Protein AF-A0A8X6I4Y1-F1 (afdb_monomer)

Structure (mmCIF, N/CA/C/O backbone):
data_AF-A0A8X6I4Y1-F1
#
_entry.id   AF-A0A8X6I4Y1-F1
#
loop_
_atom_site.group_PDB
_atom_site.id
_atom_site.type_symbol
_atom_site.label_atom_id
_atom_site.label_alt_id
_atom_site.label_comp_id
_atom_site.label_asym_id
_atom_site.label_entity_id
_atom_site.label_seq_id
_atom_site.pdbx_PDB_ins_code
_atom_site.Cartn_x
_atom_site.Cartn_y
_atom_site.Cartn_z
_atom_site.occupancy
_atom_site.B_iso_or_equiv
_atom_site.auth_seq_id
_atom_site.auth_comp_id
_atom_site.auth_asym_id
_atom_site.auth_atom_id
_atom_site.pdbx_PDB_model_num
ATOM 1 N N . MET A 1 1 ? -8.465 2.155 3.580 1.00 29.25 1 MET A N 1
ATOM 2 C CA . MET A 1 1 ? -9.019 3.519 3.600 1.00 29.25 1 MET A CA 1
ATOM 3 C C . MET A 1 1 ? -10.512 3.392 3.309 1.00 29.25 1 MET A C 1
ATOM 5 O O . MET A 1 1 ? -10.844 3.031 2.188 1.00 29.25 1 MET A O 1
ATOM 9 N N . SER A 1 2 ? -11.409 3.540 4.289 1.00 30.92 2 SER A N 1
ATOM 10 C CA . SER A 1 2 ? -12.847 3.672 3.994 1.00 30.92 2 SER A CA 1
ATOM 11 C C . SER A 1 2 ? -13.115 5.117 3.561 1.00 30.92 2 SER A C 1
ATOM 13 O O . SER A 1 2 ? -12.450 6.029 4.033 1.00 30.92 2 SER A O 1
ATOM 15 N N . VAL A 1 3 ? -13.998 5.351 2.593 1.00 37.31 3 VAL A N 1
ATOM 16 C CA . VAL A 1 3 ? -14.295 6.695 2.066 1.00 37.31 3 VAL A CA 1
ATOM 17 C C . VAL A 1 3 ? -15.797 6.904 2.187 1.00 37.31 3 VAL A C 1
ATOM 19 O O . VAL A 1 3 ? -16.565 6.050 1.748 1.00 37.31 3 VAL A O 1
ATOM 22 N N . SER A 1 4 ? -16.231 8.014 2.787 1.00 40.06 4 SER A N 1
ATOM 23 C CA . SER A 1 4 ? -17.644 8.397 2.833 1.00 40.06 4 SER A CA 1
ATOM 24 C C . SER A 1 4 ? -17.880 9.647 1.988 1.00 40.06 4 SER A C 1
ATOM 26 O O . SER A 1 4 ? -17.130 10.618 2.054 1.00 40.06 4 SER A O 1
ATOM 28 N N . ALA A 1 5 ? -18.924 9.612 1.161 1.00 40.72 5 ALA A N 1
ATOM 29 C CA . ALA A 1 5 ? -19.386 10.757 0.388 1.00 40.72 5 ALA A CA 1
ATOM 30 C C . ALA A 1 5 ? -20.641 11.331 1.058 1.00 40.72 5 ALA A C 1
ATOM 32 O O . ALA A 1 5 ? -21.585 10.589 1.326 1.00 40.72 5 ALA A O 1
ATOM 33 N N . SER A 1 6 ? -20.674 12.638 1.321 1.00 39.91 6 SER A N 1
ATOM 34 C CA . SER A 1 6 ? -21.877 13.326 1.798 1.00 39.91 6 SER A CA 1
ATOM 35 C C . SER A 1 6 ? -22.545 14.075 0.639 1.00 39.91 6 SER A C 1
ATOM 37 O O . SER A 1 6 ? -21.940 14.921 -0.016 1.00 39.91 6 SER A O 1
ATOM 39 N N . GLN A 1 7 ? -23.808 13.750 0.351 1.00 45.81 7 GLN A N 1
ATOM 40 C CA . GLN A 1 7 ? -24.657 14.489 -0.591 1.00 45.81 7 GLN A CA 1
ATOM 41 C C . GLN A 1 7 ? -25.809 15.169 0.162 1.00 45.81 7 GLN A C 1
ATOM 43 O O . GLN A 1 7 ? -26.220 14.718 1.230 1.00 45.81 7 GLN A O 1
ATOM 48 N N . LYS A 1 8 ? -26.359 16.257 -0.402 1.00 40.53 8 LYS A N 1
ATOM 49 C CA . LYS A 1 8 ? -27.538 16.965 0.145 1.00 40.53 8 LYS A CA 1
ATOM 50 C C . LYS A 1 8 ? -28.807 16.096 0.194 1.00 40.53 8 LYS A C 1
ATOM 52 O O . LYS A 1 8 ? -29.727 16.428 0.935 1.00 40.53 8 LYS A O 1
ATOM 57 N N . HIS A 1 9 ? -28.848 14.994 -0.555 1.00 49.31 9 HIS A N 1
ATOM 58 C CA . HIS A 1 9 ? -29.866 13.956 -0.426 1.00 49.31 9 HIS A CA 1
ATOM 59 C C . HIS A 1 9 ? -29.316 12.813 0.434 1.00 49.31 9 HIS A C 1
ATOM 61 O O . HIS A 1 9 ? -28.224 12.310 0.170 1.00 49.31 9 HIS A O 1
ATOM 67 N N . LYS A 1 10 ? -30.058 12.437 1.484 1.00 48.94 10 LYS A N 1
ATOM 68 C CA . LYS A 1 10 ? -29.724 11.312 2.366 1.00 48.94 10 LYS A CA 1
ATOM 69 C C . LYS A 1 10 ? -29.793 10.006 1.576 1.00 48.94 10 LYS A C 1
ATOM 71 O O . LYS A 1 10 ? -30.858 9.412 1.447 1.00 48.94 10 LYS A O 1
ATOM 76 N N . ASN A 1 11 ? -28.656 9.575 1.050 1.00 56.38 11 ASN A N 1
ATOM 77 C CA . ASN A 1 11 ? -28.462 8.176 0.715 1.00 56.38 11 ASN A CA 1
ATOM 78 C C . ASN A 1 11 ? -28.097 7.463 2.012 1.00 56.38 11 ASN A C 1
ATOM 80 O O . ASN A 1 11 ? -26.994 7.640 2.530 1.00 56.38 11 ASN A O 1
ATOM 84 N N . ASP A 1 12 ? -29.030 6.684 2.547 1.00 70.94 12 ASP A N 1
ATOM 85 C CA . ASP A 1 12 ? -28.776 5.887 3.737 1.00 70.94 12 ASP A CA 1
ATOM 86 C C . ASP A 1 12 ? -28.007 4.623 3.307 1.00 70.94 12 ASP A C 1
ATOM 88 O O . ASP A 1 12 ? -28.537 3.724 2.644 1.00 70.94 12 ASP A O 1
ATOM 92 N N . ILE A 1 13 ? -26.712 4.588 3.623 1.00 77.31 13 ILE A N 1
ATOM 93 C CA . ILE A 1 13 ? -25.842 3.430 3.395 1.00 77.31 13 ILE A CA 1
ATOM 94 C C . ILE A 1 13 ? -25.905 2.536 4.632 1.00 77.31 13 ILE A C 1
ATOM 96 O O . ILE A 1 13 ? -25.641 2.989 5.746 1.00 77.31 13 ILE A O 1
ATOM 100 N N . ILE A 1 14 ? -26.205 1.254 4.428 1.00 85.81 14 ILE A N 1
ATOM 101 C CA . ILE A 1 14 ? -26.054 0.228 5.458 1.00 85.81 14 ILE A CA 1
ATOM 102 C C . ILE A 1 14 ? -24.596 -0.224 5.465 1.00 85.81 14 ILE A C 1
ATOM 104 O O . ILE A 1 14 ? -24.045 -0.669 4.450 1.00 85.81 14 ILE A O 1
ATOM 108 N N . LEU A 1 15 ? -23.976 -0.106 6.633 1.00 88.44 15 LEU A N 1
ATOM 109 C CA . LEU A 1 15 ? -22.628 -0.589 6.883 1.00 88.44 15 LEU A CA 1
ATOM 110 C C . LEU A 1 15 ? -22.664 -2.028 7.399 1.00 88.44 15 LEU A C 1
ATOM 112 O O . LEU A 1 15 ? -23.587 -2.415 8.111 1.00 88.44 15 LEU A O 1
ATOM 116 N N . SER A 1 16 ? -21.621 -2.788 7.072 1.00 92.12 16 SER A N 1
ATOM 117 C CA . SER A 1 16 ? -21.442 -4.173 7.506 1.00 92.12 16 SER A CA 1
ATOM 118 C C . SER A 1 16 ? -21.266 -4.265 9.022 1.00 92.12 16 SER A C 1
ATOM 120 O O . SER A 1 16 ? -20.151 -4.136 9.527 1.00 92.12 16 SER A O 1
ATOM 122 N N . THR A 1 17 ? -22.345 -4.507 9.759 1.00 93.31 17 THR A N 1
ATOM 123 C CA . THR A 1 17 ? -22.288 -4.778 11.200 1.00 93.31 17 THR A CA 1
ATOM 124 C C . THR A 1 17 ? -22.554 -6.248 11.506 1.00 93.31 17 THR A C 1
ATOM 126 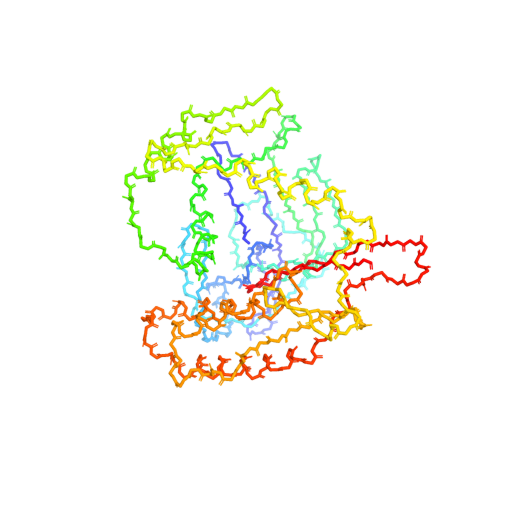O O . THR A 1 17 ? -23.333 -6.915 10.823 1.00 93.31 17 THR A O 1
ATOM 129 N N . CYS A 1 18 ? -21.908 -6.767 12.549 1.00 92.50 18 CYS A N 1
ATOM 130 C CA . CYS A 1 18 ? -22.188 -8.091 13.102 1.00 92.50 18 CYS A CA 1
ATOM 131 C C . CYS A 1 18 ? -22.116 -8.078 14.631 1.00 92.50 18 CYS A C 1
ATOM 133 O O . CYS A 1 18 ? -21.623 -7.127 15.245 1.00 92.50 18 CYS A O 1
ATOM 135 N N . ILE A 1 19 ? -22.634 -9.142 15.244 1.00 92.31 19 ILE A N 1
ATOM 136 C CA . ILE A 1 19 ? -22.488 -9.387 16.676 1.00 92.31 19 ILE A CA 1
ATOM 137 C C . ILE A 1 19 ? -21.378 -10.412 16.868 1.00 92.31 19 ILE A C 1
ATOM 139 O O . ILE A 1 19 ? -21.467 -11.533 16.371 1.00 92.31 19 ILE A O 1
ATOM 143 N N . ILE A 1 20 ? -20.349 -10.030 17.615 1.00 92.19 20 ILE A N 1
ATOM 144 C CA . ILE A 1 20 ? -19.296 -10.944 18.062 1.00 92.19 20 ILE A CA 1
ATOM 145 C C . ILE A 1 20 ? -19.395 -11.137 19.567 1.00 92.19 20 ILE A C 1
ATOM 147 O O . ILE A 1 20 ? -19.963 -10.313 20.273 1.00 92.19 20 ILE A O 1
ATOM 151 N N . TYR A 1 21 ? -18.791 -12.202 20.070 1.00 91.81 21 TYR A N 1
ATOM 152 C CA . TYR A 1 21 ? -18.658 -12.449 21.496 1.00 91.81 21 TYR A CA 1
ATOM 153 C C . TYR A 1 21 ? -17.203 -12.339 21.909 1.00 91.81 21 TYR A C 1
ATOM 155 O O . TYR A 1 21 ? -16.346 -13.021 21.341 1.00 91.81 21 TYR A O 1
ATOM 163 N N . VAL A 1 22 ? -16.952 -11.516 22.922 1.00 91.38 22 VAL A N 1
ATOM 164 C CA . VAL A 1 22 ? -15.632 -11.321 23.522 1.00 91.38 22 VAL A CA 1
ATOM 165 C C . VAL A 1 22 ? -15.653 -11.853 24.944 1.00 91.38 22 VAL A C 1
ATOM 167 O O . VAL A 1 22 ? -16.592 -11.602 25.695 1.00 91.38 22 VAL A O 1
ATOM 170 N N . GLU A 1 23 ? -14.623 -12.606 25.300 1.00 89.81 23 GLU A N 1
ATOM 171 C CA . GLU A 1 23 ? -14.448 -13.135 26.649 1.00 89.81 23 GLU A CA 1
ATOM 172 C C . GLU A 1 23 ? -13.957 -12.030 27.598 1.00 89.81 23 GLU A C 1
ATOM 174 O O . GLU A 1 23 ? -12.967 -11.353 27.305 1.00 89.81 23 GLU A O 1
ATOM 179 N N . ASN A 1 24 ? -14.662 -11.812 28.712 1.00 88.56 24 ASN A N 1
ATOM 180 C CA . ASN A 1 24 ? -14.241 -10.888 29.767 1.00 88.56 24 ASN A CA 1
ATOM 181 C C . ASN A 1 24 ? -13.125 -11.509 30.636 1.00 88.56 24 ASN A C 1
ATOM 183 O O . ASN A 1 24 ? -12.760 -12.672 30.469 1.00 88.56 24 ASN A O 1
ATOM 187 N N . SER A 1 25 ? -12.565 -10.761 31.592 1.00 86.81 25 SER A N 1
ATOM 188 C CA . SER A 1 25 ? -11.489 -11.290 32.458 1.00 86.81 25 SER A CA 1
ATOM 189 C C . SER A 1 25 ? -11.892 -12.435 33.393 1.00 86.81 25 SER A C 1
ATOM 191 O O . SER A 1 25 ? -11.013 -13.036 34.010 1.00 86.81 25 SER A O 1
ATOM 193 N N . VAL A 1 26 ? -13.185 -12.745 33.493 1.00 87.50 26 VAL A N 1
ATOM 194 C CA . VAL A 1 26 ? -13.735 -13.835 34.312 1.00 87.50 26 VAL A CA 1
ATOM 195 C C . VAL A 1 26 ? -14.127 -15.047 33.444 1.00 87.50 26 VAL A C 1
ATOM 197 O O . VAL A 1 26 ? -14.546 -16.072 33.971 1.00 87.50 26 VAL A O 1
ATOM 200 N N . GLY A 1 27 ? -13.943 -14.975 32.120 1.00 85.06 27 GLY A N 1
ATOM 201 C CA . GLY A 1 27 ? -14.233 -16.069 31.188 1.00 85.06 27 GLY A CA 1
ATOM 202 C C . GLY A 1 27 ? -15.638 -16.043 30.574 1.00 85.06 27 GLY A C 1
ATOM 203 O O . GLY A 1 27 ? -16.017 -16.956 29.839 1.00 85.06 27 GLY A O 1
ATOM 204 N N . GLU A 1 28 ? -16.442 -15.014 30.851 1.00 89.12 28 GLU A N 1
ATOM 205 C CA . GLU A 1 28 ? -17.800 -14.906 30.314 1.00 89.12 28 GLU A CA 1
ATOM 206 C C . GLU A 1 28 ? -17.794 -14.272 28.922 1.00 89.12 28 GLU A C 1
ATOM 208 O O . GLU A 1 28 ? -17.127 -13.266 28.671 1.00 89.12 28 GLU A O 1
ATOM 213 N N . LYS A 1 29 ? -18.590 -14.835 28.010 1.00 89.38 29 LYS A N 1
ATOM 214 C CA . LYS A 1 29 ? -18.730 -14.341 26.638 1.00 89.38 29 LYS A CA 1
ATOM 215 C C . LYS A 1 29 ? -19.786 -13.244 26.564 1.00 89.38 29 LYS A C 1
ATOM 217 O O . LYS A 1 29 ? -20.979 -13.518 26.673 1.00 89.38 29 LYS A O 1
ATOM 222 N N . VAL A 1 30 ? -19.348 -12.022 26.297 1.00 90.38 30 VAL A N 1
ATOM 223 C CA . VAL A 1 30 ? -20.207 -10.839 26.198 1.00 90.38 30 VAL A CA 1
ATOM 224 C C . VAL A 1 30 ? -20.426 -10.469 24.727 1.00 90.38 30 VAL A C 1
ATOM 226 O O . VAL A 1 30 ? -19.441 -10.359 23.990 1.00 90.38 30 VAL A O 1
ATOM 229 N N . PRO A 1 31 ? -21.679 -10.273 24.273 1.00 91.44 31 PRO A N 1
ATOM 230 C CA . PRO A 1 31 ? -21.960 -9.851 22.907 1.00 91.44 31 PRO A CA 1
ATOM 231 C C . PRO A 1 31 ? -21.601 -8.374 22.705 1.00 91.44 31 PRO A C 1
ATOM 233 O O . PRO A 1 31 ? -22.000 -7.523 23.496 1.00 91.44 31 PRO A O 1
ATOM 236 N N . LEU A 1 32 ? -20.895 -8.075 21.620 1.00 91.81 32 LEU A N 1
ATOM 237 C CA . LEU A 1 32 ? -20.529 -6.732 21.187 1.00 91.81 32 LEU A CA 1
ATOM 238 C C . LEU A 1 32 ? -21.005 -6.501 19.759 1.00 91.81 32 LEU A C 1
ATOM 240 O O . LEU A 1 32 ? -20.854 -7.375 18.899 1.00 91.81 32 LEU A O 1
ATOM 244 N N . ARG A 1 33 ? -21.515 -5.300 19.489 1.00 92.25 33 ARG A N 1
ATOM 245 C CA . ARG A 1 33 ? -21.855 -4.886 18.130 1.00 92.25 33 ARG A CA 1
ATOM 246 C C . ARG A 1 33 ? -20.634 -4.277 17.469 1.00 92.25 33 ARG A C 1
ATOM 248 O O . ARG A 1 33 ? -20.106 -3.268 17.941 1.00 92.25 33 ARG A O 1
ATOM 255 N N . VAL A 1 34 ? -20.200 -4.864 16.362 1.00 93.25 34 VAL A N 1
ATOM 256 C CA . VAL A 1 34 ? -18.973 -4.448 15.684 1.00 93.25 34 VAL A CA 1
ATOM 257 C C . VAL A 1 34 ? -19.218 -4.037 14.250 1.00 93.25 34 VAL A C 1
ATOM 259 O O . VAL A 1 34 ? -20.100 -4.565 13.574 1.00 93.25 34 VAL A O 1
ATOM 262 N N . LEU A 1 35 ? -18.424 -3.070 13.803 1.00 93.81 35 LEU A N 1
ATOM 263 C CA . LEU A 1 35 ? -18.353 -2.657 12.412 1.00 93.81 35 LEU A CA 1
ATOM 264 C C . LEU A 1 35 ? -17.225 -3.436 11.734 1.00 93.81 35 LEU A C 1
ATOM 266 O O . LEU A 1 35 ? -16.075 -3.349 12.159 1.00 93.81 35 LEU A O 1
ATOM 270 N N . ALA A 1 36 ? -17.556 -4.182 10.687 1.00 92.44 36 ALA A N 1
ATOM 271 C CA . ALA A 1 36 ? -16.603 -4.930 9.884 1.00 92.44 36 ALA A CA 1
ATOM 272 C C . ALA A 1 36 ? -16.124 -4.040 8.724 1.00 92.44 36 ALA A C 1
ATOM 274 O O . ALA A 1 36 ? -16.862 -3.824 7.761 1.00 92.44 36 ALA A O 1
ATOM 275 N N . ASP A 1 37 ? -14.916 -3.477 8.842 1.00 87.88 37 ASP A N 1
ATOM 276 C CA . ASP A 1 37 ? -14.414 -2.436 7.940 1.00 87.88 37 ASP A CA 1
ATOM 277 C C . ASP A 1 37 ? -13.175 -2.895 7.157 1.00 87.88 37 ASP A C 1
ATOM 279 O O . ASP A 1 37 ? -12.039 -2.838 7.635 1.00 87.88 37 ASP A O 1
ATOM 283 N N . SER A 1 38 ? -13.386 -3.253 5.888 1.00 85.06 38 SER A N 1
ATOM 284 C CA . SER A 1 38 ? -12.311 -3.585 4.943 1.00 85.06 38 SER A CA 1
ATOM 285 C C . SER A 1 38 ? -11.375 -2.406 4.641 1.00 85.06 38 SER A C 1
ATOM 287 O O . SER A 1 38 ? -10.331 -2.571 4.015 1.00 85.06 38 SER A O 1
ATOM 289 N N . GLY A 1 39 ? -11.756 -1.189 5.032 1.00 79.50 39 GLY A N 1
ATOM 290 C CA . GLY A 1 39 ? -10.981 0.029 4.873 1.00 79.50 39 GLY A CA 1
ATOM 291 C C . GLY A 1 39 ? -10.069 0.351 6.059 1.00 79.50 39 GLY A C 1
ATOM 292 O O . GLY A 1 39 ? -9.278 1.291 5.953 1.00 79.50 39 GLY A O 1
ATOM 293 N N . SER A 1 40 ? -10.126 -0.387 7.161 1.00 80.94 40 SER A N 1
ATOM 294 C CA . SER A 1 40 ? -9.348 -0.074 8.362 1.00 80.94 40 SER A CA 1
ATOM 295 C C . SER A 1 40 ? -8.086 -0.929 8.478 1.00 80.94 40 SER A C 1
ATOM 297 O O . SER A 1 40 ? -8.127 -2.140 8.291 1.00 80.94 40 SER A O 1
ATOM 299 N N . GLN A 1 41 ? -6.950 -0.303 8.808 1.00 80.25 41 GLN A N 1
ATOM 300 C CA . GLN A 1 41 ? -5.666 -1.000 9.003 1.00 80.25 41 GLN A CA 1
ATOM 301 C C . GLN A 1 41 ? -5.517 -1.635 10.390 1.00 80.25 41 GLN A C 1
ATOM 303 O O . GLN A 1 41 ? -4.672 -2.503 10.576 1.00 80.25 41 GLN A O 1
ATOM 308 N N . VAL A 1 42 ? -6.294 -1.176 11.372 1.00 84.94 42 VAL A N 1
ATOM 309 C CA . VAL A 1 42 ? -6.199 -1.629 12.763 1.00 84.94 42 VAL A CA 1
ATOM 310 C C . VAL A 1 42 ? -7.585 -1.869 13.342 1.00 84.94 42 VAL A C 1
ATOM 312 O O . VAL A 1 42 ? -8.509 -1.094 13.096 1.00 84.94 42 VAL A O 1
ATOM 315 N N . SER A 1 43 ? -7.727 -2.946 14.111 1.00 90.62 43 SER A N 1
ATOM 316 C CA . SER A 1 43 ? -8.935 -3.202 14.891 1.00 90.62 43 SER A CA 1
ATOM 317 C C . SER A 1 43 ? -8.939 -2.324 16.137 1.00 90.62 43 SER A C 1
ATOM 319 O O . SER A 1 43 ? -7.920 -2.188 16.820 1.00 90.62 43 SER A O 1
ATOM 321 N N . LEU A 1 44 ? -10.087 -1.731 16.451 1.00 90.62 44 LEU A N 1
ATOM 322 C CA . LEU A 1 44 ? -10.234 -0.795 17.564 1.00 90.62 44 LEU A CA 1
ATOM 323 C C . LEU A 1 44 ? -11.366 -1.235 18.480 1.00 90.62 44 LEU A C 1
ATOM 325 O O . LEU A 1 44 ? -12.424 -1.634 18.017 1.00 90.62 44 LEU A O 1
ATOM 329 N N . LEU A 1 45 ? -11.167 -1.100 19.787 1.00 90.81 45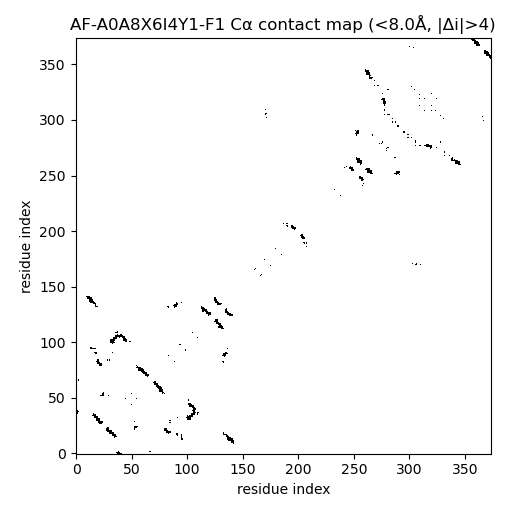 LEU A N 1
ATOM 330 C CA . LEU A 1 45 ? -12.205 -1.303 20.796 1.00 90.81 45 LEU A CA 1
ATOM 331 C C . LEU A 1 45 ? -12.402 0.007 21.557 1.00 90.81 45 LEU A C 1
ATOM 333 O O . LEU A 1 45 ? -11.422 0.659 21.930 1.00 90.81 45 LEU A O 1
ATOM 337 N N . ARG A 1 46 ? -13.652 0.393 21.826 1.00 88.56 46 ARG A N 1
ATOM 338 C CA . ARG A 1 46 ? -13.926 1.541 22.700 1.00 88.56 46 ARG A CA 1
ATOM 339 C C . ARG A 1 46 ? -13.298 1.325 24.076 1.00 88.56 46 ARG A C 1
ATOM 341 O O . ARG A 1 46 ? -13.428 0.250 24.659 1.00 88.56 46 ARG A O 1
ATOM 348 N N . SER A 1 47 ? -12.686 2.373 24.641 1.00 86.06 47 SER A N 1
ATOM 349 C CA . SER A 1 47 ? -12.101 2.276 25.989 1.00 86.06 47 SER A CA 1
ATOM 350 C C . SER A 1 47 ? -13.147 1.869 27.023 1.00 86.06 47 SER A C 1
ATOM 352 O O . SER A 1 47 ? -12.876 0.976 27.815 1.00 86.06 47 SER A O 1
ATOM 354 N N . SER A 1 48 ? -14.351 2.450 26.962 1.00 85.12 48 SER A N 1
ATOM 355 C CA . SER A 1 48 ? -15.461 2.108 27.859 1.00 85.12 48 SER A CA 1
ATOM 356 C C . SER A 1 48 ? -15.839 0.629 27.788 1.00 85.12 48 SER A C 1
ATOM 358 O O . SER A 1 48 ? -16.138 0.030 28.812 1.00 85.12 48 SER A O 1
ATOM 360 N N . THR A 1 49 ? -15.787 0.027 26.597 1.00 89.00 49 THR A N 1
ATOM 361 C CA . THR A 1 49 ? -16.064 -1.401 26.408 1.00 89.00 49 THR A CA 1
ATOM 362 C C . THR A 1 49 ? -14.926 -2.255 26.964 1.00 89.00 49 THR A C 1
ATOM 364 O O . THR A 1 49 ? -15.183 -3.251 27.629 1.00 89.00 49 THR A O 1
ATOM 367 N N . ALA A 1 50 ? -13.667 -1.850 26.771 1.00 87.88 50 ALA A N 1
ATOM 368 C CA . ALA A 1 50 ? -12.521 -2.532 27.378 1.00 87.88 50 ALA A CA 1
ATOM 369 C C . ALA A 1 50 ? -12.571 -2.503 28.918 1.00 87.88 50 ALA A C 1
ATOM 371 O O . ALA A 1 50 ? -12.229 -3.496 29.558 1.00 87.88 50 ALA A O 1
ATOM 372 N N . ASP A 1 51 ? -12.998 -1.373 29.493 1.00 87.44 51 ASP A N 1
ATOM 373 C CA . ASP A 1 51 ? -13.200 -1.198 30.935 1.00 87.44 51 ASP A CA 1
ATOM 374 C C . ASP A 1 51 ? -14.378 -2.042 31.441 1.00 87.44 51 ASP A C 1
ATOM 376 O O . ASP A 1 51 ? -14.240 -2.749 32.435 1.00 87.44 51 ASP A O 1
ATOM 380 N N . PHE A 1 52 ? -15.502 -2.045 30.719 1.00 89.00 52 PHE A N 1
ATOM 381 C CA . PHE A 1 52 ? -16.675 -2.866 31.033 1.00 89.00 52 PHE A CA 1
ATOM 382 C C . PHE A 1 52 ? -16.367 -4.371 31.028 1.00 89.00 52 PHE A C 1
ATOM 384 O O . PHE A 1 52 ? -16.789 -5.095 31.924 1.00 89.00 52 PHE A O 1
ATOM 391 N N . LEU A 1 53 ? -15.581 -4.839 30.056 1.00 88.94 53 LEU A N 1
ATOM 392 C CA . LEU A 1 53 ? -15.120 -6.230 29.974 1.00 88.94 53 LEU A CA 1
ATOM 393 C C . LEU A 1 53 ? -13.974 -6.545 30.951 1.00 88.94 53 LEU A C 1
ATOM 395 O O . LEU A 1 53 ? -13.507 -7.685 31.010 1.00 88.94 53 LEU A O 1
ATOM 399 N N . ASN A 1 54 ? -13.494 -5.536 31.685 1.00 89.44 54 ASN A N 1
ATOM 400 C CA . ASN A 1 54 ? -12.370 -5.623 32.607 1.00 89.44 54 ASN A CA 1
ATOM 401 C C . ASN A 1 54 ? -11.140 -6.303 31.967 1.00 89.44 54 ASN A C 1
ATOM 403 O O . ASN A 1 54 ? -10.513 -7.184 32.558 1.00 89.44 54 ASN A O 1
ATOM 407 N N . LEU A 1 55 ? -10.824 -5.935 30.718 1.00 88.50 55 LEU A N 1
ATOM 408 C CA . LEU A 1 55 ? -9.723 -6.523 29.954 1.00 88.50 55 LEU A CA 1
ATOM 409 C C . LEU A 1 55 ? -8.375 -5.939 30.377 1.00 88.50 55 LEU A C 1
ATOM 411 O O . LEU A 1 55 ? -8.222 -4.734 30.589 1.00 88.50 55 LEU A O 1
ATOM 415 N N . ARG A 1 56 ? -7.343 -6.787 30.401 1.00 88.38 56 ARG A N 1
ATOM 416 C CA . ARG A 1 56 ? -5.977 -6.340 30.686 1.00 88.38 56 ARG A CA 1
ATOM 417 C C . ARG A 1 56 ? -5.458 -5.437 29.563 1.00 88.38 56 ARG A C 1
ATOM 419 O O . ARG A 1 56 ? -5.198 -5.891 28.449 1.00 88.38 56 ARG A O 1
ATOM 426 N N . LYS A 1 57 ? -5.222 -4.169 29.897 1.00 90.38 57 LYS A N 1
ATOM 427 C CA . LYS A 1 57 ? -4.601 -3.172 29.016 1.00 90.38 57 LYS A CA 1
ATOM 428 C C . LYS A 1 57 ? -3.075 -3.268 29.097 1.00 90.38 57 LYS A C 1
ATOM 430 O O . LYS A 1 57 ? -2.490 -3.223 30.177 1.00 90.38 57 LYS A O 1
ATOM 435 N N . LEU A 1 58 ? -2.419 -3.395 27.950 1.00 88.81 58 LEU A N 1
ATOM 436 C CA . LEU A 1 58 ? -0.966 -3.336 27.802 1.00 88.81 58 LEU A CA 1
ATOM 437 C C . LEU A 1 58 ? -0.580 -1.976 27.228 1.00 88.81 58 LEU A C 1
ATOM 439 O O . LEU A 1 58 ? -1.218 -1.501 26.291 1.00 88.81 58 LEU A O 1
ATOM 443 N N . LYS A 1 59 ? 0.479 -1.356 27.751 1.00 90.06 59 LYS A N 1
ATOM 444 C CA . LYS A 1 59 ? 0.952 -0.063 27.243 1.00 90.06 59 LYS A CA 1
ATOM 445 C C . LYS A 1 59 ? 1.391 -0.191 25.780 1.00 90.06 59 LYS A C 1
ATOM 447 O O . LYS A 1 59 ? 2.057 -1.154 25.400 1.00 90.06 59 LYS A O 1
ATOM 452 N N . THR A 1 60 ? 1.020 0.788 24.968 1.00 87.00 60 THR A N 1
ATOM 453 C CA . THR A 1 60 ? 1.487 0.938 23.587 1.00 87.00 60 THR A CA 1
ATOM 454 C C . THR A 1 60 ? 1.579 2.423 23.252 1.00 87.00 60 THR A C 1
ATOM 456 O O . THR A 1 60 ? 1.069 3.247 24.009 1.00 87.00 60 THR A O 1
ATOM 459 N N . ASP A 1 61 ? 2.265 2.751 22.166 1.00 84.38 61 ASP A N 1
ATOM 460 C CA . ASP A 1 61 ? 2.341 4.105 21.633 1.00 84.38 61 ASP A CA 1
ATOM 461 C C . ASP A 1 61 ? 2.138 4.004 20.122 1.00 84.38 61 ASP A C 1
ATOM 463 O O . ASP A 1 61 ? 3.057 3.679 19.371 1.00 84.38 61 ASP A O 1
ATOM 467 N N . MET A 1 62 ? 0.878 4.117 19.708 1.00 81.31 62 MET A N 1
ATOM 468 C CA . MET A 1 62 ? 0.448 3.973 18.320 1.00 81.31 62 MET A CA 1
ATOM 469 C C . MET A 1 62 ? -0.385 5.192 17.949 1.00 81.31 62 MET A C 1
ATOM 471 O O . MET A 1 62 ? -1.313 5.538 18.670 1.00 81.31 62 MET A O 1
ATOM 475 N N . SER A 1 63 ? -0.087 5.832 16.823 1.00 79.19 63 SER A N 1
ATOM 476 C CA . SER A 1 63 ? -0.926 6.901 16.277 1.00 79.19 63 SER A CA 1
ATOM 477 C C . SER A 1 63 ? -1.851 6.323 15.214 1.00 79.19 63 SER A C 1
ATOM 479 O O . SER A 1 63 ? -1.394 5.593 14.334 1.00 79.19 63 SER A O 1
ATOM 481 N N . VAL A 1 64 ? -3.143 6.629 15.307 1.00 79.75 64 VAL A N 1
ATOM 482 C CA . VAL A 1 64 ? -4.147 6.260 14.307 1.00 79.75 64 VAL A CA 1
ATOM 483 C C . VAL A 1 64 ? -4.711 7.527 13.690 1.00 79.75 64 VAL A C 1
ATOM 485 O O . VAL A 1 64 ? -5.190 8.414 14.399 1.00 79.75 64 VAL A O 1
ATOM 488 N N . SER A 1 65 ? -4.654 7.595 12.365 1.00 75.94 65 SER A N 1
ATOM 489 C CA . SER A 1 65 ? -5.200 8.682 11.566 1.00 75.94 65 SER A CA 1
ATOM 490 C C . SER A 1 65 ? -6.604 8.332 11.068 1.00 75.94 65 SER A C 1
ATOM 492 O O . SER A 1 65 ? -6.837 7.286 10.462 1.00 75.94 65 SER A O 1
ATOM 494 N N . GLY A 1 66 ? -7.561 9.212 11.347 1.00 63.94 66 GLY A N 1
ATOM 495 C CA . GLY A 1 66 ? -8.923 9.152 10.836 1.00 63.94 66 GLY A CA 1
ATOM 496 C C . GLY A 1 66 ? -9.093 9.958 9.548 1.00 63.94 66 GLY A C 1
ATOM 497 O O . GLY A 1 66 ? -8.288 10.828 9.203 1.00 63.94 66 GLY A O 1
ATOM 498 N N . LEU A 1 67 ? -10.199 9.704 8.848 1.00 57.22 67 LEU A N 1
ATOM 499 C CA . LEU A 1 67 ? -10.621 10.522 7.710 1.00 57.22 67 LEU A CA 1
ATOM 500 C C . LEU A 1 67 ? -10.827 11.976 8.165 1.00 57.22 67 LEU A C 1
ATOM 502 O O . LEU A 1 67 ? -11.446 12.228 9.198 1.00 57.22 67 LEU A O 1
ATOM 506 N N . GLY A 1 68 ? -10.275 12.928 7.407 1.00 51.22 68 GLY A N 1
ATOM 507 C CA . GLY A 1 68 ? -10.258 14.352 7.769 1.00 51.22 68 GLY A CA 1
ATOM 508 C C . GLY A 1 68 ? -8.986 14.822 8.489 1.00 51.22 68 GLY A C 1
ATOM 509 O O . GLY A 1 68 ? -8.975 15.927 9.021 1.00 51.22 68 GLY A O 1
ATOM 510 N N . GLY A 1 69 ? -7.925 14.004 8.523 1.00 53.44 69 GLY A N 1
ATOM 511 C CA . GLY A 1 69 ? -6.613 14.393 9.064 1.00 53.44 69 GLY A CA 1
ATOM 512 C C . GLY A 1 69 ? -6.536 14.412 10.594 1.00 53.44 69 GLY A C 1
ATOM 513 O O . GLY A 1 69 ? -5.571 14.920 11.162 1.00 53.44 69 GLY A O 1
ATOM 514 N N . SER A 1 70 ? -7.546 13.865 11.274 1.00 62.12 70 SER A N 1
ATOM 515 C CA . SER A 1 70 ? -7.542 13.733 12.731 1.00 62.12 70 SER A CA 1
ATOM 516 C C . SER A 1 70 ? -6.585 12.618 13.153 1.00 62.12 70 SER A C 1
ATOM 518 O O . SER A 1 70 ? -6.688 11.498 12.668 1.00 62.12 70 SER A O 1
ATOM 520 N N . ASN A 1 71 ? -5.655 12.912 14.062 1.00 72.44 71 ASN A N 1
ATOM 521 C CA . ASN A 1 71 ? -4.739 11.919 14.627 1.00 72.44 71 ASN A CA 1
ATOM 522 C C . ASN A 1 71 ? -5.087 11.655 16.090 1.00 72.44 71 ASN A C 1
ATOM 524 O O . ASN A 1 71 ? -5.261 12.589 16.875 1.00 72.44 71 ASN A O 1
ATOM 528 N N . VAL A 1 72 ? -5.154 10.378 16.461 1.00 78.56 72 VAL A N 1
ATOM 529 C CA . VAL A 1 72 ? -5.420 9.927 17.827 1.00 78.56 72 VAL A CA 1
ATOM 530 C C . VAL A 1 72 ? -4.301 8.999 18.280 1.00 78.56 72 VAL A C 1
ATOM 532 O O . VAL A 1 72 ? -4.050 7.962 17.672 1.00 78.56 72 VAL A O 1
ATOM 535 N N . ASN A 1 73 ? -3.663 9.345 19.397 1.00 81.62 73 ASN A N 1
ATOM 536 C CA . ASN A 1 73 ? -2.639 8.503 20.009 1.00 81.62 73 ASN A CA 1
ATOM 537 C C . ASN A 1 73 ? -3.285 7.454 20.924 1.00 81.62 73 ASN A C 1
ATOM 539 O O . ASN A 1 73 ? -3.854 7.772 21.972 1.00 81.62 73 ASN A O 1
ATOM 543 N N . ILE A 1 74 ? -3.152 6.191 20.544 1.00 85.19 74 ILE A N 1
ATOM 544 C CA . ILE A 1 74 ? -3.557 5.014 21.302 1.00 85.19 74 ILE A CA 1
ATOM 545 C C . ILE A 1 74 ? -2.452 4.653 22.294 1.00 85.19 74 ILE A C 1
ATOM 547 O O . ILE A 1 74 ? -1.341 4.281 21.921 1.00 85.19 74 ILE A O 1
ATOM 551 N N . LYS A 1 75 ? -2.789 4.728 23.586 1.00 87.12 75 LYS A N 1
ATOM 552 C CA . LYS A 1 75 ? -1.863 4.463 24.704 1.00 87.12 75 LYS A CA 1
ATOM 553 C C . LYS A 1 75 ? -1.950 3.042 25.262 1.00 87.12 75 LYS A C 1
ATOM 555 O O . LYS A 1 75 ? -1.181 2.656 26.147 1.00 87.12 75 LYS A O 1
ATOM 560 N N . SER A 1 76 ? -2.935 2.264 24.823 1.00 88.81 76 SER A N 1
ATOM 561 C CA . SER A 1 76 ? -3.186 0.920 25.340 1.00 88.81 76 SER A CA 1
ATOM 562 C C . SER A 1 76 ? -3.661 -0.022 24.244 1.00 88.81 76 SER A C 1
ATOM 564 O O . SER A 1 76 ? -4.508 0.344 23.439 1.00 88.81 76 SER A O 1
ATOM 566 N N . LYS A 1 77 ? -3.136 -1.245 24.253 1.00 90.56 77 LYS A N 1
ATOM 567 C CA . LYS A 1 77 ? -3.602 -2.368 23.440 1.00 90.56 77 LYS A CA 1
ATOM 568 C C . LYS A 1 77 ? -4.157 -3.461 24.342 1.00 90.56 77 LYS A C 1
ATOM 570 O O . LYS A 1 77 ? -3.732 -3.598 25.489 1.00 90.56 77 LYS A O 1
ATOM 575 N N . ILE A 1 78 ? -5.069 -4.257 23.813 1.00 89.31 78 ILE A N 1
ATOM 576 C CA . ILE A 1 78 ? -5.628 -5.424 24.495 1.00 89.31 78 ILE A CA 1
ATOM 577 C C . ILE A 1 78 ? -5.319 -6.683 23.692 1.00 89.31 78 ILE A C 1
ATOM 579 O O . ILE A 1 78 ? -5.070 -6.618 22.490 1.00 89.31 78 ILE A O 1
ATOM 583 N N . LYS A 1 79 ? -5.341 -7.831 24.366 1.00 85.50 79 LYS A N 1
ATOM 584 C CA . LYS A 1 79 ? -5.403 -9.139 23.717 1.00 85.50 79 LYS A CA 1
ATOM 585 C C . LYS A 1 79 ? -6.753 -9.742 24.080 1.00 85.50 79 LYS A C 1
ATOM 587 O O . LYS A 1 79 ? -7.050 -9.862 25.263 1.00 85.50 79 LYS A O 1
ATOM 592 N N . GLY A 1 80 ? -7.551 -10.077 23.077 1.00 80.19 80 GLY A N 1
ATOM 593 C CA . GLY A 1 80 ? -8.867 -10.680 23.254 1.00 80.19 80 GLY A CA 1
ATOM 594 C C . GLY A 1 80 ? -9.097 -11.759 22.207 1.00 80.19 80 GLY A C 1
ATOM 595 O O . GLY A 1 80 ? -8.468 -11.740 21.150 1.00 80.19 80 GLY A O 1
ATOM 596 N N . VAL A 1 81 ? -9.977 -12.701 22.527 1.00 84.06 81 VAL A N 1
ATOM 597 C CA . VAL A 1 81 ? -10.462 -13.715 21.590 1.00 84.06 81 VAL A CA 1
ATOM 598 C C . VAL A 1 81 ? -11.892 -13.342 21.221 1.00 84.06 81 VAL A C 1
ATOM 600 O O . VAL A 1 81 ? -12.711 -13.081 22.104 1.00 84.06 81 VAL A O 1
ATOM 603 N N . ILE A 1 82 ? -12.173 -13.291 19.921 1.00 89.81 82 ILE A N 1
ATOM 604 C CA . ILE A 1 82 ? -13.516 -13.065 19.385 1.00 89.81 82 ILE A CA 1
ATOM 605 C C . ILE A 1 82 ? -14.110 -14.403 18.943 1.00 89.81 82 ILE A C 1
ATOM 607 O O . ILE A 1 82 ? -13.392 -15.293 18.491 1.00 89.81 82 ILE A O 1
ATOM 611 N N . SER A 1 83 ? -15.419 -14.578 19.096 1.00 88.88 83 SER A N 1
ATOM 612 C CA . SER A 1 83 ? -16.113 -15.805 18.694 1.00 88.88 83 SER A CA 1
ATOM 613 C C . SER A 1 83 ? -17.561 -15.527 18.295 1.00 88.88 83 SER A C 1
ATOM 615 O O . SER A 1 83 ? -18.110 -14.477 18.612 1.00 88.88 83 SER A O 1
ATOM 617 N N . ASN A 1 84 ? -18.222 -16.490 17.652 1.00 83.38 84 ASN A N 1
ATOM 618 C CA . ASN A 1 84 ? -19.657 -16.421 17.343 1.00 83.38 84 ASN A CA 1
ATOM 619 C C . ASN A 1 84 ? -20.550 -16.818 18.546 1.00 83.38 84 ASN A C 1
ATOM 621 O O . ASN A 1 84 ? -21.740 -17.053 18.379 1.00 83.38 84 ASN A O 1
ATOM 625 N N . GLY A 1 85 ? -19.997 -16.940 19.764 1.00 72.62 85 GLY A N 1
ATOM 626 C CA . GLY A 1 85 ? -20.722 -17.231 21.016 1.00 72.62 85 GLY A CA 1
ATOM 627 C C . GLY A 1 85 ? -21.705 -18.409 20.962 1.00 72.62 85 GLY A C 1
ATOM 628 O O . GLY A 1 85 ? -21.358 -19.512 21.370 1.00 72.62 85 GLY A O 1
ATOM 629 N N . SER A 1 86 ? -22.921 -18.132 20.476 1.00 62.53 86 SER A N 1
ATOM 630 C CA . SER A 1 86 ? -24.075 -19.022 20.274 1.00 62.53 86 SER A CA 1
ATOM 631 C C . SER A 1 86 ? -23.967 -20.043 19.129 1.00 62.53 86 SER A C 1
ATOM 633 O O . SER A 1 86 ? -24.767 -20.973 19.090 1.00 62.53 86 SER A O 1
ATOM 635 N N . GLY A 1 87 ? -23.069 -19.843 18.154 1.00 66.44 87 GLY A N 1
ATOM 636 C CA . GLY A 1 87 ? -23.015 -20.672 16.936 1.00 66.44 87 GLY A CA 1
ATOM 637 C C . GLY A 1 87 ? -24.267 -20.570 16.049 1.00 66.44 87 GLY A C 1
ATOM 638 O O . GLY A 1 87 ? -24.468 -21.397 15.166 1.00 66.44 87 GLY A O 1
ATOM 639 N N . SER A 1 88 ? -25.128 -19.573 16.283 1.00 62.94 88 SER A N 1
ATOM 640 C CA . SER A 1 88 ? -26.413 -19.422 15.587 1.00 62.94 88 SER A CA 1
ATOM 641 C C . SER A 1 88 ? -26.312 -18.729 14.221 1.00 62.94 88 SER A C 1
ATOM 643 O O . SER A 1 88 ? -27.305 -18.696 13.498 1.00 62.94 88 SER A O 1
ATOM 645 N N . TYR A 1 89 ? -25.132 -18.190 13.869 1.00 71.75 89 TYR A N 1
ATOM 646 C CA . TYR A 1 89 ? -24.832 -17.499 12.598 1.00 71.75 89 TYR A CA 1
ATOM 647 C C . TYR A 1 89 ? -25.883 -16.444 12.198 1.00 71.75 89 TYR A C 1
ATOM 649 O O . TYR A 1 89 ? -26.149 -16.227 11.013 1.00 71.75 89 TYR A O 1
ATOM 657 N N . LYS A 1 90 ? -26.504 -15.789 13.187 1.00 74.69 90 LYS A N 1
ATOM 658 C CA . LYS A 1 90 ? -27.545 -14.786 12.951 1.00 74.69 90 LYS A CA 1
ATOM 659 C C . LYS A 1 90 ? -26.932 -13.425 12.595 1.00 74.69 90 LYS A C 1
ATOM 661 O O . LYS A 1 90 ? -25.933 -13.046 13.199 1.00 74.69 90 LYS A O 1
ATOM 666 N N . PRO A 1 91 ? -27.541 -12.681 11.657 1.00 81.81 91 PRO A N 1
ATOM 667 C CA . PRO A 1 91 ? -27.142 -11.306 11.368 1.00 81.81 91 PRO A CA 1
ATOM 668 C C . PRO A 1 91 ? -27.388 -10.388 12.575 1.00 81.81 91 PRO A C 1
ATOM 670 O O . PRO A 1 91 ? -28.200 -10.708 13.448 1.00 81.81 91 PRO A O 1
ATOM 673 N N . ASP A 1 92 ? -26.728 -9.224 12.597 1.00 87.62 92 ASP A N 1
ATOM 674 C CA . ASP A 1 92 ? -27.027 -8.153 13.557 1.00 87.62 92 ASP A CA 1
ATOM 675 C C . ASP A 1 92 ? -28.522 -7.789 13.467 1.00 87.62 92 ASP A C 1
ATOM 677 O O . ASP A 1 92 ? -28.949 -7.280 12.433 1.00 87.62 92 ASP A O 1
ATOM 681 N N . PRO A 1 93 ? -29.340 -8.010 14.515 1.00 86.62 93 PRO A N 1
ATOM 682 C CA . PRO A 1 93 ? -30.781 -7.749 14.466 1.00 86.62 93 PRO A CA 1
ATOM 683 C C . PRO A 1 93 ? -31.116 -6.256 14.364 1.00 86.62 93 PRO A C 1
ATOM 685 O O . PRO A 1 93 ? -32.253 -5.896 14.072 1.00 86.62 93 PRO A O 1
ATOM 688 N N . THR A 1 94 ? -30.132 -5.393 14.613 1.00 87.44 94 THR A N 1
ATOM 689 C CA . THR A 1 94 ? -30.245 -3.934 14.617 1.00 87.44 94 THR A CA 1
ATOM 690 C C . THR A 1 94 ? -29.484 -3.283 13.459 1.00 87.44 94 THR A C 1
ATOM 692 O O . THR A 1 94 ? -29.255 -2.073 13.482 1.00 87.44 94 THR A O 1
ATOM 695 N N . PHE A 1 95 ? -29.099 -4.055 12.432 1.00 86.00 95 PHE A N 1
ATOM 696 C CA . PHE A 1 95 ? -28.296 -3.590 11.288 1.00 86.00 95 PHE A CA 1
ATOM 697 C C . PHE A 1 95 ? -28.886 -2.361 10.574 1.00 86.00 95 PHE A C 1
ATOM 699 O O . PHE A 1 95 ? -28.155 -1.526 10.050 1.00 86.00 95 PHE A O 1
ATOM 706 N N . ASN A 1 96 ? -30.215 -2.234 10.566 1.00 81.31 96 ASN A N 1
ATOM 707 C CA . ASN A 1 96 ? -30.958 -1.151 9.924 1.00 81.31 96 ASN A CA 1
ATOM 708 C C . ASN A 1 96 ? -31.241 0.043 10.852 1.00 81.31 96 ASN A C 1
ATOM 710 O O . ASN A 1 96 ? -31.919 0.986 10.448 1.00 81.31 96 ASN A O 1
ATOM 714 N N . THR A 1 97 ? -30.758 0.011 12.095 1.00 81.75 97 THR A N 1
ATOM 715 C CA . THR A 1 97 ? -30.931 1.095 13.068 1.00 81.75 97 THR A CA 1
ATOM 716 C C . THR A 1 97 ? -29.587 1.711 13.437 1.00 81.75 97 THR A C 1
ATOM 718 O O . THR A 1 97 ? -28.590 1.015 13.656 1.00 81.75 97 THR A O 1
ATOM 721 N N . SER A 1 98 ? -29.556 3.043 13.514 1.00 78.94 98 SER A N 1
ATOM 722 C CA . SER A 1 98 ? -28.388 3.757 14.022 1.00 78.94 98 SER A CA 1
ATOM 723 C C . SER A 1 98 ? -28.240 3.464 15.509 1.00 78.94 98 SER A C 1
ATOM 725 O O . SER A 1 98 ? -29.133 3.756 16.303 1.00 78.94 98 SER A O 1
ATOM 727 N N . ASN A 1 99 ? -27.122 2.853 15.875 1.00 77.81 99 ASN A N 1
ATOM 728 C CA . ASN A 1 99 ? -26.808 2.480 17.245 1.00 77.81 99 ASN A CA 1
ATOM 729 C C . ASN A 1 99 ? -25.284 2.511 17.431 1.00 77.81 99 ASN A C 1
ATOM 731 O O . ASN A 1 99 ? -24.535 2.533 16.447 1.00 77.81 99 ASN A O 1
ATOM 735 N N . SER A 1 100 ? -24.806 2.538 18.674 1.00 85.62 100 SER A N 1
ATOM 736 C CA . SER A 1 100 ? -23.373 2.544 18.951 1.00 85.62 100 SER A CA 1
ATOM 737 C C . SER A 1 100 ? -22.691 1.271 18.451 1.00 85.62 100 SER A C 1
ATOM 739 O O . SER A 1 100 ? -23.283 0.194 18.422 1.00 85.62 100 SER A O 1
ATOM 741 N N . ILE A 1 101 ? -21.429 1.426 18.060 1.00 90.19 101 ILE A N 1
ATOM 742 C CA . ILE A 1 101 ? -20.522 0.337 17.709 1.00 90.19 101 ILE A CA 1
ATOM 743 C C . ILE A 1 101 ? -19.482 0.224 18.816 1.00 90.19 101 ILE A C 1
ATOM 745 O O . ILE A 1 101 ? -18.835 1.220 19.148 1.00 90.19 101 ILE A O 1
ATOM 749 N N . ASP A 1 102 ? -19.321 -0.969 19.369 1.00 92.00 102 ASP A N 1
ATOM 750 C CA . ASP A 1 102 ? -18.399 -1.261 20.464 1.00 92.00 102 ASP A CA 1
ATOM 751 C C . ASP A 1 102 ? -16.961 -1.425 19.976 1.00 92.00 102 ASP A C 1
ATOM 753 O O . ASP A 1 102 ? -16.018 -0.972 20.635 1.00 92.00 102 ASP A O 1
ATOM 757 N N . ALA A 1 103 ? -16.799 -2.044 18.805 1.00 91.88 103 ALA A N 1
ATOM 758 C CA . ALA A 1 103 ? -15.503 -2.295 18.194 1.00 91.88 103 ALA A CA 1
ATOM 759 C C . ALA A 1 103 ? -15.544 -2.178 16.665 1.00 91.88 103 ALA A C 1
ATOM 761 O O . ALA A 1 103 ? -16.577 -2.367 16.026 1.00 91.88 103 ALA A O 1
ATOM 762 N N . LEU A 1 104 ? -14.389 -1.902 16.082 1.00 92.31 104 LEU A N 1
ATOM 763 C CA . LEU A 1 104 ? -14.133 -1.933 14.653 1.00 92.31 104 LEU A CA 1
ATOM 764 C C . LEU A 1 104 ? -13.203 -3.113 14.357 1.00 92.31 104 LEU A C 1
ATOM 766 O O . LEU A 1 104 ? -12.170 -3.249 15.016 1.00 92.31 104 LEU A O 1
ATOM 770 N N . LEU A 1 105 ? -13.559 -3.934 13.368 1.00 92.19 105 LEU A N 1
ATOM 771 C CA . LEU A 1 105 ? -12.704 -4.990 12.827 1.00 92.19 105 LEU A CA 1
ATOM 772 C C . LEU A 1 105 ? -11.991 -4.476 11.576 1.00 92.19 105 LEU A C 1
ATOM 774 O O . LEU A 1 105 ? -12.633 -3.923 10.682 1.00 92.19 105 LEU A O 1
ATOM 778 N N . SER A 1 106 ? -10.673 -4.651 11.539 1.00 90.19 106 SER A N 1
ATOM 779 C CA . SER A 1 106 ? -9.810 -4.250 10.425 1.00 90.19 106 SER A CA 1
ATOM 780 C C . SER A 1 106 ? -9.908 -5.181 9.222 1.00 90.19 106 SER A C 1
ATOM 782 O O . SER A 1 106 ? -10.536 -6.236 9.279 1.00 90.19 106 SER A O 1
ATOM 784 N N . ALA A 1 107 ? -9.272 -4.770 8.125 1.00 86.94 107 ALA A N 1
ATOM 785 C CA . ALA A 1 107 ? -9.282 -5.467 6.848 1.00 86.94 107 ALA A CA 1
ATOM 786 C C . ALA A 1 107 ? -8.749 -6.905 6.925 1.00 86.94 107 ALA A C 1
ATOM 788 O O . ALA A 1 107 ? -9.332 -7.788 6.309 1.00 86.94 107 ALA A O 1
ATOM 789 N N . ASP A 1 108 ? -7.688 -7.142 7.696 1.00 85.56 108 ASP A N 1
ATOM 790 C CA . ASP A 1 108 ? -7.133 -8.478 7.949 1.00 85.56 108 ASP A CA 1
ATOM 791 C C . ASP A 1 108 ? -8.202 -9.433 8.501 1.00 85.56 108 ASP A C 1
ATOM 793 O O . ASP A 1 108 ? -8.503 -10.449 7.883 1.00 85.56 108 ASP A O 1
ATOM 797 N N . ILE A 1 109 ? -8.881 -9.045 9.583 1.00 90.44 109 ILE A N 1
ATOM 798 C CA . ILE A 1 109 ? -9.963 -9.845 10.166 1.00 90.44 109 ILE A CA 1
ATOM 799 C C . ILE A 1 109 ? -11.165 -9.901 9.221 1.00 90.44 109 ILE A C 1
ATOM 801 O O . ILE A 1 109 ? -11.779 -10.953 9.077 1.00 90.44 109 ILE A O 1
ATOM 805 N N . PHE A 1 110 ? -11.522 -8.782 8.582 1.00 92.69 110 PHE A N 1
ATOM 806 C CA . PHE A 1 110 ? -12.671 -8.697 7.682 1.00 92.69 110 PHE A CA 1
ATOM 807 C C . PHE A 1 110 ? -12.592 -9.732 6.561 1.00 92.69 110 PHE A C 1
ATOM 809 O O . PHE A 1 110 ? -13.591 -10.394 6.299 1.00 92.69 110 PHE A O 1
ATOM 816 N N . PHE A 1 111 ? -11.437 -9.856 5.899 1.00 89.12 111 PHE A N 1
ATOM 817 C CA . PHE A 1 111 ? -11.268 -10.793 4.791 1.00 89.12 111 PHE A CA 1
ATOM 818 C C . PHE A 1 111 ? -11.147 -12.242 5.270 1.00 89.12 111 PHE A C 1
ATOM 820 O O . PHE A 1 111 ? -11.701 -13.121 4.612 1.00 89.12 111 PHE A O 1
ATOM 827 N N . ASP A 1 112 ? -10.529 -12.482 6.431 1.00 91.25 112 ASP A N 1
ATOM 828 C CA . ASP A 1 112 ? -10.395 -13.825 7.013 1.00 91.25 112 ASP A CA 1
ATOM 829 C C . ASP A 1 112 ? -11.745 -14.443 7.412 1.00 91.25 112 ASP A C 1
ATOM 831 O O . ASP A 1 112 ? -11.938 -15.652 7.301 1.00 91.25 112 ASP A O 1
ATOM 835 N N . ILE A 1 113 ? -12.709 -13.629 7.859 1.00 92.06 113 ILE A N 1
ATOM 836 C CA . ILE A 1 113 ? -14.003 -14.137 8.346 1.00 92.06 113 ILE A CA 1
ATOM 837 C C . ILE A 1 113 ? -15.008 -14.408 7.224 1.00 92.06 113 ILE A C 1
ATOM 839 O O . ILE A 1 113 ? -16.095 -14.923 7.507 1.00 92.06 113 ILE A O 1
ATOM 843 N N . LEU A 1 114 ? -14.718 -14.015 5.979 1.00 93.44 114 LEU A N 1
ATOM 844 C CA . LEU A 1 114 ? -15.641 -14.199 4.859 1.00 93.44 114 LEU A CA 1
ATOM 845 C C . LEU A 1 114 ? -15.812 -15.684 4.542 1.00 93.44 114 LEU A C 1
ATOM 847 O O . LEU A 1 114 ? -14.859 -16.455 4.502 1.00 93.44 114 LEU A O 1
ATOM 851 N N . LYS A 1 115 ? -17.054 -16.079 4.269 1.00 92.38 115 LYS A N 1
ATOM 852 C CA . LYS A 1 115 ? -17.402 -17.434 3.840 1.00 92.38 115 LYS A CA 1
ATOM 853 C C . LYS A 1 115 ? -18.084 -17.428 2.487 1.00 92.38 115 LYS A C 1
ATOM 855 O O . LYS A 1 115 ? -18.642 -16.418 2.055 1.00 92.38 115 LYS A O 1
ATOM 860 N N . ASP A 1 116 ? -18.122 -18.603 1.870 1.00 91.25 116 ASP A N 1
ATOM 861 C CA . ASP A 1 116 ? -18.967 -18.846 0.710 1.00 91.25 116 ASP A CA 1
ATOM 862 C C . ASP A 1 116 ? -20.434 -18.538 1.038 1.00 91.25 116 ASP A C 1
ATOM 864 O O . ASP A 1 116 ? -20.953 -18.876 2.108 1.00 91.25 116 ASP A O 1
ATOM 868 N N . GLY A 1 117 ? -21.107 -17.881 0.096 1.00 90.12 117 GLY A N 1
ATOM 869 C CA . GLY A 1 117 ? -22.489 -17.435 0.242 1.00 90.12 117 GLY A CA 1
ATOM 870 C C . GLY A 1 117 ? -22.609 -15.921 0.141 1.00 90.12 117 GLY A C 1
ATOM 871 O O . GLY A 1 117 ? -22.315 -15.182 1.079 1.00 90.12 117 GLY A O 1
ATOM 872 N N . LYS A 1 118 ? -23.094 -15.462 -1.012 1.00 93.25 118 LYS A N 1
ATOM 873 C CA . LYS A 1 118 ? -23.364 -14.055 -1.287 1.00 93.25 118 LYS A CA 1
ATOM 874 C C . LYS A 1 118 ? -24.713 -13.925 -1.972 1.00 93.25 118 LYS A C 1
ATOM 876 O O . LYS A 1 118 ? -24.916 -14.498 -3.040 1.00 93.25 118 LYS A O 1
ATOM 881 N N . TYR A 1 119 ? -25.603 -13.130 -1.393 1.00 91.69 119 TYR A N 1
ATOM 882 C CA . TYR A 1 119 ? -26.927 -12.870 -1.951 1.00 91.69 119 TYR A CA 1
ATOM 883 C C . TYR A 1 119 ? -27.083 -11.388 -2.240 1.00 91.69 119 TYR A C 1
ATOM 885 O O . TYR A 1 119 ? -26.731 -10.533 -1.430 1.00 91.69 119 TYR A O 1
ATOM 893 N N . LYS A 1 120 ? -27.617 -11.086 -3.418 1.00 88.88 120 LYS A N 1
ATOM 894 C CA . LYS A 1 120 ? -27.981 -9.731 -3.816 1.00 88.88 120 LYS A CA 1
ATOM 895 C C . LYS A 1 120 ? -29.459 -9.528 -3.507 1.00 88.88 120 LYS A C 1
ATOM 897 O O . LYS A 1 120 ? -30.290 -10.278 -4.010 1.00 88.88 120 LYS A O 1
ATOM 902 N N . LEU A 1 121 ? -29.771 -8.533 -2.689 1.00 83.75 121 LEU A N 1
ATOM 903 C CA . LEU A 1 121 ? -31.131 -8.091 -2.393 1.00 83.75 121 LEU A CA 1
ATOM 904 C C . LEU A 1 121 ? -31.385 -6.729 -3.042 1.00 83.75 121 LEU A C 1
ATOM 906 O O . LEU A 1 121 ? -30.447 -6.045 -3.454 1.00 83.75 121 LEU A O 1
ATOM 910 N N . ASP A 1 122 ? -32.661 -6.355 -3.140 1.00 77.81 122 ASP A N 1
ATOM 911 C CA . ASP A 1 122 ? -33.105 -5.067 -3.689 1.00 77.81 122 ASP A CA 1
ATOM 912 C C . ASP A 1 122 ? -32.441 -4.739 -5.041 1.00 77.81 122 ASP A C 1
ATOM 914 O O . ASP A 1 122 ? -31.694 -3.776 -5.183 1.00 77.81 122 ASP A O 1
ATOM 918 N N . ASN A 1 123 ? -32.627 -5.624 -6.029 1.00 73.31 123 ASN A N 1
ATOM 919 C CA . ASN A 1 123 ? -32.041 -5.509 -7.374 1.00 73.31 123 ASN A CA 1
ATOM 920 C C . ASN A 1 123 ? -30.504 -5.359 -7.409 1.00 73.31 123 ASN A C 1
ATOM 922 O O . ASN A 1 123 ? -29.944 -4.908 -8.405 1.00 73.31 123 ASN A O 1
ATOM 926 N N . GLY A 1 124 ? -29.808 -5.778 -6.346 1.00 74.31 124 GLY A N 1
ATOM 927 C CA . GLY A 1 124 ? -28.351 -5.701 -6.233 1.00 74.31 124 GLY A CA 1
ATOM 928 C C . GLY A 1 124 ? -27.825 -4.517 -5.430 1.00 74.31 124 GLY A C 1
ATOM 929 O O . GLY A 1 124 ? -26.607 -4.413 -5.289 1.00 74.31 124 GLY A O 1
ATOM 930 N N . ASN A 1 125 ? -28.701 -3.674 -4.880 1.00 79.81 125 ASN A N 1
ATOM 931 C CA . ASN A 1 125 ? -28.310 -2.534 -4.050 1.00 79.81 125 ASN A CA 1
ATOM 932 C C . ASN A 1 125 ? -27.795 -2.949 -2.671 1.00 79.81 125 ASN A C 1
ATOM 934 O O . ASN A 1 125 ? -26.948 -2.262 -2.100 1.00 79.81 125 ASN A O 1
ATOM 938 N N . LEU A 1 126 ? -28.298 -4.069 -2.150 1.00 86.44 126 LEU A N 1
ATOM 939 C CA . LEU A 1 126 ? -27.897 -4.639 -0.872 1.00 86.44 126 LEU A CA 1
ATOM 940 C C . LEU A 1 126 ? -27.235 -5.995 -1.094 1.00 86.44 126 LEU A C 1
ATOM 942 O O . LEU A 1 126 ? -27.691 -6.821 -1.887 1.00 86.44 126 LEU A O 1
ATOM 946 N N . ILE A 1 127 ? -26.156 -6.236 -0.364 1.00 90.75 127 ILE A N 1
ATOM 947 C CA . ILE A 1 127 ? -25.404 -7.482 -0.391 1.00 90.75 127 ILE A CA 1
ATOM 948 C C . ILE A 1 127 ? -25.485 -8.108 0.994 1.00 90.75 127 ILE A C 1
ATOM 950 O O . ILE A 1 127 ? -25.104 -7.488 1.985 1.00 90.75 127 ILE A O 1
ATOM 954 N N . LEU A 1 128 ? -25.949 -9.353 1.036 1.00 92.12 128 LEU A N 1
ATOM 955 C CA . LEU A 1 128 ? -25.749 -10.256 2.160 1.00 92.12 128 LEU A CA 1
ATOM 956 C C . LEU A 1 128 ? -24.497 -11.067 1.885 1.00 92.12 128 LEU A C 1
ATOM 958 O O . LEU A 1 128 ? -24.442 -11.801 0.898 1.00 92.12 128 LEU A O 1
ATOM 962 N N . GLN A 1 129 ? -23.519 -10.947 2.767 1.00 94.31 129 GLN A N 1
ATOM 963 C CA . GLN A 1 129 ? -22.276 -11.697 2.698 1.00 94.31 129 GLN A CA 1
ATOM 964 C C . GLN A 1 129 ? -22.193 -12.624 3.907 1.00 94.31 129 GLN A C 1
ATOM 966 O O . GLN A 1 129 ? -22.316 -12.174 5.046 1.00 94.31 129 GLN A O 1
ATOM 971 N N . ASN A 1 130 ? -22.020 -13.921 3.659 1.00 93.62 130 ASN A N 1
ATOM 972 C CA . ASN A 1 130 ? -21.836 -14.909 4.712 1.00 93.62 130 ASN A CA 1
ATOM 973 C C . ASN A 1 130 ? -20.464 -14.725 5.376 1.00 93.62 130 ASN A C 1
ATOM 975 O O . ASN A 1 130 ? -19.473 -14.466 4.685 1.00 93.62 130 ASN A O 1
ATOM 979 N N . THR A 1 131 ? -20.409 -14.876 6.700 1.00 93.50 131 THR A N 1
ATOM 980 C CA . THR A 1 131 ? -19.174 -14.780 7.492 1.00 93.50 131 THR A CA 1
ATOM 981 C C . THR A 1 131 ? -19.156 -15.799 8.634 1.00 93.50 131 THR A C 1
ATOM 983 O O . THR A 1 131 ? -20.166 -16.437 8.945 1.00 93.50 131 THR A O 1
ATOM 986 N N . GLU A 1 132 ? -18.023 -15.939 9.322 1.00 91.12 132 GLU A N 1
ATOM 987 C CA . GLU A 1 132 ? -17.908 -16.716 10.564 1.00 91.12 132 GLU A CA 1
ATOM 988 C C . GLU A 1 132 ? -18.886 -16.296 11.670 1.00 91.12 132 GLU A C 1
ATOM 990 O O . GLU A 1 132 ? -19.268 -17.137 12.491 1.00 91.12 132 GLU A O 1
ATOM 995 N N . PHE A 1 133 ? -19.341 -15.042 11.657 1.00 91.06 133 PHE A N 1
ATOM 996 C CA . PHE A 1 133 ? -20.246 -14.467 12.656 1.00 91.06 133 PHE A CA 1
ATOM 997 C C . PHE A 1 133 ? -21.695 -14.339 12.164 1.00 91.06 133 PHE A C 1
ATOM 999 O O . PHE A 1 133 ? -22.510 -13.692 12.811 1.00 91.06 133 PHE A O 1
ATOM 1006 N N . GLY A 1 134 ? -22.037 -14.973 11.037 1.00 90.50 134 GLY A N 1
ATOM 1007 C CA . GLY A 1 134 ? -23.343 -14.841 10.389 1.00 90.50 134 GLY A CA 1
ATOM 1008 C C . GLY A 1 134 ? -23.326 -13.872 9.211 1.00 90.50 134 GLY A C 1
ATOM 1009 O O . GLY A 1 134 ? -22.273 -13.403 8.783 1.00 90.50 134 GLY A O 1
ATOM 1010 N N . TYR A 1 135 ? -24.495 -13.596 8.638 1.00 91.62 135 TYR A N 1
ATOM 1011 C CA . TYR A 1 135 ? -24.578 -12.699 7.485 1.00 91.62 135 TYR A CA 1
ATOM 1012 C C . TYR A 1 135 ? -24.363 -11.241 7.896 1.00 91.62 135 TYR A C 1
ATOM 1014 O O . TYR A 1 135 ? -25.072 -10.727 8.759 1.00 91.62 135 TYR A O 1
ATOM 1022 N N . ILE A 1 136 ? -23.430 -10.565 7.229 1.00 93.06 136 ILE A N 1
ATOM 1023 C CA . ILE A 1 136 ? -23.330 -9.103 7.248 1.00 93.06 136 ILE A CA 1
ATOM 1024 C C . ILE A 1 136 ? -24.107 -8.531 6.065 1.00 93.06 136 ILE A C 1
ATOM 1026 O O . ILE A 1 136 ? -24.152 -9.130 4.986 1.00 93.06 136 ILE A O 1
ATOM 1030 N N . ILE A 1 137 ? -24.728 -7.374 6.276 1.00 91.44 137 ILE A N 1
ATOM 1031 C CA . ILE A 1 137 ? -25.517 -6.673 5.264 1.00 91.44 137 ILE A CA 1
ATOM 1032 C C . ILE A 1 137 ? -24.814 -5.359 4.965 1.00 91.44 137 ILE A C 1
ATOM 1034 O O . ILE A 1 137 ? -24.494 -4.611 5.883 1.00 91.44 137 ILE A O 1
ATOM 1038 N N . SER A 1 138 ? -24.591 -5.062 3.689 1.00 89.94 138 SER A N 1
ATOM 1039 C CA . SER A 1 138 ? -24.077 -3.759 3.281 1.00 89.94 138 SER A CA 1
ATOM 1040 C C . SER A 1 138 ? -24.626 -3.337 1.935 1.00 89.94 138 SER A C 1
ATOM 1042 O O . SER A 1 138 ? -24.901 -4.171 1.072 1.00 89.94 138 SER A O 1
ATOM 1044 N N . GLY A 1 139 ? -24.783 -2.032 1.757 1.00 85.69 139 GLY A N 1
ATOM 1045 C CA . GLY A 1 139 ? -25.181 -1.455 0.488 1.00 85.69 139 GLY A CA 1
ATOM 1046 C C . GLY A 1 139 ? -26.032 -0.210 0.655 1.00 85.69 139 GLY A C 1
ATOM 1047 O O . GLY A 1 139 ? -26.191 0.323 1.753 1.00 85.69 139 GLY A O 1
ATOM 1048 N N . ASN A 1 140 ? -26.562 0.273 -0.458 1.00 80.75 140 ASN A N 1
ATOM 1049 C CA . ASN A 1 140 ? -27.341 1.500 -0.487 1.00 80.75 140 ASN A CA 1
ATOM 1050 C C . ASN A 1 140 ? -28.838 1.179 -0.368 1.00 80.75 140 ASN A C 1
ATOM 1052 O O . ASN A 1 140 ? -29.326 0.289 -1.054 1.00 80.75 140 ASN A O 1
ATOM 1056 N N . THR A 1 141 ? -29.567 1.892 0.491 1.00 73.12 141 THR A N 1
ATOM 1057 C CA . THR A 1 141 ? -31.024 1.709 0.658 1.00 73.12 141 THR A CA 1
ATOM 1058 C C . THR A 1 141 ? -31.864 2.688 -0.162 1.00 73.12 141 THR A C 1
ATOM 1060 O O . THR A 1 141 ? -33.075 2.515 -0.297 1.00 73.12 141 THR A O 1
ATOM 1063 N N . SER A 1 142 ? -31.242 3.726 -0.723 1.00 66.00 142 SER A N 1
ATOM 1064 C CA . SER A 1 142 ? -31.929 4.714 -1.552 1.00 66.00 142 SER A CA 1
ATOM 1065 C C . SER A 1 142 ? -32.147 4.179 -2.971 1.00 66.00 142 SER A C 1
ATOM 1067 O O . SER A 1 142 ? -31.214 3.771 -3.665 1.00 66.00 142 SER A O 1
ATOM 1069 N N . ARG A 1 143 ? -33.414 4.172 -3.408 1.00 54.44 143 ARG A N 1
ATOM 1070 C CA . ARG A 1 143 ? -33.813 3.796 -4.769 1.00 54.44 143 ARG A CA 1
ATOM 1071 C C . ARG A 1 143 ? -33.214 4.776 -5.775 1.00 54.44 143 ARG A C 1
ATOM 1073 O O . ARG A 1 143 ? -33.761 5.859 -5.974 1.00 54.44 143 ARG A O 1
ATOM 1080 N N . PHE A 1 144 ? -32.169 4.373 -6.487 1.00 53.44 144 PHE A N 1
ATOM 1081 C CA . PHE A 1 144 ? -31.865 5.008 -7.763 1.00 53.44 144 PHE A CA 1
ATOM 1082 C C . PHE A 1 144 ? -32.885 4.527 -8.796 1.00 53.44 144 PHE A C 1
ATOM 1084 O O . PHE A 1 144 ? -32.806 3.416 -9.320 1.00 53.44 144 PHE A O 1
ATOM 1091 N N . SER A 1 145 ? -33.880 5.366 -9.078 1.00 46.91 145 SER A N 1
ATOM 1092 C CA . SER A 1 145 ? -34.623 5.282 -10.330 1.00 46.91 145 SER A CA 1
ATOM 1093 C C . SER A 1 145 ? -33.621 5.413 -11.481 1.00 46.91 145 SER A C 1
ATOM 1095 O O . SER A 1 145 ? -32.987 6.456 -11.620 1.00 46.91 145 SER A O 1
ATOM 1097 N N . SER A 1 146 ? -33.502 4.349 -12.279 1.00 46.84 146 SER A N 1
ATOM 1098 C CA . SER A 1 146 ? -32.700 4.241 -13.506 1.00 46.84 146 SER A CA 1
ATOM 1099 C C . SER A 1 146 ? -31.177 4.203 -13.330 1.00 46.84 146 SER A C 1
ATOM 1101 O O . SER A 1 146 ? -30.538 5.241 -13.356 1.00 46.84 146 SER A O 1
ATOM 1103 N N . GLY A 1 147 ? -30.606 2.991 -13.256 1.00 46.84 147 GLY A N 1
ATOM 1104 C CA . GLY A 1 147 ? -29.423 2.507 -14.005 1.00 46.84 147 GLY A CA 1
ATOM 1105 C C . GLY A 1 147 ? -28.108 3.306 -14.084 1.00 46.84 147 GLY A C 1
ATOM 1106 O O . GLY A 1 147 ? -27.163 2.803 -14.688 1.00 46.84 147 GLY A O 1
ATOM 1107 N N . SER A 1 148 ? -27.993 4.507 -13.526 1.00 47.56 148 SER A N 1
ATOM 1108 C CA . SER A 1 148 ? -26.790 5.327 -13.604 1.00 47.56 148 SER A CA 1
ATOM 1109 C C . SER A 1 148 ? -25.927 5.094 -12.368 1.00 47.56 148 SER A C 1
ATOM 1111 O O . SER A 1 148 ? -26.216 5.544 -11.256 1.00 47.56 148 SER A O 1
ATOM 1113 N N . LEU A 1 149 ? -24.828 4.364 -12.564 1.00 49.12 149 LEU A N 1
ATOM 1114 C CA . LEU A 1 149 ? -23.733 4.343 -11.602 1.00 49.12 149 LEU A CA 1
ATOM 1115 C C . LEU A 1 149 ? -23.195 5.773 -11.487 1.00 49.12 149 LEU A C 1
ATOM 1117 O O . LEU A 1 149 ? -22.640 6.317 -12.441 1.00 49.12 149 LEU A O 1
ATOM 1121 N N . HIS A 1 150 ? -23.375 6.395 -10.328 1.00 47.78 150 HIS A N 1
ATOM 1122 C CA . HIS A 1 150 ? -22.788 7.699 -10.058 1.00 47.78 150 HIS A CA 1
ATOM 1123 C C . HIS A 1 150 ? -21.355 7.480 -9.572 1.00 47.78 150 HIS A C 1
ATOM 1125 O O . HIS A 1 150 ? -21.133 7.047 -8.444 1.00 47.78 150 HIS A O 1
ATOM 1131 N N . CYS A 1 151 ? -20.377 7.769 -10.427 1.00 41.66 151 CYS A N 1
ATOM 1132 C CA . CYS A 1 151 ? -18.990 7.920 -10.005 1.00 41.66 151 CYS A CA 1
ATOM 1133 C C . CYS A 1 151 ? -18.783 9.381 -9.590 1.00 41.66 151 CYS A C 1
ATOM 1135 O O . CYS A 1 151 ? -19.004 10.292 -10.389 1.00 41.66 151 CYS A O 1
ATOM 1137 N N . GLY A 1 152 ? -18.403 9.616 -8.333 1.00 46.12 152 GLY A N 1
ATOM 1138 C CA . GLY A 1 152 ? -18.006 10.947 -7.888 1.00 46.12 152 GLY A CA 1
ATOM 1139 C C . GLY A 1 152 ? -16.713 11.348 -8.589 1.00 46.12 152 GLY A C 1
ATOM 1140 O O . GLY A 1 152 ? -15.661 10.783 -8.307 1.00 46.12 152 GLY A O 1
ATOM 1141 N N . LEU A 1 153 ? -16.787 12.314 -9.504 1.00 42.59 153 LEU A N 1
ATOM 1142 C CA . LEU A 1 153 ? -15.598 12.915 -10.093 1.00 42.59 153 LEU A CA 1
ATOM 1143 C C . LEU A 1 153 ? -15.010 13.893 -9.067 1.00 42.59 153 LEU A C 1
ATOM 1145 O O . LEU A 1 153 ? -15.672 14.855 -8.674 1.00 42.59 153 LEU A O 1
ATOM 1149 N N . ILE A 1 154 ? -13.783 13.645 -8.612 1.00 47.28 154 ILE A N 1
ATOM 1150 C CA . ILE A 1 154 ? -13.048 14.575 -7.748 1.00 47.28 154 ILE A CA 1
ATOM 1151 C C . ILE A 1 154 ? -12.655 15.774 -8.617 1.00 47.28 154 ILE A C 1
ATOM 1153 O O . ILE A 1 154 ? -11.686 15.717 -9.367 1.00 47.28 154 ILE A O 1
ATOM 1157 N N . THR A 1 155 ? -13.457 16.839 -8.576 1.00 45.91 155 THR A N 1
ATOM 1158 C CA . THR A 1 155 ? -13.245 18.063 -9.373 1.00 45.91 155 THR A CA 1
ATOM 1159 C C . THR A 1 155 ? -12.662 19.220 -8.569 1.00 45.91 155 THR A C 1
ATOM 1161 O O . THR A 1 155 ? -12.347 20.256 -9.149 1.00 45.91 155 THR A O 1
ATOM 1164 N N . LYS A 1 156 ? -12.490 19.049 -7.252 1.00 36.22 156 LYS A N 1
ATOM 1165 C CA . LYS A 1 156 ? -11.742 19.975 -6.403 1.00 36.22 156 LYS A CA 1
ATOM 1166 C C . LYS A 1 156 ? -10.594 19.265 -5.704 1.00 36.22 156 LYS A C 1
ATOM 1168 O O . LYS A 1 156 ? -10.791 18.298 -4.974 1.00 36.22 156 LYS A O 1
ATOM 1173 N N . ASP A 1 157 ? -9.429 19.808 -6.017 1.00 46.62 157 ASP A N 1
ATOM 1174 C CA . ASP A 1 157 ? -8.111 19.636 -5.439 1.00 46.62 157 ASP A CA 1
ATOM 1175 C C . ASP A 1 157 ? -7.575 18.207 -5.489 1.00 46.62 157 ASP A C 1
ATOM 1177 O O . ASP A 1 157 ? -7.245 17.569 -4.488 1.00 46.62 157 ASP A O 1
ATOM 1181 N N . PHE A 1 158 ? -7.340 17.804 -6.746 1.00 43.50 158 PHE A N 1
ATOM 1182 C CA . PHE A 1 158 ? -6.233 16.931 -7.149 1.00 43.50 158 PHE A CA 1
ATOM 1183 C C . PHE A 1 158 ? -4.941 17.262 -6.381 1.00 43.50 158 PHE A C 1
ATOM 1185 O O . PHE A 1 158 ? -4.128 16.371 -6.210 1.00 43.50 158 PHE A O 1
ATOM 1192 N N . GLU A 1 159 ? -4.783 18.490 -5.863 1.00 49.66 159 GLU A N 1
ATOM 1193 C CA . GLU A 1 159 ? -3.728 18.910 -4.940 1.00 49.66 159 GLU A CA 1
ATOM 1194 C C . GLU A 1 159 ? -3.635 18.106 -3.642 1.00 49.66 159 GLU A C 1
ATOM 1196 O O . GLU A 1 159 ? -2.523 17.927 -3.221 1.00 49.66 159 GLU A O 1
ATOM 1201 N N . THR A 1 160 ? -4.670 17.544 -3.005 1.00 46.78 160 THR A N 1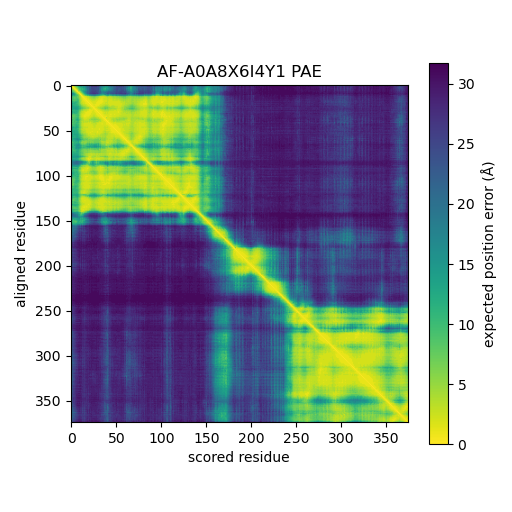
ATOM 1202 C CA . THR A 1 160 ? -4.445 16.819 -1.716 1.00 46.78 160 THR A CA 1
ATOM 1203 C C . THR A 1 160 ? -4.003 15.361 -1.892 1.00 46.78 160 THR A C 1
ATOM 1205 O O . THR A 1 160 ? -3.166 14.850 -1.137 1.00 46.78 160 THR A O 1
ATOM 1208 N N . LEU A 1 161 ? -4.527 14.682 -2.921 1.00 47.28 161 LEU A N 1
ATOM 1209 C CA . LEU A 1 161 ? -4.039 13.362 -3.326 1.00 47.28 161 LEU A CA 1
ATOM 1210 C C . LEU A 1 161 ? -2.698 13.483 -4.057 1.00 47.28 161 LEU A C 1
ATOM 1212 O O . LEU A 1 161 ? -1.823 12.660 -3.790 1.00 47.28 161 LEU A O 1
ATOM 1216 N N . ASN A 1 162 ? -2.504 14.522 -4.892 1.00 50.22 162 ASN A N 1
ATOM 1217 C CA . ASN A 1 162 ? -1.166 14.893 -5.341 1.00 50.22 162 ASN A CA 1
ATOM 1218 C C . ASN A 1 162 ? -0.324 15.200 -4.123 1.00 50.22 162 ASN A C 1
ATOM 1220 O O . ASN A 1 162 ? 0.589 14.464 -3.928 1.00 50.22 162 ASN A O 1
ATOM 1224 N N . ASP A 1 163 ? -0.593 16.129 -3.228 1.00 51.66 163 ASP A N 1
ATOM 1225 C CA . ASP A 1 163 ? 0.294 16.447 -2.100 1.00 51.66 163 ASP A CA 1
ATOM 1226 C C . ASP A 1 163 ? 0.705 15.224 -1.284 1.00 51.66 163 ASP A C 1
ATOM 1228 O O . ASP A 1 163 ? 1.829 15.186 -0.814 1.00 51.66 163 ASP A O 1
ATOM 1232 N N . THR A 1 164 ? -0.119 14.180 -1.174 1.00 47.41 164 THR A N 1
ATOM 1233 C CA . THR A 1 164 ? 0.307 12.904 -0.575 1.00 47.41 164 THR A CA 1
ATOM 1234 C C . THR A 1 164 ? 1.177 12.061 -1.526 1.00 47.41 164 THR A C 1
ATOM 1236 O O . THR A 1 164 ? 2.220 11.559 -1.113 1.00 47.41 164 THR A O 1
ATOM 1239 N N . LEU A 1 165 ? 0.794 11.925 -2.802 1.00 45.66 165 LEU A N 1
ATOM 1240 C CA . LEU A 1 165 ? 1.585 11.273 -3.858 1.00 45.66 165 LEU A CA 1
ATOM 1241 C C . LEU A 1 165 ? 2.843 12.074 -4.212 1.00 45.66 165 LEU A C 1
ATOM 1243 O O . LEU A 1 165 ? 3.931 11.557 -4.131 1.00 45.66 165 LEU A O 1
ATOM 1247 N N . LYS A 1 166 ? 2.723 13.330 -4.595 1.00 43.62 166 LYS A N 1
ATOM 1248 C CA . LYS A 1 166 ? 3.706 14.406 -4.615 1.00 43.62 166 LYS A CA 1
ATOM 1249 C C . LYS A 1 166 ? 4.550 14.467 -3.345 1.00 43.62 166 LYS A C 1
ATOM 1251 O O . LYS A 1 166 ? 5.732 14.560 -3.525 1.00 43.62 166 LYS A O 1
ATOM 1256 N N . SER A 1 167 ? 4.081 14.287 -2.107 1.00 47.69 167 SER A N 1
ATOM 1257 C CA . SER A 1 167 ? 5.014 14.119 -0.962 1.00 47.69 167 SER A CA 1
ATOM 1258 C C . SER A 1 167 ? 5.814 12.821 -1.079 1.00 47.69 167 SER A C 1
ATOM 1260 O O . SER A 1 167 ? 6.986 12.777 -0.731 1.00 47.69 167 SER A O 1
ATOM 1262 N N . PHE A 1 168 ? 5.199 11.754 -1.585 1.00 43.56 168 PHE A N 1
ATOM 1263 C CA . PHE A 1 168 ? 5.853 10.473 -1.857 1.00 43.56 168 PHE A CA 1
ATOM 1264 C C . PHE A 1 168 ? 6.849 10.548 -3.043 1.00 43.56 168 PHE A C 1
ATOM 1266 O O . PHE A 1 168 ? 7.868 9.865 -3.008 1.00 43.56 168 PHE A O 1
ATOM 1273 N N . TRP A 1 169 ? 6.604 11.416 -4.037 1.00 43.75 169 TRP A N 1
ATOM 1274 C CA . TRP A 1 169 ? 7.406 11.658 -5.249 1.00 43.75 169 TRP A CA 1
ATOM 1275 C C . TRP A 1 169 ? 8.421 12.815 -5.087 1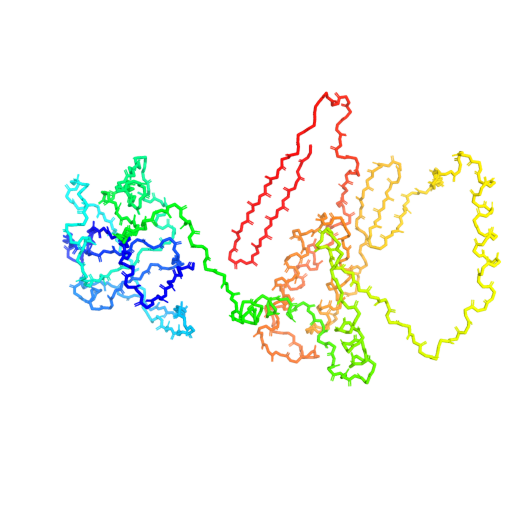.00 43.75 169 TRP A C 1
ATOM 1277 O O . TRP A 1 169 ? 9.517 12.737 -5.620 1.00 43.75 169 TRP A O 1
ATOM 1287 N N . GLU A 1 170 ? 8.130 13.848 -4.294 1.00 44.22 170 GLU A N 1
ATOM 1288 C CA . GLU A 1 170 ? 9.015 14.968 -3.900 1.00 44.22 170 GLU A CA 1
ATOM 1289 C C . GLU A 1 170 ? 10.105 14.496 -2.934 1.00 44.22 170 GLU A C 1
ATOM 1291 O O . GLU A 1 170 ? 11.144 15.134 -2.807 1.00 44.22 170 GLU A O 1
ATOM 1296 N N . ILE A 1 171 ? 9.910 13.345 -2.285 1.00 43.66 171 ILE A N 1
ATOM 1297 C CA . ILE A 1 171 ? 10.988 12.613 -1.608 1.00 43.66 171 ILE A CA 1
ATOM 1298 C C . ILE A 1 171 ? 12.047 12.122 -2.620 1.00 43.66 171 ILE A C 1
ATOM 1300 O O . ILE A 1 171 ? 13.207 11.926 -2.242 1.00 43.66 171 ILE A O 1
ATOM 1304 N N . GLU A 1 172 ? 11.672 11.946 -3.894 1.00 40.91 172 GLU A N 1
ATOM 1305 C CA . GLU A 1 172 ? 12.558 11.554 -4.998 1.00 40.91 172 GLU A CA 1
ATOM 1306 C C . GLU A 1 172 ? 12.999 12.731 -5.887 1.00 40.91 172 GLU A C 1
ATOM 1308 O O . GLU A 1 172 ? 14.042 12.634 -6.539 1.00 40.91 172 GLU A O 1
ATOM 1313 N N . GLU A 1 173 ? 12.271 13.852 -5.908 1.00 38.31 173 GLU A N 1
ATOM 1314 C CA . GLU A 1 173 ? 12.707 15.053 -6.625 1.00 38.31 173 GLU A CA 1
ATOM 1315 C C . GLU A 1 173 ? 13.766 15.822 -5.824 1.00 38.31 173 GLU A C 1
ATOM 1317 O O . GLU A 1 173 ? 13.542 16.318 -4.718 1.00 38.31 173 GLU A O 1
ATOM 1322 N N . ILE A 1 174 ? 14.946 16.001 -6.424 1.00 41.44 174 ILE A N 1
ATOM 1323 C CA . ILE A 1 174 ? 15.854 17.080 -6.033 1.00 41.44 174 ILE A CA 1
ATOM 1324 C C . ILE A 1 174 ? 15.080 18.364 -6.301 1.00 41.44 174 ILE A C 1
ATOM 1326 O O . ILE A 1 174 ? 14.988 18.754 -7.460 1.00 41.44 174 ILE A O 1
ATOM 1330 N N . VAL A 1 175 ? 14.509 18.989 -5.265 1.00 39.19 175 VAL A N 1
ATOM 1331 C CA . VAL A 1 175 ? 13.829 20.285 -5.382 1.00 39.19 175 VAL A CA 1
ATOM 1332 C C . VAL A 1 175 ? 14.763 21.221 -6.154 1.00 39.19 175 VAL A C 1
ATOM 1334 O O . VAL A 1 175 ? 15.782 21.641 -5.591 1.00 39.19 175 VAL A O 1
ATOM 1337 N N . PRO A 1 176 ? 14.478 21.558 -7.427 1.00 40.56 176 PRO A N 1
ATOM 1338 C CA . PRO A 1 176 ? 15.188 22.640 -8.065 1.00 40.56 176 PRO A CA 1
ATOM 1339 C C . PRO A 1 176 ? 14.773 23.858 -7.255 1.00 40.56 176 PRO A C 1
ATOM 1341 O O . PRO A 1 176 ? 13.580 24.094 -7.040 1.00 40.56 176 PRO A O 1
ATOM 1344 N N . THR A 1 177 ? 15.741 24.602 -6.731 1.00 39.12 177 THR A N 1
ATOM 1345 C CA . THR A 1 177 ? 15.476 25.921 -6.162 1.00 39.12 177 THR A CA 1
ATOM 1346 C C . THR A 1 177 ? 14.536 26.649 -7.117 1.00 39.12 177 THR A C 1
ATOM 1348 O O . THR A 1 177 ? 14.870 26.808 -8.289 1.00 39.12 177 THR A O 1
ATOM 1351 N N . LYS A 1 178 ? 13.330 27.002 -6.642 1.00 44.97 178 LYS A N 1
ATOM 1352 C CA . LYS A 1 178 ? 12.291 27.701 -7.411 1.00 44.97 178 LYS A CA 1
ATOM 1353 C C . LYS A 1 178 ? 12.823 29.060 -7.879 1.00 44.97 178 LYS A C 1
ATOM 1355 O O . LYS A 1 178 ? 12.505 30.095 -7.305 1.00 44.97 178 LYS A O 1
ATOM 1360 N N . PHE A 1 179 ? 13.633 29.064 -8.926 1.00 46.72 179 PHE A N 1
ATOM 1361 C CA . PHE A 1 179 ? 13.864 30.218 -9.768 1.00 46.72 179 PHE A CA 1
ATOM 1362 C C . PHE A 1 179 ? 12.744 30.204 -10.797 1.00 46.72 179 PHE A C 1
ATOM 1364 O O . PHE A 1 179 ? 12.822 29.522 -11.814 1.00 46.72 179 PHE A O 1
ATOM 1371 N N . VAL A 1 180 ? 11.666 30.930 -10.506 1.00 48.53 180 VAL A N 1
ATOM 1372 C CA . VAL A 1 180 ? 10.681 31.279 -11.531 1.00 48.53 180 VAL A CA 1
ATOM 1373 C C . VAL A 1 180 ? 11.371 32.284 -12.448 1.00 48.53 180 VAL A C 1
ATOM 1375 O O . VAL A 1 180 ? 11.363 33.483 -12.179 1.00 48.53 180 VAL A O 1
ATOM 1378 N N . SER A 1 181 ? 12.061 31.789 -13.474 1.00 60.84 181 SER A N 1
ATOM 1379 C CA . SER A 1 181 ? 12.618 32.638 -14.521 1.00 60.84 181 SER A CA 1
ATOM 1380 C C . SER A 1 181 ? 11.482 33.189 -15.386 1.00 60.84 181 SER A C 1
ATOM 1382 O O . SER A 1 181 ? 10.435 32.556 -15.541 1.00 60.84 181 SER A O 1
ATOM 1384 N N . ASP A 1 182 ? 11.679 34.361 -15.988 1.00 70.12 182 ASP A N 1
ATOM 1385 C CA . ASP A 1 182 ? 10.705 34.930 -16.930 1.00 70.12 182 ASP A CA 1
ATOM 1386 C C . ASP A 1 182 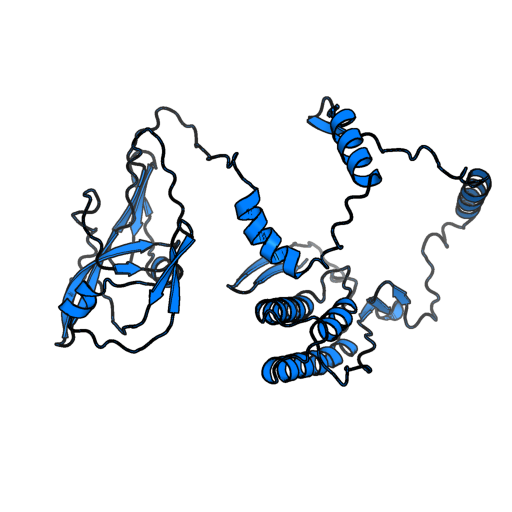? 10.468 34.018 -18.150 1.00 70.12 182 ASP A C 1
ATOM 1388 O O . ASP A 1 182 ? 9.428 34.101 -18.799 1.00 70.12 182 ASP A O 1
ATOM 1392 N N . GLU A 1 183 ? 11.396 33.098 -18.438 1.00 66.19 183 GLU A N 1
ATOM 1393 C CA . GLU A 1 183 ? 11.231 32.063 -19.461 1.00 66.19 183 GLU A CA 1
ATOM 1394 C C . GLU A 1 183 ? 10.129 31.053 -19.100 1.00 66.19 183 GLU A C 1
ATOM 1396 O O . GLU A 1 183 ? 9.349 30.685 -19.974 1.00 66.19 183 GLU A O 1
ATOM 1401 N N . LEU A 1 184 ? 10.013 30.644 -17.829 1.00 67.25 184 LEU A N 1
ATOM 1402 C CA . LEU A 1 184 ? 8.967 29.711 -17.385 1.00 67.25 184 LEU A CA 1
ATOM 1403 C C . LEU A 1 184 ? 7.570 30.319 -17.534 1.00 67.25 184 LEU A C 1
ATOM 1405 O O . LEU A 1 184 ? 6.670 29.663 -18.048 1.00 67.25 184 LEU A O 1
ATOM 1409 N N . LYS A 1 185 ? 7.413 31.603 -17.185 1.00 77.88 185 LYS A N 1
ATOM 1410 C CA . LYS A 1 185 ? 6.144 32.324 -17.383 1.00 77.88 185 LYS A CA 1
ATOM 1411 C C . LYS A 1 185 ? 5.750 32.389 -18.858 1.00 77.88 185 LYS A C 1
ATOM 1413 O O . LYS A 1 185 ? 4.600 32.134 -19.194 1.00 77.88 185 LYS A O 1
ATOM 1418 N N . LYS A 1 186 ? 6.712 32.666 -19.747 1.00 77.75 186 LYS A N 1
ATOM 1419 C CA . LYS A 1 186 ? 6.476 32.669 -21.200 1.00 77.75 186 LYS A CA 1
ATOM 1420 C C . LYS A 1 186 ? 6.070 31.289 -21.726 1.00 77.75 186 LYS A C 1
ATOM 1422 O O . LYS A 1 186 ? 5.227 31.218 -22.616 1.00 77.75 186 LYS A O 1
ATOM 1427 N N . CYS A 1 187 ? 6.640 30.207 -21.191 1.00 72.50 187 CYS A N 1
ATOM 1428 C CA . CYS A 1 187 ? 6.247 28.841 -21.547 1.00 72.50 187 CYS A CA 1
ATOM 1429 C C . CYS A 1 187 ? 4.804 28.529 -21.126 1.00 72.50 187 CYS A C 1
ATOM 1431 O O . CYS A 1 187 ? 4.052 27.996 -21.942 1.00 72.50 187 CYS A O 1
ATOM 1433 N N . ASP A 1 188 ? 4.406 28.899 -19.906 1.00 79.06 188 ASP A N 1
ATOM 1434 C CA . ASP A 1 188 ? 3.037 28.694 -19.412 1.00 79.06 188 ASP A CA 1
ATOM 1435 C C . ASP A 1 188 ? 2.015 29.499 -20.231 1.00 79.06 188 ASP A C 1
ATOM 1437 O O . ASP A 1 188 ? 0.991 28.968 -20.666 1.00 79.06 188 ASP A O 1
ATOM 1441 N N . GLU A 1 189 ? 2.314 30.769 -20.513 1.00 84.94 189 GLU A N 1
ATOM 1442 C CA .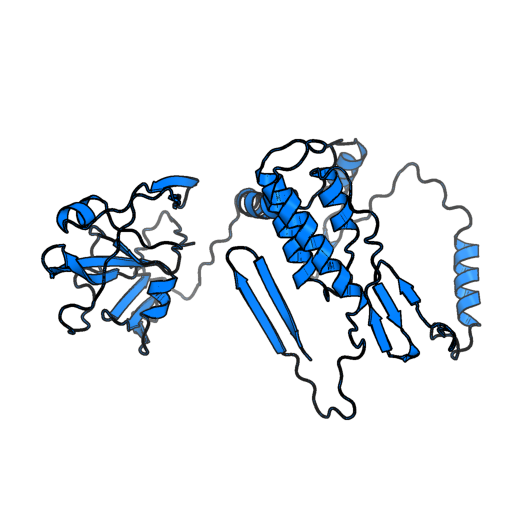 GLU A 1 189 ? 1.477 31.626 -21.359 1.00 84.94 189 GLU A CA 1
ATOM 1443 C C . GLU A 1 189 ? 1.365 31.089 -22.795 1.00 84.94 189 GLU A C 1
ATOM 1445 O O . GLU A 1 189 ? 0.274 31.080 -23.370 1.00 84.94 189 GLU A O 1
ATOM 1450 N N . HIS A 1 190 ? 2.471 30.605 -23.375 1.00 84.44 190 HIS A N 1
ATOM 1451 C CA . HIS A 1 190 ? 2.474 29.994 -24.704 1.00 84.44 190 HIS A CA 1
ATOM 1452 C C . HIS A 1 190 ? 1.627 28.719 -24.734 1.00 84.44 190 HIS A C 1
ATOM 1454 O O . HIS A 1 190 ? 0.780 28.582 -25.612 1.00 84.44 190 HIS A O 1
ATOM 1460 N N . PHE A 1 191 ? 1.801 27.826 -23.755 1.00 83.38 191 PHE A N 1
ATOM 1461 C CA . PHE A 1 191 ? 1.018 26.597 -23.633 1.00 83.38 191 PHE A CA 1
ATOM 1462 C C . PHE A 1 191 ? -0.482 26.896 -23.572 1.00 83.38 191 PHE A C 1
ATOM 1464 O O . PHE A 1 191 ? -1.250 26.342 -24.352 1.00 83.38 191 PHE A O 1
ATOM 1471 N N . LEU A 1 192 ? -0.908 27.814 -22.699 1.00 85.94 192 LEU A N 1
ATOM 1472 C CA . LEU A 1 192 ? -2.323 28.177 -22.566 1.00 85.94 192 LEU A CA 1
ATOM 1473 C C . LEU A 1 192 ? -2.898 28.788 -23.849 1.00 85.94 192 LEU A C 1
ATOM 1475 O O . LEU A 1 192 ? -4.075 28.596 -24.147 1.00 85.94 192 LEU A O 1
ATOM 1479 N N . LYS A 1 193 ? -2.077 29.517 -24.609 1.00 87.25 193 LYS A N 1
ATOM 1480 C CA . LYS A 1 193 ? -2.488 30.153 -25.862 1.00 87.25 193 LYS A CA 1
ATOM 1481 C C . LYS A 1 193 ? -2.603 29.166 -27.024 1.00 87.25 193 LYS A C 1
ATOM 1483 O O . LYS A 1 193 ? -3.473 29.349 -27.873 1.00 87.25 193 LYS A O 1
ATOM 1488 N N . THR A 1 194 ? -1.713 28.179 -27.106 1.00 88.06 194 THR A N 1
ATOM 1489 C CA . THR A 1 194 ? -1.592 27.297 -28.280 1.00 88.06 194 THR A CA 1
ATOM 1490 C C . THR A 1 194 ? -2.167 25.904 -28.061 1.00 88.06 194 THR A C 1
ATOM 1492 O O . THR A 1 194 ? -2.304 25.140 -29.017 1.00 88.06 194 THR A O 1
ATOM 1495 N N . MET A 1 195 ? -2.550 25.571 -26.826 1.00 88.12 195 MET A N 1
ATOM 1496 C CA . MET A 1 195 ? -3.258 24.337 -26.531 1.00 88.12 195 MET A CA 1
ATOM 1497 C C . MET A 1 195 ? -4.644 24.355 -27.180 1.00 88.12 195 MET A C 1
ATOM 1499 O O . MET A 1 195 ? -5.501 25.183 -26.875 1.00 88.12 195 MET A O 1
ATOM 1503 N N . ALA A 1 196 ? -4.880 23.385 -28.054 1.00 89.25 196 ALA A N 1
ATOM 1504 C CA . ALA A 1 196 ? -6.160 23.116 -28.690 1.00 89.25 196 ALA A CA 1
ATOM 1505 C C . ALA A 1 196 ? -6.452 21.611 -28.663 1.00 89.25 196 ALA A C 1
ATOM 1507 O O . ALA A 1 196 ? -5.608 20.798 -28.280 1.00 89.25 196 ALA A O 1
ATOM 1508 N N . ARG A 1 197 ? -7.667 21.224 -29.055 1.00 83.69 197 ARG A N 1
ATOM 1509 C CA . ARG A 1 197 ? -8.007 19.823 -29.311 1.00 83.69 197 ARG A CA 1
ATOM 1510 C C . ARG A 1 197 ? -8.294 19.615 -30.786 1.00 83.69 197 ARG A C 1
ATOM 1512 O O . ARG A 1 197 ? -8.995 20.426 -31.387 1.00 83.69 197 ARG A O 1
ATOM 1519 N N . ASP A 1 198 ? -7.769 18.534 -31.349 1.00 84.69 198 ASP A N 1
ATOM 1520 C CA . ASP A 1 198 ? -8.108 18.129 -32.711 1.00 84.69 198 ASP A CA 1
ATOM 1521 C C . ASP A 1 198 ? -9.522 17.522 -32.791 1.00 84.69 198 ASP A C 1
ATOM 1523 O O . ASP A 1 198 ? -10.210 17.315 -31.785 1.00 84.69 198 ASP A O 1
ATOM 1527 N N . THR A 1 199 ? -9.963 17.213 -34.011 1.00 86.12 199 THR A N 1
ATOM 1528 C CA . THR A 1 199 ? -11.272 16.597 -34.283 1.00 86.12 199 THR A CA 1
ATOM 1529 C C . THR A 1 199 ? -11.435 15.199 -33.678 1.00 86.12 199 THR A C 1
ATOM 1531 O O . THR A 1 199 ? -12.561 14.724 -33.554 1.00 86.12 199 THR A O 1
ATOM 1534 N N . ASN A 1 200 ? -10.341 14.557 -33.258 1.00 80.50 200 ASN A N 1
ATOM 1535 C CA . ASN A 1 200 ? -10.326 13.263 -32.576 1.00 80.50 200 ASN A CA 1
ATOM 1536 C C . ASN A 1 200 ? -10.191 13.407 -31.046 1.00 80.50 200 ASN A C 1
ATOM 1538 O O . ASN A 1 200 ? -10.045 12.407 -30.342 1.00 80.50 200 ASN A O 1
ATOM 1542 N N . GLY A 1 201 ? -10.227 14.636 -30.518 1.00 73.88 201 GLY A N 1
ATOM 1543 C CA . GLY A 1 201 ? -10.155 14.934 -29.090 1.00 73.88 201 GLY A CA 1
ATOM 1544 C C . GLY A 1 201 ? -8.750 14.891 -28.481 1.00 73.88 201 GLY A C 1
ATOM 1545 O O . GLY A 1 201 ? -8.636 14.959 -27.255 1.00 73.88 201 GLY A O 1
ATOM 1546 N N . ARG A 1 202 ? -7.686 14.794 -29.289 1.00 67.19 202 ARG A N 1
ATOM 1547 C CA . ARG A 1 202 ? -6.294 14.821 -28.813 1.00 67.19 202 ARG A CA 1
ATOM 1548 C C . ARG A 1 202 ? -5.857 16.250 -28.542 1.00 67.19 202 ARG A C 1
ATOM 1550 O O . ARG A 1 202 ? -6.201 17.155 -29.293 1.00 67.19 202 ARG A O 1
ATOM 1557 N N . PHE A 1 203 ? -5.069 16.445 -27.490 1.00 74.19 203 PHE A N 1
ATOM 1558 C CA . PHE A 1 203 ? -4.441 17.734 -27.230 1.00 74.19 203 PHE A CA 1
ATOM 1559 C C . PHE A 1 203 ? -3.327 17.996 -28.246 1.00 74.19 203 PHE A C 1
ATOM 1561 O O . PHE A 1 203 ? -2.420 17.181 -28.410 1.00 74.19 203 PHE A O 1
ATOM 1568 N N . CYS A 1 204 ? -3.400 19.147 -28.898 1.00 80.88 204 CYS A N 1
ATOM 1569 C CA . CYS A 1 204 ? -2.368 19.687 -29.767 1.00 80.88 204 CYS A CA 1
ATOM 1570 C C . CYS A 1 204 ? -1.832 20.952 -29.108 1.00 80.88 204 CYS A C 1
ATOM 1572 O O . CYS A 1 204 ? -2.611 21.812 -28.709 1.00 80.88 204 CYS A O 1
ATOM 1574 N N . VAL A 1 205 ? -0.516 21.048 -28.970 1.00 81.81 205 VAL A N 1
ATOM 1575 C CA . VAL A 1 205 ? 0.163 22.195 -28.366 1.00 81.81 205 VAL A CA 1
ATOM 1576 C C . VAL A 1 205 ? 1.282 22.592 -29.312 1.00 81.81 205 VAL A C 1
ATOM 1578 O O . VAL A 1 205 ? 1.995 21.726 -29.825 1.00 81.81 205 VAL A O 1
ATOM 1581 N N . GLU A 1 206 ? 1.418 23.884 -29.573 1.00 85.12 206 GLU A N 1
ATOM 1582 C CA . GLU A 1 206 ? 2.507 24.402 -30.396 1.00 85.12 206 GLU A CA 1
ATOM 1583 C C . GLU A 1 206 ? 3.802 24.457 -29.574 1.00 85.12 206 GLU A C 1
ATOM 1585 O O . GLU A 1 206 ? 3.775 24.707 -28.368 1.00 85.12 206 GLU A O 1
ATOM 1590 N N . MET A 1 207 ? 4.946 24.179 -30.206 1.00 78.31 207 MET A N 1
ATOM 1591 C CA . MET A 1 207 ? 6.231 24.271 -29.513 1.00 78.31 207 MET A CA 1
ATOM 1592 C C . MET A 1 207 ? 6.669 25.739 -29.396 1.00 78.31 207 MET A C 1
ATOM 1594 O O . MET A 1 207 ? 6.775 26.412 -30.425 1.00 78.31 207 MET A O 1
ATOM 1598 N N . PRO A 1 208 ? 7.009 26.228 -28.187 1.00 76.06 208 PRO A N 1
ATOM 1599 C CA . PRO A 1 208 ? 7.531 27.576 -28.021 1.00 76.06 208 PRO A CA 1
ATOM 1600 C C . PRO A 1 208 ? 8.916 27.688 -28.668 1.00 76.06 208 PRO A C 1
ATOM 1602 O O . PRO A 1 208 ? 9.860 26.993 -28.289 1.00 76.06 208 PRO A O 1
ATOM 1605 N N . MET A 1 209 ? 9.047 28.592 -29.636 1.00 71.19 209 MET A N 1
ATOM 1606 C CA . MET A 1 209 ? 10.335 28.968 -30.221 1.00 71.19 209 MET A CA 1
ATOM 1607 C C . MET A 1 209 ? 10.952 30.108 -29.406 1.00 71.19 209 MET A C 1
ATOM 1609 O O . MET A 1 209 ? 10.260 31.051 -29.029 1.00 71.19 209 MET A O 1
ATOM 1613 N N . LYS A 1 210 ? 12.259 30.044 -29.131 1.00 69.75 210 LYS A N 1
ATOM 1614 C CA . LYS A 1 210 ? 12.976 31.164 -28.503 1.00 69.75 210 LYS A CA 1
ATOM 1615 C C . LYS A 1 210 ? 13.221 32.262 -29.540 1.00 69.75 210 LYS A C 1
ATOM 1617 O O . LYS A 1 210 ? 13.767 31.968 -30.596 1.00 69.75 210 LYS A O 1
ATOM 1622 N N . ASP A 1 211 ? 12.918 33.515 -29.201 1.00 68.38 211 ASP A N 1
ATOM 1623 C CA . ASP A 1 211 ? 13.136 34.673 -30.089 1.00 68.38 211 ASP A CA 1
ATOM 1624 C C . ASP A 1 211 ? 14.622 34.882 -30.446 1.00 68.38 211 ASP A C 1
ATOM 1626 O O . ASP A 1 211 ? 14.954 35.343 -31.534 1.00 68.38 211 ASP A O 1
ATOM 1630 N N . ASN A 1 212 ? 15.524 34.475 -29.545 1.00 68.50 212 ASN A N 1
ATOM 1631 C CA . ASN A 1 212 ? 16.976 34.626 -29.677 1.00 68.50 212 ASN A CA 1
ATOM 1632 C C . ASN A 1 212 ? 17.659 33.284 -29.980 1.00 68.50 212 ASN A C 1
ATOM 1634 O O . ASN A 1 212 ? 18.623 32.907 -29.307 1.00 68.50 212 ASN A O 1
ATOM 1638 N N . TYR A 1 213 ? 17.136 32.506 -30.928 1.00 62.84 213 TYR A N 1
ATOM 1639 C CA . TYR A 1 213 ? 17.844 31.301 -31.343 1.00 62.84 213 TYR A CA 1
ATOM 1640 C C . TYR A 1 213 ? 19.122 31.692 -32.094 1.00 62.84 213 TYR A C 1
ATOM 1642 O O . TYR A 1 213 ? 19.123 32.545 -32.979 1.00 62.84 213 TYR A O 1
ATOM 1650 N N . ILE A 1 214 ? 20.236 31.062 -31.729 1.00 66.62 214 ILE A N 1
ATOM 1651 C CA . ILE A 1 214 ? 21.424 31.064 -32.579 1.00 66.62 214 ILE A CA 1
ATOM 1652 C C . ILE A 1 214 ? 21.013 30.272 -33.819 1.00 66.62 214 ILE A C 1
ATOM 1654 O O . ILE A 1 214 ? 20.575 29.126 -33.674 1.00 66.62 214 ILE A O 1
ATOM 1658 N N . GLU A 1 215 ? 21.098 30.863 -35.016 1.00 61.34 215 GLU A N 1
ATOM 1659 C CA . GLU A 1 215 ? 20.939 30.105 -36.260 1.00 61.34 215 GLU A CA 1
ATOM 1660 C C . GLU A 1 215 ? 21.796 28.841 -36.138 1.00 61.34 215 GLU A C 1
ATOM 1662 O O . GLU A 1 215 ? 23.005 28.931 -35.915 1.00 61.34 215 GLU A O 1
ATOM 1667 N N . LEU A 1 216 ? 21.167 27.662 -36.222 1.00 57.62 216 LEU A N 1
ATOM 1668 C CA . LEU A 1 216 ? 21.809 26.347 -36.089 1.00 57.62 216 LEU A CA 1
ATOM 1669 C C . LEU A 1 216 ? 22.710 26.045 -37.301 1.00 57.62 216 LEU A C 1
ATOM 1671 O O . LEU A 1 216 ? 22.628 24.964 -37.883 1.00 57.62 216 LEU A O 1
ATOM 1675 N N . GLY A 1 217 ? 23.539 27.009 -37.709 1.00 66.81 217 GLY A N 1
ATOM 1676 C CA . GLY A 1 217 ? 24.444 26.987 -38.845 1.00 66.81 217 GLY A CA 1
ATOM 1677 C C . GLY A 1 217 ? 23.890 26.261 -40.072 1.00 66.81 217 GLY A C 1
ATOM 1678 O O . GLY A 1 217 ? 22.691 26.152 -40.317 1.00 66.81 217 GLY A O 1
ATOM 1679 N N . GLN A 1 218 ? 24.799 25.683 -40.848 1.00 65.44 218 GLN A N 1
ATOM 1680 C CA . GLN A 1 218 ? 24.472 24.789 -41.958 1.00 65.44 218 GLN A CA 1
ATOM 1681 C C . GLN A 1 218 ? 24.351 23.337 -41.452 1.00 65.44 218 GLN A C 1
ATOM 1683 O O . GLN A 1 218 ? 25.043 22.433 -41.919 1.00 65.44 218 GLN A O 1
ATOM 1688 N N . SER A 1 219 ? 23.488 23.079 -40.464 1.00 67.56 219 SER A N 1
ATOM 1689 C CA . SER A 1 219 ? 23.266 21.713 -39.951 1.00 67.56 219 SER A CA 1
ATOM 1690 C C . SER A 1 219 ? 22.595 20.795 -40.981 1.00 67.56 219 SER A C 1
ATOM 1692 O O . SER A 1 219 ? 22.815 19.583 -40.960 1.00 67.56 219 SER A O 1
ATOM 1694 N N . LYS A 1 220 ? 21.858 21.365 -41.947 1.00 73.44 220 LYS A N 1
ATOM 1695 C CA . LYS A 1 220 ? 21.196 20.636 -43.040 1.00 73.44 220 LYS A CA 1
ATOM 1696 C C . LYS A 1 220 ? 22.180 19.846 -43.902 1.00 73.44 220 LYS A C 1
ATOM 1698 O O . LYS A 1 220 ? 21.922 18.684 -44.188 1.00 73.44 220 LYS A O 1
ATOM 1703 N N . SER A 1 221 ? 23.315 20.431 -44.287 1.00 73.38 221 SER A N 1
ATOM 1704 C CA . SER A 1 221 ? 24.314 19.731 -45.107 1.00 73.38 221 SER A CA 1
ATOM 1705 C C . SER A 1 221 ? 24.971 18.583 -44.337 1.00 73.38 221 SER A C 1
ATOM 1707 O O . SER A 1 221 ? 25.183 17.511 -44.895 1.00 73.38 221 SER A O 1
ATOM 1709 N N . THR A 1 222 ? 25.207 18.759 -43.034 1.00 68.88 222 THR A N 1
ATOM 1710 C CA . THR A 1 222 ? 25.739 17.704 -42.157 1.00 68.88 222 THR A CA 1
ATOM 1711 C C . THR A 1 222 ? 24.719 16.586 -41.930 1.00 68.88 222 THR A C 1
ATOM 1713 O O . THR A 1 222 ? 25.083 15.414 -41.987 1.00 68.88 222 THR A O 1
ATOM 1716 N N . ALA A 1 223 ? 23.445 16.921 -41.711 1.00 71.06 223 ALA A N 1
ATOM 1717 C CA . ALA A 1 223 ? 22.368 15.948 -41.546 1.00 71.06 223 ALA A CA 1
ATOM 1718 C C . ALA A 1 223 ? 22.104 15.166 -42.840 1.00 71.06 223 ALA A C 1
ATOM 1720 O O . ALA A 1 223 ? 22.019 13.943 -42.797 1.00 71.06 223 ALA A O 1
ATOM 1721 N N . ILE A 1 224 ? 22.061 15.846 -43.993 1.00 77.38 224 ILE A N 1
ATOM 1722 C CA . ILE A 1 224 ? 21.931 15.203 -45.308 1.00 77.38 224 ILE A CA 1
ATOM 1723 C C . ILE A 1 224 ? 23.142 14.320 -45.582 1.00 77.38 224 ILE A C 1
ATOM 1725 O O . ILE A 1 224 ? 22.962 13.172 -45.954 1.00 77.38 224 ILE A O 1
ATOM 1729 N N . ARG A 1 225 ? 24.366 14.795 -45.328 1.00 70.31 225 ARG A N 1
ATOM 1730 C CA . ARG A 1 225 ? 25.574 13.981 -45.500 1.00 70.31 225 ARG A CA 1
ATOM 1731 C C . ARG A 1 225 ? 25.562 12.747 -44.598 1.00 70.31 225 ARG A C 1
ATOM 1733 O O . ARG A 1 225 ? 25.935 11.681 -45.057 1.00 70.31 225 ARG A O 1
ATOM 1740 N N . ARG A 1 226 ? 25.119 12.853 -43.340 1.00 72.31 226 ARG A N 1
ATOM 1741 C CA . ARG A 1 226 ? 24.963 11.692 -42.441 1.00 72.31 226 ARG A CA 1
ATOM 1742 C C . ARG A 1 226 ? 23.875 10.731 -42.923 1.00 72.31 226 ARG A C 1
ATOM 1744 O O . ARG A 1 226 ? 24.069 9.528 -42.838 1.00 72.31 226 ARG A O 1
ATOM 1751 N N . LEU A 1 227 ? 22.767 11.249 -43.449 1.00 73.75 227 LEU A N 1
ATOM 1752 C CA . LEU A 1 227 ? 21.693 10.442 -44.025 1.00 73.75 227 LEU A CA 1
ATOM 1753 C C . LEU A 1 227 ? 22.142 9.726 -45.306 1.00 73.75 227 LEU A C 1
ATOM 1755 O O . LEU A 1 227 ? 21.841 8.554 -45.472 1.00 73.75 227 LEU A O 1
ATOM 1759 N N . GLU A 1 228 ? 22.867 10.409 -46.189 1.00 72.56 228 GLU A N 1
ATOM 1760 C CA . GLU A 1 228 ? 23.474 9.841 -47.400 1.00 72.56 228 GLU A CA 1
ATOM 1761 C C . GLU A 1 228 ? 24.511 8.774 -47.037 1.00 72.56 228 GLU A C 1
ATOM 1763 O O . GLU A 1 228 ? 24.441 7.665 -47.551 1.00 72.56 228 GLU A O 1
ATOM 1768 N N . LEU A 1 229 ? 25.380 9.052 -46.057 1.00 64.56 229 LEU A N 1
ATOM 1769 C CA . LEU A 1 229 ? 26.330 8.068 -45.532 1.00 64.56 229 LEU A CA 1
ATOM 1770 C C . LEU A 1 229 ? 25.633 6.811 -45.002 1.00 64.56 229 LEU A C 1
ATOM 1772 O O . LEU A 1 229 ? 26.207 5.741 -45.119 1.00 64.56 229 LEU A O 1
ATOM 1776 N N . 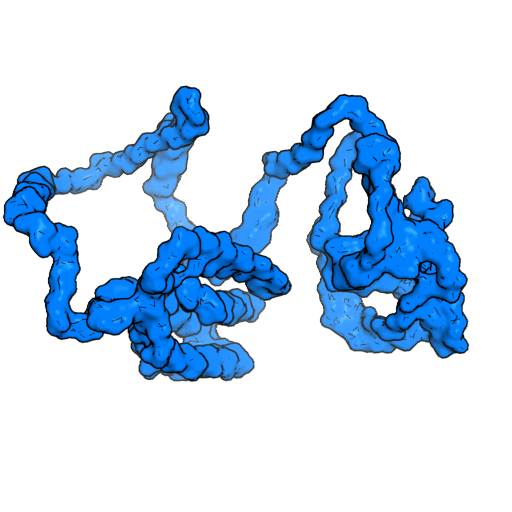LEU A 1 230 ? 24.415 6.921 -44.458 1.00 57.84 230 LEU A N 1
ATOM 1777 C CA . LEU A 1 230 ? 23.603 5.786 -43.997 1.00 57.84 230 LEU A CA 1
ATOM 1778 C C . LEU A 1 230 ? 22.914 5.008 -45.135 1.00 57.84 230 LEU A C 1
ATOM 1780 O O . LEU A 1 230 ? 22.465 3.886 -44.902 1.00 57.84 230 LEU A O 1
ATOM 1784 N N . LYS A 1 231 ? 22.803 5.577 -46.344 1.00 65.62 231 LYS A N 1
ATOM 1785 C CA . LYS A 1 231 ? 22.227 4.893 -47.519 1.00 65.62 231 LYS A CA 1
ATOM 1786 C C . LYS A 1 231 ? 23.221 3.929 -48.164 1.00 65.62 231 LYS A C 1
ATOM 1788 O O . LYS A 1 231 ? 22.796 2.877 -48.629 1.00 65.62 231 LYS A O 1
ATOM 1793 N N . ASP A 1 232 ? 24.506 4.276 -48.127 1.00 58.16 232 ASP A N 1
ATOM 1794 C CA . ASP A 1 232 ? 25.602 3.462 -48.670 1.00 58.16 232 ASP A CA 1
ATOM 1795 C C . ASP A 1 232 ? 26.174 2.466 -47.650 1.00 58.16 232 ASP A C 1
ATOM 1797 O O . ASP A 1 232 ? 27.082 1.702 -47.971 1.00 58.16 232 ASP A O 1
ATOM 1801 N N . VAL A 1 233 ? 25.641 2.440 -46.420 1.00 52.59 233 VAL A N 1
ATOM 1802 C CA . VAL A 1 233 ? 25.908 1.356 -45.469 1.00 52.59 233 VAL A CA 1
ATOM 1803 C C . VAL A 1 233 ? 25.283 0.080 -46.046 1.00 52.59 233 VAL A C 1
ATOM 1805 O O . VAL A 1 233 ? 24.051 0.019 -46.154 1.00 52.59 233 VAL A O 1
ATOM 1808 N N . PRO A 1 234 ? 26.087 -0.941 -46.418 1.00 55.22 234 PRO A N 1
ATOM 1809 C CA . PRO A 1 234 ? 25.564 -2.213 -46.905 1.00 55.22 234 PRO A CA 1
ATOM 1810 C C . PRO A 1 234 ? 24.557 -2.764 -45.899 1.00 55.22 234 PRO A C 1
ATOM 1812 O O . PRO A 1 234 ? 24.725 -2.578 -44.697 1.00 55.22 234 PRO A O 1
ATOM 1815 N N . THR A 1 235 ? 23.507 -3.449 -46.349 1.00 54.44 235 THR A N 1
ATOM 1816 C CA . THR A 1 235 ? 22.468 -4.011 -45.461 1.00 54.44 235 THR A CA 1
ATOM 1817 C C . THR A 1 235 ? 23.048 -4.927 -44.371 1.00 54.44 235 THR A C 1
ATOM 1819 O O . THR A 1 235 ? 22.462 -5.063 -43.306 1.00 54.44 235 THR A O 1
ATOM 1822 N N . GLU A 1 236 ? 24.238 -5.466 -44.626 1.00 50.78 236 GLU A N 1
ATOM 1823 C CA . GLU A 1 236 ? 25.096 -6.263 -43.742 1.00 50.78 236 GLU A CA 1
ATOM 1824 C C . GLU A 1 236 ? 25.633 -5.471 -42.526 1.00 50.78 236 GLU A C 1
ATOM 1826 O O . GLU A 1 236 ? 25.954 -6.056 -41.502 1.00 50.78 236 GLU A O 1
ATOM 1831 N N . ASN A 1 237 ? 25.660 -4.135 -42.604 1.00 45.69 237 ASN A N 1
ATOM 1832 C CA . ASN A 1 237 ? 26.084 -3.192 -41.559 1.00 45.69 237 ASN A CA 1
ATOM 1833 C C . ASN A 1 237 ? 24.901 -2.387 -40.962 1.00 45.69 237 ASN A C 1
ATOM 1835 O O . ASN A 1 237 ? 25.113 -1.375 -40.290 1.00 45.69 237 ASN A O 1
ATOM 1839 N N . LYS A 1 238 ? 23.643 -2.781 -41.232 1.00 47.44 238 LYS A N 1
ATOM 1840 C CA . LYS A 1 238 ? 22.448 -2.208 -40.566 1.00 47.44 238 LYS A CA 1
ATOM 1841 C C . LYS A 1 238 ? 22.149 -2.840 -39.210 1.00 47.44 238 LYS A C 1
ATOM 1843 O O . LYS A 1 238 ? 21.348 -2.299 -38.449 1.00 47.44 238 LYS A O 1
ATOM 1848 N N . GLU A 1 239 ? 22.825 -3.929 -38.884 1.00 43.62 239 GLU A N 1
ATOM 1849 C CA . GLU A 1 239 ? 23.073 -4.285 -37.500 1.00 43.62 239 GLU A CA 1
ATOM 1850 C C . GLU A 1 239 ? 24.298 -3.487 -37.059 1.00 43.62 239 GLU A C 1
ATOM 1852 O O . GLU A 1 239 ? 25.292 -3.410 -37.780 1.00 43.62 239 GLU A O 1
ATOM 1857 N N . PHE A 1 240 ? 24.245 -2.871 -35.881 1.00 42.19 240 PHE A N 1
ATOM 1858 C CA . PHE A 1 240 ? 25.477 -2.598 -35.156 1.00 42.19 240 PHE A CA 1
ATOM 1859 C C . PHE A 1 240 ? 26.178 -3.955 -35.010 1.00 42.19 240 PHE A C 1
ATOM 1861 O O . PHE A 1 240 ? 25.824 -4.728 -34.124 1.00 42.19 240 PHE A O 1
ATOM 1868 N N . LEU A 1 241 ? 27.098 -4.282 -35.921 1.00 40.41 241 LEU A N 1
ATOM 1869 C CA . LEU A 1 241 ? 27.989 -5.420 -35.778 1.00 40.41 241 LEU A CA 1
ATOM 1870 C C . LEU A 1 241 ? 28.867 -5.092 -34.575 1.00 40.41 241 LEU A C 1
ATOM 1872 O O . LEU A 1 241 ? 29.896 -4.426 -34.691 1.00 40.41 241 LEU A O 1
ATOM 1876 N N . PHE A 1 242 ? 28.406 -5.494 -33.393 1.00 44.41 242 PHE A N 1
ATOM 1877 C CA . PHE A 1 242 ? 29.279 -5.674 -32.249 1.00 44.41 242 PHE A CA 1
ATOM 1878 C C . PHE A 1 242 ? 30.392 -6.589 -32.733 1.00 44.41 242 PHE A C 1
ATOM 1880 O O . PHE A 1 242 ? 30.125 -7.636 -33.328 1.00 44.41 242 PHE A O 1
ATOM 1887 N N . ASN A 1 243 ? 31.633 -6.143 -32.583 1.00 43.59 243 ASN A N 1
ATOM 1888 C CA . ASN A 1 243 ? 32.772 -6.906 -33.050 1.00 43.59 243 ASN A CA 1
ATOM 1889 C C . ASN A 1 243 ? 32.696 -8.279 -32.364 1.00 43.59 243 ASN A C 1
ATOM 1891 O O . ASN A 1 243 ? 32.389 -8.344 -31.175 1.00 43.59 243 ASN A O 1
ATOM 1895 N N . GLU A 1 244 ? 32.974 -9.391 -33.047 1.00 46.62 244 GLU A N 1
ATOM 1896 C CA . GLU A 1 244 ? 32.952 -10.714 -32.391 1.00 46.62 244 GLU A CA 1
ATOM 1897 C C . GLU A 1 244 ? 33.939 -10.784 -31.207 1.00 46.62 244 GLU A C 1
ATOM 1899 O O . GLU A 1 244 ? 33.835 -11.655 -30.340 1.00 46.62 244 GLU A O 1
ATOM 1904 N N . ASN A 1 245 ? 34.883 -9.839 -31.152 1.00 47.88 245 ASN A N 1
ATOM 1905 C CA . ASN A 1 245 ? 35.846 -9.615 -30.078 1.00 47.88 245 ASN A CA 1
ATOM 1906 C C . ASN A 1 245 ? 35.347 -8.705 -28.937 1.00 47.88 245 ASN A C 1
ATOM 1908 O O . ASN A 1 245 ? 36.062 -8.551 -27.949 1.00 47.88 245 ASN A O 1
ATOM 1912 N N . ASP A 1 246 ? 34.157 -8.108 -29.037 1.00 54.03 246 ASP A N 1
ATOM 1913 C CA . ASP A 1 246 ? 33.584 -7.278 -27.976 1.00 54.03 246 ASP A CA 1
ATOM 1914 C C . ASP A 1 246 ? 33.102 -8.179 -26.831 1.00 54.03 246 ASP A C 1
ATOM 1916 O O . ASP A 1 246 ? 31.979 -8.685 -26.813 1.00 54.03 246 ASP A O 1
ATOM 1920 N N . GLU A 1 247 ? 33.971 -8.394 -25.842 1.00 65.62 247 GLU A N 1
ATOM 1921 C CA . GLU A 1 247 ? 33.637 -9.168 -24.641 1.00 65.62 247 GLU A CA 1
ATOM 1922 C C . GLU A 1 247 ? 32.560 -8.484 -23.782 1.00 65.62 247 GLU A C 1
ATOM 1924 O O . GLU A 1 247 ? 31.841 -9.155 -23.037 1.00 65.62 247 GLU A O 1
ATOM 1929 N N . LEU A 1 248 ? 32.451 -7.151 -23.858 1.00 70.44 248 LEU A N 1
ATOM 1930 C CA . LEU A 1 248 ? 31.550 -6.357 -23.028 1.00 70.44 248 LEU A CA 1
ATOM 1931 C C . LEU A 1 248 ? 31.186 -5.014 -23.677 1.00 70.44 248 LEU A C 1
ATOM 1933 O O . LEU A 1 248 ? 32.043 -4.157 -23.883 1.00 70.44 248 LEU A O 1
ATOM 1937 N N . VAL A 1 249 ? 29.893 -4.785 -23.880 1.00 78.50 249 VAL A N 1
ATOM 1938 C CA . VAL A 1 249 ? 29.328 -3.521 -24.368 1.00 78.50 249 VAL A CA 1
ATOM 1939 C C . VAL A 1 249 ? 28.669 -2.793 -23.200 1.00 78.50 249 VAL A C 1
ATOM 1941 O O . VAL A 1 249 ? 27.904 -3.400 -22.457 1.00 78.50 249 VAL A O 1
ATOM 1944 N N . LYS A 1 250 ? 28.939 -1.495 -23.015 1.00 72.62 250 LYS A N 1
ATOM 1945 C CA . LYS A 1 250 ? 28.344 -0.688 -21.934 1.00 72.62 250 LYS A CA 1
ATOM 1946 C C . LYS A 1 250 ? 27.442 0.402 -22.482 1.00 72.62 250 LYS A C 1
ATOM 1948 O O . LYS A 1 250 ? 27.825 1.139 -23.386 1.00 72.62 250 LYS A O 1
ATOM 1953 N N . THR A 1 251 ? 26.263 0.563 -21.896 1.00 67.88 251 THR A N 1
ATOM 1954 C CA . THR A 1 251 ? 25.358 1.676 -22.202 1.00 67.88 251 THR A CA 1
ATOM 1955 C C . THR A 1 251 ? 24.557 2.027 -20.957 1.00 67.88 251 THR A C 1
ATOM 1957 O O . THR A 1 251 ? 23.852 1.183 -20.418 1.00 67.88 251 THR A O 1
ATOM 1960 N N . LEU A 1 252 ? 24.686 3.277 -20.494 1.00 64.19 252 LEU A N 1
ATOM 1961 C CA . LEU A 1 252 ? 23.896 3.845 -19.391 1.00 64.19 252 LEU A CA 1
ATOM 1962 C C . LEU A 1 252 ? 23.813 2.923 -18.153 1.00 64.19 252 LEU A C 1
ATOM 1964 O O . LEU A 1 252 ? 22.735 2.605 -17.674 1.00 64.19 252 LEU A O 1
ATOM 1968 N N . GLY A 1 253 ? 24.957 2.448 -17.648 1.00 64.12 253 GLY A N 1
ATOM 1969 C CA . GLY A 1 253 ? 25.023 1.615 -16.434 1.00 64.12 253 GLY A CA 1
ATOM 1970 C C . GLY A 1 253 ? 24.728 0.121 -16.634 1.00 64.12 253 GLY A C 1
ATOM 1971 O O . GLY A 1 253 ? 25.112 -0.686 -15.786 1.00 64.12 253 GLY A O 1
ATOM 1972 N N . LEU A 1 254 ? 24.156 -0.269 -17.775 1.00 75.69 254 LEU A N 1
ATOM 1973 C CA . LEU A 1 254 ? 23.984 -1.661 -18.179 1.00 75.69 254 LEU A CA 1
ATOM 1974 C C . LEU A 1 254 ? 25.209 -2.132 -18.965 1.00 75.69 254 LEU A C 1
ATOM 1976 O O . LEU A 1 254 ? 25.722 -1.418 -19.831 1.00 75.69 254 LEU A O 1
ATOM 1980 N N . SER A 1 255 ? 25.683 -3.339 -18.669 1.00 82.25 255 SER A N 1
ATOM 1981 C CA . SER A 1 255 ? 26.673 -4.021 -19.499 1.00 82.25 255 SER A CA 1
ATOM 1982 C C . SER A 1 255 ? 26.026 -5.226 -20.170 1.00 82.25 255 SER A C 1
ATOM 1984 O O . SER A 1 255 ? 25.271 -5.955 -19.540 1.00 82.25 255 SER A O 1
ATOM 1986 N N . TRP A 1 256 ? 26.319 -5.456 -21.439 1.00 84.88 256 TRP A N 1
ATOM 1987 C CA . TRP A 1 256 ? 25.843 -6.609 -22.190 1.00 84.88 256 TRP A CA 1
ATOM 1988 C C . TRP A 1 256 ? 27.042 -7.390 -22.711 1.00 84.88 256 TRP A C 1
ATOM 1990 O O . TRP A 1 256 ? 28.016 -6.800 -23.181 1.00 84.88 256 TRP A O 1
ATOM 2000 N N . ARG A 1 257 ? 26.985 -8.714 -22.591 1.00 82.69 257 ARG A N 1
ATOM 2001 C CA . ARG A 1 257 ? 27.954 -9.640 -23.171 1.00 82.69 257 ARG A CA 1
ATOM 2002 C C . ARG A 1 257 ? 27.341 -10.277 -24.415 1.00 82.69 257 ARG A C 1
ATOM 2004 O O . ARG A 1 257 ? 26.523 -11.185 -24.253 1.00 82.69 257 ARG A O 1
ATOM 2011 N N . PRO A 1 258 ? 27.744 -9.866 -25.629 1.00 79.88 258 PRO A N 1
ATOM 2012 C CA . PRO A 1 258 ? 27.151 -10.367 -26.867 1.00 79.88 258 PRO A CA 1
ATOM 2013 C C . PRO A 1 258 ? 27.256 -11.888 -27.016 1.00 79.88 258 PRO A C 1
ATOM 2015 O O . PRO A 1 258 ? 26.278 -12.542 -27.359 1.00 79.88 258 PRO A O 1
ATOM 2018 N N . ARG A 1 259 ? 28.417 -12.468 -26.678 1.00 79.56 259 ARG A N 1
ATOM 2019 C CA . ARG A 1 259 ? 28.675 -13.914 -26.825 1.00 79.56 259 ARG A CA 1
ATOM 2020 C C . ARG A 1 259 ? 27.804 -14.794 -25.928 1.00 79.56 259 ARG A C 1
ATOM 2022 O O . ARG A 1 259 ? 27.387 -15.867 -26.342 1.00 79.56 259 ARG A O 1
ATOM 2029 N N . GLU A 1 260 ? 27.573 -14.361 -24.690 1.00 83.75 260 GLU A N 1
ATOM 2030 C CA . GLU A 1 260 ? 26.730 -15.083 -23.723 1.00 83.75 260 GLU A CA 1
ATOM 2031 C C . GLU A 1 260 ? 25.249 -14.683 -23.851 1.00 83.75 260 GLU A C 1
ATOM 2033 O O . GLU A 1 260 ? 24.400 -15.275 -23.197 1.00 83.75 260 GLU A O 1
ATOM 2038 N N . ASP A 1 261 ? 24.953 -13.648 -24.638 1.00 85.06 261 ASP A N 1
ATOM 2039 C CA . ASP A 1 261 ? 23.679 -12.936 -24.692 1.00 85.06 261 ASP A CA 1
ATOM 2040 C C . ASP A 1 261 ? 23.087 -12.584 -23.313 1.00 85.06 261 ASP A C 1
ATOM 2042 O O . ASP A 1 261 ? 21.895 -12.752 -23.041 1.00 85.06 261 ASP A O 1
ATOM 2046 N N . THR A 1 262 ? 23.939 -12.095 -22.410 1.00 87.88 262 THR A N 1
ATOM 2047 C CA . THR A 1 262 ? 23.557 -11.771 -21.029 1.00 87.88 262 THR A CA 1
ATOM 2048 C C . THR A 1 262 ? 23.798 -10.311 -20.691 1.00 87.88 262 THR A C 1
ATOM 2050 O O . THR A 1 262 ? 24.824 -9.718 -21.031 1.00 87.88 262 THR A O 1
ATOM 2053 N N . PHE A 1 263 ? 22.847 -9.728 -19.975 1.00 88.31 263 PHE A N 1
ATOM 2054 C CA . PHE A 1 263 ? 23.023 -8.480 -19.261 1.00 88.31 263 PHE A CA 1
ATOM 2055 C C . PHE A 1 263 ? 23.739 -8.711 -17.932 1.00 88.31 263 PHE A C 1
ATOM 2057 O O . PHE A 1 263 ? 23.514 -9.707 -17.243 1.00 88.31 263 PHE A O 1
ATOM 2064 N N . MET A 1 264 ? 24.586 -7.754 -17.570 1.00 85.12 264 MET A N 1
ATOM 2065 C CA . MET A 1 264 ? 25.315 -7.692 -16.313 1.00 85.12 264 MET A CA 1
ATOM 2066 C C . MET A 1 264 ? 25.365 -6.257 -15.795 1.00 85.12 264 MET A C 1
ATOM 2068 O O . MET A 1 264 ? 25.372 -5.293 -16.567 1.00 85.12 264 MET A O 1
ATOM 2072 N N . TYR A 1 265 ? 25.517 -6.117 -14.482 1.00 78.69 265 TYR A N 1
ATOM 2073 C CA . TYR A 1 265 ? 25.621 -4.819 -13.828 1.00 78.69 265 TYR A CA 1
ATOM 2074 C C . TYR A 1 265 ? 27.014 -4.633 -13.231 1.00 78.69 265 TYR A C 1
ATOM 2076 O O . TYR A 1 265 ? 27.412 -5.295 -12.276 1.00 78.69 265 TYR A O 1
ATOM 2084 N N . GLN A 1 266 ? 27.778 -3.706 -13.809 1.00 69.38 266 GLN A N 1
ATOM 2085 C CA . GLN A 1 266 ? 29.104 -3.341 -13.316 1.00 69.38 266 GLN A CA 1
ATOM 2086 C C . GLN A 1 266 ? 29.054 -1.966 -12.665 1.00 69.38 266 GLN A C 1
ATOM 2088 O O . GLN A 1 266 ? 29.213 -0.940 -13.324 1.00 69.38 266 GLN A O 1
ATOM 2093 N N . MET A 1 267 ? 28.867 -1.951 -11.350 1.00 68.69 267 MET A N 1
ATOM 2094 C CA . MET A 1 267 ? 28.938 -0.726 -10.568 1.00 68.69 267 MET A CA 1
ATOM 2095 C C . MET A 1 267 ? 30.334 -0.516 -9.985 1.00 68.69 267 MET A C 1
ATOM 2097 O O . MET A 1 267 ? 30.935 -1.436 -9.418 1.00 68.69 267 MET A O 1
ATOM 2101 N N . ASN A 1 268 ? 30.826 0.724 -10.054 1.00 65.88 268 ASN A N 1
ATOM 2102 C CA . ASN A 1 268 ? 31.988 1.128 -9.273 1.00 65.88 268 ASN A CA 1
ATOM 2103 C C . ASN A 1 268 ? 31.562 1.398 -7.818 1.00 65.88 268 ASN A C 1
ATOM 2105 O O . ASN A 1 268 ? 31.105 2.487 -7.479 1.00 65.88 268 ASN A O 1
ATOM 2109 N N . LEU A 1 269 ? 31.674 0.362 -6.985 1.00 65.00 269 LEU A N 1
ATOM 2110 C CA . LEU A 1 269 ? 31.289 0.359 -5.568 1.00 65.00 269 LEU A CA 1
ATOM 2111 C C . LEU A 1 269 ? 32.464 0.653 -4.614 1.00 65.00 269 LEU A C 1
ATOM 2113 O O . LEU A 1 269 ? 32.288 0.593 -3.401 1.00 65.00 269 LEU A O 1
ATOM 2117 N N . GLN A 1 270 ? 33.662 0.949 -5.136 1.00 59.56 270 GLN A N 1
ATOM 2118 C CA . GLN A 1 270 ? 34.875 1.100 -4.317 1.00 59.56 270 GLN A CA 1
ATOM 2119 C C . GLN A 1 270 ? 34.915 2.400 -3.495 1.00 59.56 270 GLN A C 1
ATOM 2121 O O . GLN A 1 270 ? 35.679 2.501 -2.540 1.00 59.56 270 GLN A O 1
ATOM 2126 N N . GLU A 1 271 ? 34.068 3.376 -3.815 1.00 62.03 271 GLU A N 1
ATOM 2127 C CA . GLU A 1 271 ? 33.993 4.668 -3.127 1.00 62.03 271 GLU A CA 1
ATOM 2128 C C . GLU A 1 271 ? 32.853 4.685 -2.102 1.00 62.03 271 GLU A C 1
ATOM 2130 O O . GLU A 1 271 ? 31.879 5.428 -2.255 1.00 62.03 271 GLU A O 1
ATOM 2135 N N . VAL A 1 272 ? 32.934 3.858 -1.056 1.00 68.06 272 VAL A N 1
ATOM 2136 C CA . VAL A 1 272 ? 32.037 4.058 0.092 1.00 68.06 272 VAL A CA 1
ATOM 2137 C C . VAL A 1 272 ? 32.478 5.341 0.803 1.00 68.06 272 VAL A C 1
ATOM 2139 O O . VAL A 1 272 ? 33.633 5.425 1.228 1.00 68.06 272 VAL A O 1
ATOM 2142 N N . PRO A 1 273 ? 31.609 6.358 0.932 1.00 70.81 273 PRO A N 1
ATOM 2143 C CA . PRO A 1 273 ? 31.975 7.613 1.576 1.00 70.81 273 PRO A CA 1
ATOM 2144 C C . PRO A 1 273 ? 32.412 7.381 3.026 1.00 70.81 273 PRO A C 1
ATOM 2146 O O . PRO A 1 273 ? 31.718 6.699 3.779 1.00 70.81 273 PRO A O 1
ATOM 2149 N N . VAL A 1 274 ? 33.527 7.994 3.440 1.00 75.94 274 VAL A N 1
ATOM 2150 C CA . VAL A 1 274 ? 33.998 7.957 4.842 1.00 75.94 274 VAL A CA 1
ATOM 2151 C C . VAL A 1 274 ? 32.972 8.608 5.774 1.00 75.94 274 VAL A C 1
ATOM 2153 O O . VAL A 1 274 ? 32.747 8.145 6.890 1.00 75.94 274 VAL A O 1
ATOM 2156 N N . THR A 1 275 ? 32.316 9.667 5.297 1.00 84.94 275 THR A N 1
ATOM 2157 C CA . THR A 1 275 ? 31.210 10.334 5.986 1.00 84.94 275 THR A CA 1
ATOM 2158 C C . THR A 1 275 ? 29.914 10.064 5.235 1.00 84.94 275 THR A C 1
ATOM 2160 O O . THR A 1 275 ? 29.775 10.387 4.052 1.00 84.94 275 THR A O 1
ATOM 2163 N N . ILE A 1 276 ? 28.953 9.467 5.932 1.00 91.81 276 ILE A N 1
ATOM 2164 C CA . ILE A 1 276 ? 27.665 9.093 5.359 1.00 91.81 276 ILE A CA 1
ATOM 2165 C C . ILE A 1 276 ? 26.658 10.170 5.758 1.00 91.81 276 ILE A C 1
ATOM 2167 O O . ILE A 1 276 ? 26.227 10.255 6.906 1.00 91.81 276 ILE A O 1
ATOM 2171 N N . THR A 1 277 ? 26.306 11.011 4.792 1.00 91.75 277 THR A N 1
ATOM 2172 C CA . THR A 1 277 ? 25.333 12.097 4.909 1.00 91.75 277 THR A CA 1
ATOM 2173 C C . THR A 1 277 ? 24.168 11.833 3.963 1.00 91.75 277 THR A C 1
ATOM 2175 O O . THR A 1 277 ? 24.244 10.977 3.075 1.00 91.75 277 THR A O 1
ATOM 2178 N N . LYS A 1 278 ? 23.083 12.600 4.098 1.00 86.50 278 LYS A N 1
ATOM 2179 C CA . LYS A 1 278 ? 21.962 12.541 3.148 1.00 86.50 278 LYS A CA 1
ATOM 2180 C C . LYS A 1 278 ? 22.437 12.751 1.702 1.00 86.50 278 LYS A C 1
ATOM 2182 O O . LYS A 1 278 ? 22.031 12.006 0.811 1.00 86.50 278 LYS A O 1
ATOM 2187 N N . ARG A 1 279 ? 23.342 13.714 1.472 1.00 86.88 279 ARG A N 1
ATOM 2188 C CA . ARG A 1 279 ? 23.918 13.991 0.145 1.00 86.88 279 ARG A CA 1
ATOM 2189 C C . ARG A 1 279 ? 24.697 12.802 -0.408 1.00 86.88 279 ARG A C 1
ATOM 2191 O O . ARG A 1 279 ? 24.547 12.479 -1.586 1.00 86.88 279 ARG A O 1
ATOM 2198 N N . THR A 1 280 ? 25.534 12.164 0.410 1.00 88.69 280 THR A N 1
ATOM 2199 C CA . THR A 1 280 ? 26.382 11.072 -0.081 1.00 88.69 280 THR A CA 1
ATOM 2200 C C . THR A 1 280 ? 25.578 9.807 -0.362 1.00 88.69 280 THR A C 1
ATOM 2202 O O . THR A 1 280 ? 25.832 9.159 -1.376 1.00 88.69 280 THR A O 1
ATOM 2205 N N . VAL A 1 281 ? 24.545 9.511 0.438 1.00 89.00 281 VAL A N 1
ATOM 2206 C CA . VAL A 1 281 ? 23.605 8.411 0.159 1.00 89.00 281 VAL A CA 1
ATOM 2207 C C . VAL A 1 281 ? 22.851 8.638 -1.151 1.00 89.00 281 VAL A C 1
ATOM 2209 O O . VAL A 1 281 ? 22.825 7.743 -1.995 1.00 89.00 281 VAL A O 1
ATOM 2212 N N . LEU A 1 282 ? 22.282 9.831 -1.358 1.00 86.44 282 LEU A N 1
ATOM 2213 C CA . LEU A 1 282 ? 21.552 10.141 -2.590 1.00 86.44 282 LEU A CA 1
ATOM 2214 C C . LEU A 1 282 ? 22.465 10.048 -3.819 1.00 86.44 282 LEU A C 1
ATOM 2216 O O . LEU A 1 282 ? 22.133 9.365 -4.779 1.00 86.44 282 LEU A O 1
ATOM 2220 N N . SER A 1 283 ? 23.643 10.678 -3.759 1.00 84.56 283 SER A N 1
ATOM 2221 C CA . SER A 1 283 ? 24.643 10.629 -4.834 1.00 84.56 283 SER A CA 1
ATOM 2222 C C . SER A 1 283 ? 25.039 9.194 -5.187 1.00 84.56 283 SER A C 1
ATOM 2224 O O . SER A 1 283 ? 25.164 8.848 -6.361 1.00 84.56 283 SER A O 1
ATOM 2226 N N . PHE A 1 284 ? 25.196 8.335 -4.178 1.00 85.06 284 PHE A N 1
ATOM 2227 C CA . PHE A 1 284 ? 25.506 6.930 -4.387 1.00 85.06 284 PHE A CA 1
ATOM 2228 C C . PHE A 1 284 ? 24.350 6.177 -5.055 1.00 85.06 284 PHE A C 1
ATOM 2230 O O . PHE A 1 284 ? 24.574 5.459 -6.028 1.00 85.06 284 PHE A O 1
ATOM 2237 N N . ILE A 1 285 ? 23.118 6.353 -4.571 1.00 84.25 285 ILE A N 1
ATOM 2238 C CA . ILE A 1 285 ? 21.942 5.661 -5.111 1.00 84.25 285 ILE A CA 1
ATOM 2239 C C . ILE A 1 285 ? 21.635 6.113 -6.539 1.00 84.25 285 ILE A C 1
ATOM 2241 O O . ILE A 1 285 ? 21.287 5.275 -7.360 1.00 84.25 285 ILE A O 1
ATOM 2245 N N . SER A 1 286 ? 21.859 7.380 -6.891 1.00 80.00 286 SER A N 1
ATOM 2246 C CA . SER A 1 286 ? 21.685 7.867 -8.267 1.00 80.00 286 SER A CA 1
ATOM 2247 C C . SER A 1 286 ? 22.610 7.190 -9.289 1.00 80.00 286 SER A C 1
ATOM 2249 O O . SER A 1 286 ? 22.358 7.280 -10.488 1.00 80.00 286 SER A O 1
ATOM 2251 N N . LYS A 1 287 ? 23.666 6.486 -8.848 1.00 77.81 287 LYS A N 1
ATOM 2252 C CA . LYS A 1 287 ? 24.510 5.652 -9.724 1.00 77.81 287 LYS A CA 1
ATOM 2253 C C . LYS A 1 287 ? 23.808 4.348 -10.150 1.00 77.81 287 LYS A C 1
ATOM 2255 O O . LYS A 1 287 ? 24.254 3.712 -11.102 1.00 77.81 287 LYS A O 1
ATOM 2260 N N . LEU A 1 288 ? 22.738 3.938 -9.460 1.00 76.69 288 LEU A N 1
ATOM 2261 C CA . LEU A 1 288 ? 21.913 2.769 -9.783 1.00 76.69 288 LEU A CA 1
ATOM 2262 C C . LEU A 1 288 ? 20.911 3.123 -10.886 1.00 76.69 288 LEU A C 1
ATOM 2264 O O . LEU A 1 288 ? 19.743 3.397 -10.618 1.00 76.69 288 LEU A O 1
ATOM 2268 N N . TYR A 1 289 ? 21.381 3.138 -12.131 1.00 73.00 289 TYR A N 1
ATOM 2269 C CA . TYR A 1 289 ? 20.532 3.389 -13.290 1.00 73.00 289 TYR A CA 1
ATOM 2270 C C . TYR A 1 289 ? 20.132 2.074 -13.965 1.00 73.00 289 TYR A C 1
ATOM 2272 O O . TYR A 1 289 ? 20.991 1.272 -14.330 1.00 73.00 289 TYR A O 1
ATOM 2280 N N . ASP A 1 290 ? 18.828 1.854 -14.117 1.00 77.50 290 ASP A N 1
ATOM 2281 C CA . ASP A 1 290 ? 18.268 0.609 -14.638 1.00 77.50 290 ASP A CA 1
ATOM 2282 C C . ASP A 1 290 ? 17.124 0.886 -15.618 1.00 77.50 290 ASP A C 1
ATOM 2284 O O . ASP A 1 290 ? 15.971 1.076 -15.237 1.00 77.50 290 ASP A O 1
ATOM 2288 N N . LEU A 1 291 ? 17.466 0.919 -16.904 1.00 70.38 291 LEU A N 1
ATOM 2289 C CA . LEU A 1 291 ? 16.529 1.218 -17.991 1.00 70.38 291 LEU A CA 1
ATOM 2290 C C . LEU A 1 291 ? 15.456 0.145 -18.190 1.00 70.38 291 LEU A C 1
ATOM 2292 O O . LEU A 1 291 ? 14.373 0.452 -18.679 1.00 70.38 291 LEU A O 1
ATOM 2296 N N . LEU A 1 292 ? 15.775 -1.107 -17.859 1.00 78.25 292 LEU A N 1
ATOM 2297 C CA . LEU A 1 292 ? 14.914 -2.261 -18.123 1.00 78.25 292 LEU A CA 1
ATOM 2298 C C . LEU A 1 292 ? 14.086 -2.671 -16.899 1.00 78.25 292 LEU A C 1
ATOM 2300 O O . LEU A 1 292 ? 13.235 -3.549 -17.007 1.00 78.25 292 LEU A O 1
ATOM 2304 N N . GLY A 1 293 ? 14.326 -2.051 -15.741 1.00 82.81 293 GLY A N 1
ATOM 2305 C CA . GLY A 1 293 ? 13.630 -2.376 -14.497 1.00 82.81 293 GLY A CA 1
ATOM 2306 C C . GLY A 1 293 ? 14.023 -3.728 -13.889 1.00 82.81 293 GLY A C 1
ATOM 2307 O O . GLY A 1 293 ? 13.312 -4.222 -13.017 1.00 82.81 293 GLY A O 1
ATOM 2308 N N . LEU A 1 294 ? 15.131 -4.342 -14.316 1.00 84.69 294 LEU A N 1
ATOM 2309 C CA . LEU A 1 294 ? 15.577 -5.656 -13.836 1.00 84.69 294 LEU A CA 1
ATOM 2310 C C . LEU A 1 294 ? 16.142 -5.616 -12.402 1.00 84.69 294 LEU A C 1
ATOM 2312 O O . LEU A 1 294 ? 16.151 -6.629 -11.707 1.00 84.69 294 LEU A O 1
ATOM 2316 N N . LEU A 1 295 ? 16.589 -4.448 -11.937 1.00 86.62 295 LEU A N 1
ATOM 2317 C CA . LEU A 1 295 ? 17.075 -4.187 -10.581 1.00 86.62 295 LEU A CA 1
ATOM 2318 C C . LEU A 1 295 ? 16.027 -3.518 -9.682 1.00 86.62 295 LEU A C 1
ATOM 2320 O O . LEU A 1 295 ? 16.358 -3.114 -8.565 1.00 86.62 295 LEU A O 1
ATOM 2324 N N . GLN A 1 296 ? 14.767 -3.413 -10.118 1.00 86.31 296 GLN A N 1
ATOM 2325 C CA . GLN A 1 296 ? 13.661 -2.834 -9.337 1.00 86.31 296 GLN A CA 1
ATOM 2326 C C . GLN A 1 296 ? 13.632 -3.285 -7.860 1.00 86.31 296 GLN A C 1
ATOM 2328 O O . GLN A 1 296 ? 13.612 -2.415 -6.985 1.00 86.31 296 GLN A O 1
ATOM 2333 N N . PRO A 1 297 ? 13.743 -4.592 -7.527 1.00 85.88 297 PRO A N 1
ATOM 2334 C CA . PRO A 1 297 ? 13.728 -5.059 -6.133 1.00 85.88 297 PRO A CA 1
ATOM 2335 C C . PRO A 1 297 ? 14.885 -4.539 -5.265 1.00 85.88 297 PRO A C 1
ATOM 2337 O O . PRO A 1 297 ? 14.809 -4.549 -4.036 1.00 85.88 297 PRO A O 1
ATOM 2340 N N . ILE A 1 298 ? 15.972 -4.095 -5.891 1.00 89.00 298 ILE A N 1
ATOM 2341 C CA . ILE A 1 298 ? 17.155 -3.546 -5.225 1.00 89.00 298 ILE A CA 1
ATOM 2342 C C . ILE A 1 298 ? 17.021 -2.028 -5.122 1.00 89.00 298 ILE A C 1
ATOM 2344 O O . ILE A 1 298 ? 17.184 -1.462 -4.040 1.00 89.00 298 ILE A O 1
ATOM 2348 N N . ILE A 1 299 ? 16.633 -1.381 -6.223 1.00 87.44 299 ILE A N 1
ATOM 2349 C CA . ILE A 1 299 ? 16.401 0.066 -6.289 1.00 87.44 299 ILE A CA 1
ATOM 2350 C C . ILE A 1 299 ? 15.326 0.489 -5.286 1.00 87.44 299 ILE A C 1
ATOM 2352 O O . ILE A 1 299 ? 15.483 1.510 -4.618 1.00 87.44 299 ILE A O 1
ATOM 2356 N N . ILE A 1 300 ? 14.270 -0.309 -5.106 1.00 87.38 300 ILE A N 1
ATOM 2357 C CA . ILE A 1 300 ? 13.191 0.022 -4.173 1.00 87.38 300 ILE A CA 1
ATOM 2358 C C . ILE A 1 300 ? 13.663 0.054 -2.714 1.00 87.38 300 ILE A C 1
ATOM 2360 O O . ILE A 1 300 ? 13.279 0.955 -1.971 1.00 87.38 300 ILE A O 1
ATOM 2364 N N . LYS A 1 301 ? 14.582 -0.837 -2.310 1.00 90.00 301 LYS A N 1
ATOM 2365 C CA . LYS A 1 301 ? 15.205 -0.790 -0.974 1.00 90.00 301 LYS A CA 1
ATOM 2366 C C . LYS A 1 301 ? 16.020 0.490 -0.785 1.00 90.00 301 LYS A C 1
ATOM 2368 O O . LYS A 1 301 ? 15.953 1.113 0.275 1.00 90.00 301 LYS A O 1
ATOM 2373 N N . ALA A 1 302 ? 16.754 0.903 -1.818 1.00 89.19 302 ALA A N 1
ATOM 2374 C CA . ALA A 1 302 ? 17.483 2.169 -1.832 1.00 89.19 302 ALA A CA 1
ATOM 2375 C C . ALA A 1 302 ? 16.533 3.370 -1.674 1.00 89.19 302 ALA A C 1
ATOM 2377 O O . ALA A 1 302 ? 16.762 4.240 -0.833 1.00 89.19 302 ALA A O 1
ATOM 2378 N N . LYS A 1 303 ? 15.430 3.388 -2.429 1.00 85.19 303 LYS A N 1
ATOM 2379 C CA . LYS A 1 303 ? 14.402 4.438 -2.367 1.00 85.19 303 LYS A CA 1
ATOM 2380 C C . LYS A 1 303 ? 13.741 4.527 -0.992 1.00 85.19 303 LYS A C 1
ATOM 2382 O O . LYS A 1 303 ? 13.635 5.615 -0.431 1.00 85.19 303 LYS A O 1
ATOM 2387 N N . MET A 1 304 ? 13.391 3.391 -0.391 1.00 86.12 304 MET A N 1
ATOM 2388 C CA . MET A 1 304 ? 12.861 3.341 0.977 1.00 86.12 304 MET A CA 1
ATOM 2389 C C . MET A 1 304 ? 13.857 3.895 2.007 1.00 86.12 304 MET A C 1
ATOM 2391 O O . MET A 1 304 ? 13.467 4.582 2.951 1.00 86.12 304 MET A O 1
ATOM 2395 N N . MET A 1 305 ? 15.153 3.629 1.827 1.00 89.19 305 MET A N 1
ATOM 2396 C CA . MET A 1 305 ? 16.195 4.179 2.694 1.00 89.19 305 MET A CA 1
ATOM 2397 C C . MET A 1 305 ? 16.300 5.701 2.560 1.00 89.19 305 MET A C 1
ATOM 2399 O O . MET A 1 305 ? 16.333 6.396 3.576 1.00 89.19 305 MET A O 1
ATOM 2403 N N . ILE A 1 306 ? 16.287 6.225 1.329 1.00 86.00 306 ILE A N 1
ATOM 2404 C CA . ILE A 1 306 ? 16.239 7.669 1.058 1.00 86.00 306 ILE A CA 1
ATOM 2405 C C . ILE A 1 306 ? 15.027 8.285 1.759 1.00 86.00 306 ILE A C 1
ATOM 2407 O O . ILE A 1 306 ? 15.187 9.226 2.536 1.00 86.00 306 ILE A O 1
ATOM 2411 N N . GLN A 1 307 ? 13.837 7.711 1.568 1.00 81.25 307 GLN A N 1
ATOM 2412 C CA . GLN A 1 307 ? 12.604 8.165 2.211 1.00 81.25 307 GLN A CA 1
ATOM 2413 C C . GLN A 1 307 ? 12.741 8.232 3.736 1.00 81.25 307 GLN A C 1
ATOM 2415 O O . GLN A 1 307 ? 12.421 9.252 4.349 1.00 81.25 307 GLN A O 1
ATOM 2420 N N . LYS A 1 308 ? 13.278 7.181 4.360 1.00 85.88 308 LYS A N 1
ATOM 2421 C CA . LYS A 1 308 ? 13.501 7.150 5.808 1.00 85.88 308 LYS A CA 1
ATOM 2422 C C . LYS A 1 308 ? 14.471 8.245 6.266 1.00 85.88 308 LYS A C 1
ATOM 2424 O O . LYS A 1 308 ? 14.198 8.915 7.257 1.00 85.88 308 LYS A O 1
ATOM 2429 N N . ILE A 1 309 ? 15.564 8.466 5.533 1.00 85.50 309 ILE A N 1
ATOM 2430 C CA . ILE A 1 309 ? 16.551 9.520 5.820 1.00 85.50 309 ILE A CA 1
ATOM 2431 C C . ILE A 1 309 ? 15.929 10.919 5.702 1.00 85.50 309 ILE A C 1
ATOM 2433 O O . ILE A 1 309 ? 16.238 11.807 6.500 1.00 85.50 309 ILE A O 1
ATOM 2437 N N . TRP A 1 310 ? 15.032 11.138 4.739 1.00 80.62 310 TRP A N 1
ATOM 2438 C CA . TRP A 1 310 ? 14.304 12.401 4.605 1.00 80.62 310 TRP A CA 1
ATOM 2439 C C . TRP A 1 310 ? 13.407 12.694 5.805 1.00 80.62 310 TRP A C 1
ATOM 2441 O O . TRP A 1 310 ? 13.418 13.821 6.307 1.00 80.62 310 TRP A O 1
ATOM 2451 N N . LEU A 1 311 ? 12.708 11.678 6.318 1.00 80.00 311 LEU A N 1
ATOM 2452 C CA . LEU A 1 311 ? 11.823 11.803 7.481 1.00 80.00 311 LEU A CA 1
ATOM 2453 C C . LEU A 1 311 ? 12.559 12.170 8.778 1.00 80.00 311 LEU A C 1
ATOM 2455 O O . LEU A 1 311 ? 11.937 12.707 9.693 1.00 80.00 311 LEU A O 1
ATOM 2459 N N . LEU A 1 312 ? 13.879 11.963 8.847 1.00 79.75 312 LEU A N 1
ATOM 2460 C CA . LEU A 1 312 ? 14.703 12.402 9.978 1.00 79.75 312 LEU A CA 1
ATOM 2461 C C . LEU A 1 312 ? 14.872 13.928 10.056 1.00 79.75 312 LEU A C 1
ATOM 2463 O O . LEU A 1 312 ? 15.344 14.420 11.077 1.00 79.75 312 LEU A O 1
ATOM 2467 N N . LYS A 1 313 ? 14.515 14.677 8.998 1.00 80.06 313 LYS A N 1
ATOM 2468 C CA . LYS A 1 313 ? 14.628 16.149 8.922 1.00 80.06 313 LYS A CA 1
ATOM 2469 C C . LYS A 1 313 ? 16.026 16.705 9.253 1.00 80.06 313 LYS A C 1
ATOM 2471 O O . LYS A 1 313 ? 16.154 17.813 9.756 1.00 80.06 313 LYS A O 1
ATOM 2476 N N . ILE A 1 314 ? 17.067 15.936 8.945 1.00 80.81 314 ILE A N 1
ATOM 2477 C CA . ILE A 1 314 ? 18.477 16.339 9.057 1.00 80.81 314 ILE A CA 1
ATOM 2478 C C . ILE A 1 314 ? 18.951 17.112 7.818 1.00 80.81 314 ILE A C 1
ATOM 2480 O O . ILE A 1 314 ? 18.424 16.903 6.714 1.00 80.81 314 ILE A O 1
ATOM 2484 N N . ASP A 1 315 ? 19.975 17.947 7.987 1.00 80.31 315 ASP A N 1
ATOM 2485 C CA . ASP A 1 315 ? 20.579 18.710 6.891 1.00 80.31 315 ASP A CA 1
ATOM 2486 C C . ASP A 1 315 ? 21.365 17.825 5.909 1.00 80.31 315 ASP A C 1
ATOM 2488 O O . ASP A 1 315 ? 21.785 16.709 6.223 1.00 80.31 315 ASP A O 1
ATOM 2492 N N . TRP A 1 316 ? 21.569 18.330 4.688 1.00 80.06 316 TRP A N 1
ATOM 2493 C CA . TRP A 1 316 ? 22.193 17.600 3.573 1.00 80.06 316 TRP A CA 1
ATOM 2494 C C . TRP A 1 316 ? 23.582 17.035 3.885 1.00 80.06 316 TRP A C 1
ATOM 2496 O O . TRP A 1 316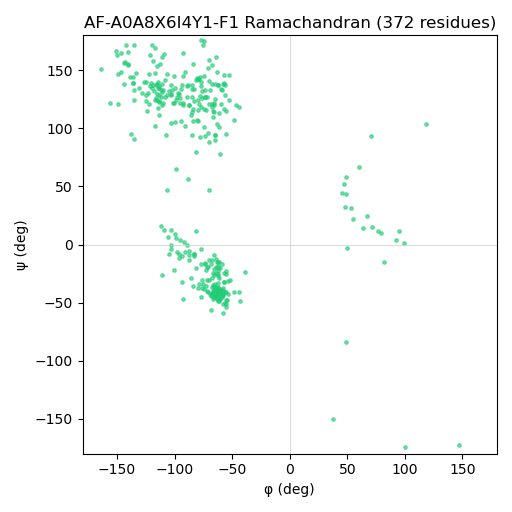 ? 23.896 15.913 3.478 1.00 80.06 316 TRP A O 1
ATOM 2506 N N . ASP A 1 317 ? 24.391 17.818 4.594 1.00 88.69 317 ASP A N 1
ATOM 2507 C CA . ASP A 1 317 ? 25.797 17.531 4.891 1.00 88.69 317 ASP A CA 1
ATOM 2508 C C . ASP A 1 317 ? 26.006 17.104 6.357 1.00 88.69 317 ASP A C 1
ATOM 2510 O O . ASP A 1 317 ? 27.132 16.890 6.805 1.00 88.69 317 ASP A O 1
ATOM 2514 N N . GLN A 1 318 ? 24.912 16.920 7.104 1.00 88.81 318 GLN A N 1
ATOM 2515 C CA . GLN A 1 318 ? 24.939 16.370 8.454 1.00 88.81 318 GLN A CA 1
ATOM 2516 C C . GLN A 1 318 ? 25.118 14.846 8.408 1.00 88.81 318 GLN A C 1
ATOM 2518 O O . GLN A 1 318 ? 24.530 14.151 7.575 1.00 88.81 318 GLN A O 1
ATOM 2523 N N . ASN A 1 319 ? 25.929 14.317 9.327 1.00 93.38 319 ASN A N 1
ATOM 2524 C CA . ASN A 1 319 ? 26.166 12.880 9.441 1.00 93.38 319 ASN A CA 1
ATOM 2525 C C . ASN A 1 319 ? 24.875 12.142 9.844 1.00 93.38 319 ASN A C 1
ATOM 2527 O O . ASN A 1 319 ? 24.142 12.608 10.722 1.00 93.38 319 ASN A O 1
ATOM 2531 N N . LEU A 1 320 ? 24.604 10.993 9.221 1.00 93.25 320 LEU A N 1
ATOM 2532 C CA . LEU A 1 320 ? 23.416 10.197 9.532 1.00 93.25 320 LEU A CA 1
ATOM 2533 C C . LEU A 1 320 ? 23.489 9.592 10.950 1.00 93.25 320 LEU A C 1
ATOM 2535 O O . LEU A 1 320 ? 24.580 9.328 11.462 1.00 93.25 320 LEU A O 1
ATOM 2539 N N . PRO A 1 321 ? 22.342 9.297 11.594 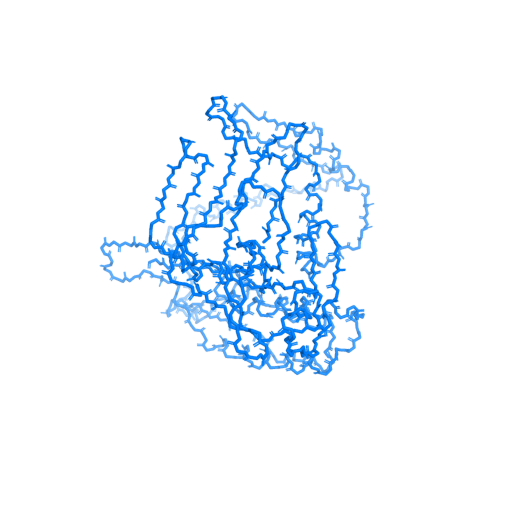1.00 94.25 321 PRO A N 1
ATOM 2540 C CA . PRO A 1 321 ? 22.329 8.498 12.813 1.00 94.25 321 PRO A CA 1
ATOM 2541 C C . PRO A 1 321 ? 22.977 7.131 12.587 1.00 94.25 321 PRO A C 1
ATOM 2543 O O . PRO A 1 321 ? 22.814 6.523 11.528 1.00 94.25 321 PRO A O 1
ATOM 2546 N N . ARG A 1 322 ? 23.650 6.610 13.619 1.00 92.62 322 ARG A N 1
ATOM 2547 C CA . ARG A 1 322 ? 24.408 5.348 13.561 1.00 92.62 322 ARG A CA 1
ATOM 2548 C C . ARG A 1 322 ? 23.626 4.187 12.935 1.00 92.62 322 ARG A C 1
ATOM 2550 O O . ARG A 1 322 ? 24.178 3.449 12.130 1.00 92.62 322 ARG A O 1
ATOM 2557 N N . GLN A 1 323 ? 22.342 4.058 13.261 1.00 93.88 323 GLN A N 1
ATOM 2558 C CA . GLN A 1 323 ? 21.496 2.996 12.715 1.00 93.88 323 GLN A CA 1
ATOM 2559 C C . GLN A 1 323 ? 21.351 3.080 11.186 1.00 93.88 323 GLN A C 1
ATOM 2561 O O . GLN A 1 323 ? 21.392 2.054 10.511 1.00 93.88 323 GLN A O 1
ATOM 2566 N N . GLU A 1 324 ? 21.206 4.282 10.622 1.00 92.81 324 GLU A N 1
ATOM 2567 C CA . GLU A 1 324 ? 21.083 4.446 9.168 1.00 92.81 324 GLU A CA 1
ATOM 2568 C C . GLU A 1 324 ? 22.425 4.296 8.455 1.00 92.81 324 GLU A C 1
ATOM 2570 O O . GLU A 1 324 ? 22.465 3.771 7.345 1.00 92.81 324 GLU A O 1
ATOM 2575 N N . ILE A 1 325 ? 23.525 4.666 9.116 1.00 93.19 325 ILE A N 1
ATOM 2576 C CA . ILE A 1 325 ? 24.883 4.371 8.642 1.00 93.19 325 ILE A CA 1
ATOM 2577 C C . ILE A 1 325 ? 25.068 2.858 8.481 1.00 93.19 325 ILE A C 1
ATOM 2579 O O . ILE A 1 325 ? 25.459 2.398 7.410 1.00 93.19 325 ILE A O 1
ATOM 2583 N N . GLU A 1 326 ? 24.742 2.080 9.516 1.00 93.44 326 GLU A N 1
ATOM 2584 C CA . GLU A 1 326 ? 24.871 0.618 9.500 1.00 93.44 326 GLU A CA 1
ATOM 2585 C C . GLU A 1 326 ? 23.964 -0.021 8.430 1.00 93.44 326 GLU A C 1
ATOM 2587 O O . GLU A 1 326 ? 24.386 -0.938 7.722 1.00 93.44 326 GLU A O 1
ATOM 2592 N N . ASN A 1 327 ? 22.736 0.484 8.257 1.00 93.12 327 ASN A N 1
ATOM 2593 C CA . ASN A 1 327 ? 21.820 0.016 7.210 1.00 93.12 327 ASN A CA 1
ATOM 2594 C C . ASN A 1 327 ? 22.346 0.312 5.800 1.00 93.12 327 ASN A C 1
ATOM 2596 O O . ASN A 1 327 ? 22.300 -0.566 4.938 1.00 93.12 327 ASN A O 1
ATOM 2600 N N . PHE A 1 328 ? 22.860 1.522 5.563 1.00 92.00 328 PHE A N 1
ATOM 2601 C CA . PHE A 1 328 ? 23.431 1.903 4.273 1.00 92.00 328 PHE A CA 1
ATOM 2602 C C . PHE A 1 328 ? 24.676 1.075 3.950 1.00 92.00 328 PHE A C 1
ATOM 2604 O O . PHE A 1 328 ? 24.782 0.529 2.857 1.00 92.00 328 PHE A O 1
ATOM 2611 N N . GLN A 1 329 ? 25.581 0.893 4.913 1.00 90.62 329 GLN A N 1
ATOM 2612 C CA . GLN A 1 329 ? 26.771 0.058 4.733 1.00 90.62 329 GLN A CA 1
ATOM 2613 C C . GLN A 1 329 ? 26.413 -1.396 4.409 1.00 90.62 329 GLN A C 1
ATOM 2615 O O . GLN A 1 329 ? 27.014 -1.983 3.510 1.00 90.62 329 GLN A O 1
ATOM 2620 N N . ARG A 1 330 ? 25.406 -1.965 5.087 1.00 92.06 330 ARG A N 1
ATOM 2621 C CA . ARG A 1 330 ? 24.904 -3.313 4.778 1.00 92.06 330 ARG A CA 1
ATOM 2622 C C . ARG A 1 330 ? 24.354 -3.392 3.355 1.00 92.06 330 ARG A C 1
ATOM 2624 O O . ARG A 1 330 ? 24.727 -4.295 2.615 1.00 92.06 330 ARG A O 1
ATOM 2631 N N . TYR A 1 331 ? 23.531 -2.424 2.956 1.00 91.44 331 TYR A N 1
ATOM 2632 C CA . TYR A 1 331 ? 22.986 -2.350 1.600 1.00 91.44 331 TYR A CA 1
ATOM 2633 C C . TYR A 1 331 ? 24.092 -2.267 0.536 1.00 91.44 331 TYR A C 1
ATOM 2635 O O . TYR A 1 331 ? 24.058 -2.990 -0.457 1.00 91.44 331 TYR A O 1
ATOM 2643 N N . VAL A 1 332 ? 25.120 -1.445 0.763 1.00 87.94 332 VAL A N 1
ATOM 2644 C CA . VAL A 1 332 ? 26.276 -1.342 -0.138 1.00 87.94 332 VAL A CA 1
ATOM 2645 C C . VAL A 1 332 ? 27.077 -2.645 -0.192 1.00 87.94 332 VAL A C 1
ATOM 2647 O O . VAL A 1 332 ? 27.525 -3.042 -1.268 1.00 87.94 332 VAL A O 1
ATOM 2650 N N . ALA A 1 333 ? 27.248 -3.342 0.932 1.00 87.69 333 ALA A N 1
ATOM 2651 C CA . ALA A 1 333 ? 27.909 -4.644 0.958 1.00 87.69 333 ALA A CA 1
ATOM 2652 C C . ALA A 1 333 ? 27.132 -5.694 0.143 1.00 87.69 333 ALA A C 1
ATOM 2654 O O . ALA A 1 333 ? 27.731 -6.406 -0.659 1.00 87.69 333 ALA A O 1
ATOM 2655 N N . GLU A 1 334 ? 25.804 -5.745 0.277 1.00 88.75 334 GLU A N 1
ATOM 2656 C CA . GLU A 1 334 ? 24.937 -6.637 -0.508 1.00 88.75 334 GLU A CA 1
ATOM 2657 C C . GLU A 1 334 ? 24.979 -6.310 -2.008 1.00 88.75 334 GLU A C 1
ATOM 2659 O O . GLU A 1 334 ? 25.064 -7.218 -2.834 1.00 88.75 334 GLU A O 1
ATOM 2664 N N . LEU A 1 335 ? 25.018 -5.023 -2.374 1.00 86.12 335 LEU A N 1
ATOM 2665 C CA . LEU A 1 335 ? 25.119 -4.575 -3.768 1.00 86.12 335 LEU A CA 1
ATOM 2666 C C . LEU A 1 335 ? 26.349 -5.120 -4.505 1.00 86.12 335 LEU A C 1
ATOM 2668 O O . LEU A 1 335 ? 26.318 -5.227 -5.729 1.00 86.12 335 LEU A O 1
ATOM 2672 N N . HIS A 1 336 ? 27.424 -5.491 -3.804 1.00 81.31 336 HIS A N 1
ATOM 2673 C CA . HIS A 1 336 ? 28.601 -6.079 -4.450 1.00 81.31 336 HIS A CA 1
ATOM 2674 C C . HIS A 1 336 ? 28.297 -7.407 -5.152 1.00 81.31 336 HIS A C 1
ATOM 2676 O O . HIS A 1 336 ? 28.967 -7.725 -6.135 1.00 81.31 336 HIS A O 1
ATOM 2682 N N . GLN A 1 337 ? 27.263 -8.127 -4.710 1.00 83.12 337 GLN A N 1
ATOM 2683 C CA . GLN A 1 337 ? 26.822 -9.388 -5.310 1.00 83.12 337 GLN A CA 1
ATOM 2684 C C . GLN A 1 337 ? 26.213 -9.191 -6.708 1.00 83.12 337 GLN A C 1
ATOM 2686 O O . GLN A 1 337 ? 26.138 -10.137 -7.487 1.00 83.12 337 GLN A O 1
ATOM 2691 N N . LEU A 1 338 ? 25.831 -7.961 -7.083 1.00 81.94 338 LEU A N 1
ATOM 2692 C CA . LEU A 1 338 ? 25.312 -7.669 -8.425 1.00 81.94 338 LEU A CA 1
ATOM 2693 C C . LEU A 1 338 ? 26.314 -7.930 -9.547 1.00 81.94 338 LEU A C 1
ATOM 2695 O O . LEU A 1 338 ? 25.902 -8.140 -10.685 1.00 81.94 338 LEU A O 1
ATOM 2699 N N . LYS A 1 339 ? 27.614 -7.932 -9.241 1.00 78.44 339 LYS A N 1
ATOM 2700 C CA . LYS A 1 339 ? 28.657 -8.228 -10.232 1.00 78.44 339 LYS A CA 1
ATOM 2701 C C . LYS A 1 339 ? 28.544 -9.648 -10.786 1.00 78.44 339 LYS A C 1
ATOM 2703 O O . LYS A 1 339 ? 28.953 -9.880 -11.921 1.00 78.44 339 LYS A O 1
ATOM 2708 N N . ASP A 1 340 ? 27.975 -10.556 -9.996 1.00 83.50 340 ASP A N 1
ATOM 2709 C CA . ASP A 1 340 ? 27.793 -11.961 -10.350 1.00 83.50 340 ASP A CA 1
ATOM 2710 C C . ASP A 1 340 ? 26.414 -12.227 -10.980 1.00 83.50 340 ASP A C 1
ATOM 2712 O O . ASP A 1 340 ? 26.175 -13.307 -11.524 1.00 83.50 340 ASP A O 1
ATOM 2716 N N . LEU A 1 341 ? 25.504 -11.244 -10.949 1.00 87.00 341 LEU A N 1
ATOM 2717 C CA . LEU A 1 341 ? 24.179 -11.360 -11.547 1.00 87.00 341 LEU A CA 1
ATOM 2718 C C . LEU A 1 341 ? 24.279 -11.298 -13.075 1.00 87.00 341 LEU A C 1
ATOM 2720 O O . LEU A 1 341 ? 24.625 -10.267 -13.658 1.00 87.00 341 LEU A O 1
ATOM 2724 N N . LYS A 1 342 ? 23.914 -12.407 -13.718 1.00 87.94 342 LYS A N 1
ATOM 2725 C CA . LYS A 1 342 ? 23.781 -12.525 -15.171 1.00 87.94 342 LYS A CA 1
ATOM 2726 C C . LYS A 1 342 ? 22.319 -12.741 -15.530 1.00 87.94 342 LYS A C 1
ATOM 2728 O O . LYS A 1 342 ? 21.708 -13.696 -15.055 1.00 87.94 342 LYS A O 1
ATOM 2733 N N . ILE A 1 343 ? 21.773 -11.877 -16.377 1.00 89.44 343 ILE A N 1
ATOM 2734 C CA . ILE A 1 343 ? 20.378 -11.953 -16.816 1.00 89.44 343 ILE A CA 1
ATOM 2735 C C . ILE A 1 343 ? 20.361 -12.245 -18.317 1.00 89.44 343 ILE A C 1
ATOM 2737 O O . ILE A 1 343 ? 20.873 -11.426 -19.079 1.00 89.44 343 ILE A O 1
ATOM 2741 N N . PRO A 1 344 ? 19.808 -13.380 -18.775 1.00 89.19 344 PRO A N 1
ATOM 2742 C CA . PRO A 1 344 ? 19.634 -13.642 -20.201 1.00 89.19 344 PRO A CA 1
ATOM 2743 C C . PRO A 1 344 ? 18.826 -12.522 -20.864 1.00 89.19 344 PRO A C 1
ATOM 2745 O O . PRO A 1 344 ? 17.760 -12.155 -20.371 1.00 89.19 344 PRO A O 1
ATOM 2748 N N . ARG A 1 345 ? 19.327 -11.958 -21.969 1.00 87.38 345 ARG A N 1
ATOM 2749 C CA . ARG A 1 345 ? 18.599 -10.917 -22.712 1.00 87.38 345 ARG A CA 1
ATOM 2750 C C . ARG A 1 345 ? 17.390 -11.508 -23.434 1.00 87.38 345 ARG A C 1
ATOM 2752 O O . ARG A 1 345 ? 16.328 -10.888 -23.461 1.00 87.38 345 ARG A O 1
ATOM 2759 N N . CYS A 1 346 ? 17.552 -12.689 -24.030 1.00 85.69 346 CYS A N 1
ATOM 2760 C CA . CYS A 1 346 ? 16.448 -13.425 -24.628 1.00 85.69 346 CYS A CA 1
ATOM 2761 C C . CYS A 1 346 ? 15.650 -14.149 -23.538 1.00 85.69 346 CYS A C 1
ATOM 2763 O O . CYS A 1 346 ? 16.161 -15.048 -22.875 1.00 85.69 346 CYS A O 1
ATOM 2765 N N . ILE A 1 347 ? 14.388 -13.757 -23.378 1.00 79.81 347 ILE A N 1
ATOM 2766 C CA . ILE A 1 347 ? 13.451 -14.384 -22.436 1.00 79.81 347 ILE A CA 1
ATOM 2767 C C . ILE A 1 347 ? 12.707 -15.579 -23.048 1.00 79.81 347 ILE A C 1
ATOM 2769 O O . ILE A 1 347 ? 12.086 -16.347 -22.324 1.00 79.81 347 ILE A O 1
ATOM 2773 N N . LEU A 1 348 ? 12.762 -15.741 -24.375 1.00 81.56 348 LEU A N 1
ATOM 2774 C CA . LEU A 1 348 ? 12.059 -16.808 -25.080 1.00 81.56 348 LEU A CA 1
ATOM 2775 C C . LEU A 1 348 ? 12.881 -18.096 -25.082 1.00 81.56 348 LEU A C 1
ATOM 2777 O O . LEU A 1 348 ? 14.068 -18.097 -25.419 1.00 81.56 348 LEU A O 1
ATOM 2781 N N . LEU A 1 349 ? 12.221 -19.211 -24.777 1.00 79.44 349 LEU A N 1
ATOM 2782 C CA . LEU A 1 349 ? 12.811 -20.534 -24.929 1.00 79.44 349 LEU A CA 1
ATOM 2783 C C . LEU A 1 349 ? 12.872 -20.919 -26.412 1.00 79.44 349 LEU A C 1
ATOM 2785 O O . LEU A 1 349 ? 11.984 -20.593 -27.209 1.00 79.44 349 LEU A O 1
ATOM 2789 N N . LYS A 1 350 ? 13.927 -21.642 -26.787 1.00 78.94 350 LYS A N 1
ATOM 2790 C CA . LYS A 1 350 ? 14.051 -22.200 -28.134 1.00 78.94 350 LYS A CA 1
ATOM 2791 C C . LYS A 1 350 ? 12.903 -23.190 -28.373 1.00 78.94 350 LYS A C 1
ATOM 2793 O O . LYS A 1 350 ? 12.560 -23.949 -27.473 1.00 78.94 350 LYS A O 1
ATOM 2798 N N . ASP A 1 351 ? 12.303 -23.138 -29.561 1.00 84.69 351 ASP A N 1
ATOM 2799 C CA . ASP A 1 351 ? 11.203 -24.019 -29.991 1.00 84.69 351 ASP A CA 1
ATOM 2800 C C . ASP A 1 351 ? 9.865 -23.821 -29.240 1.00 84.69 351 ASP A C 1
ATOM 2802 O O . ASP A 1 351 ? 9.011 -24.708 -29.207 1.00 84.69 351 ASP A O 1
ATOM 2806 N N . SER A 1 352 ? 9.645 -22.628 -28.670 1.00 82.69 352 SER A N 1
ATOM 2807 C CA . SER A 1 352 ? 8.355 -22.236 -28.081 1.00 82.69 352 SER A CA 1
ATOM 2808 C C . SER A 1 352 ? 7.226 -22.271 -29.123 1.00 82.69 352 SER A C 1
ATOM 2810 O O . SER A 1 352 ? 7.275 -21.545 -30.114 1.00 82.69 352 SER A O 1
ATOM 2812 N N . VAL A 1 353 ? 6.180 -23.070 -28.886 1.00 84.88 353 VAL A N 1
ATOM 2813 C CA . VAL A 1 353 ? 4.997 -23.156 -29.774 1.00 84.88 353 VAL A CA 1
ATOM 2814 C C . VAL A 1 353 ? 3.954 -22.078 -29.443 1.00 84.88 353 VAL A C 1
ATOM 2816 O O . VAL A 1 353 ? 3.222 -21.626 -30.321 1.00 84.88 353 VAL A O 1
ATOM 2819 N N . ALA A 1 354 ? 3.900 -21.641 -28.182 1.00 86.50 354 ALA A N 1
ATOM 2820 C CA . ALA A 1 354 ? 3.048 -20.561 -27.695 1.00 86.50 354 ALA A CA 1
ATOM 2821 C C . ALA A 1 354 ? 3.738 -19.840 -26.526 1.00 86.50 354 ALA A C 1
ATOM 2823 O O . ALA A 1 354 ? 4.453 -20.472 -25.750 1.00 86.50 354 ALA A O 1
ATOM 2824 N N . VAL A 1 355 ? 3.516 -18.530 -26.410 1.00 85.38 355 VAL A N 1
ATOM 2825 C CA . VAL A 1 355 ? 4.095 -17.653 -25.379 1.00 85.38 355 VAL A CA 1
ATOM 2826 C C . VAL A 1 355 ? 2.941 -16.981 -24.644 1.00 85.38 355 VAL A C 1
ATOM 2828 O O . VAL A 1 355 ? 2.031 -16.451 -25.288 1.00 85.38 355 VAL A O 1
ATOM 2831 N N . HIS A 1 356 ? 2.957 -17.010 -23.313 1.00 86.06 356 HIS A N 1
ATOM 2832 C CA . HIS A 1 356 ? 1.891 -16.449 -22.487 1.00 86.06 356 HIS A CA 1
ATOM 2833 C C . HIS A 1 356 ? 2.483 -15.436 -21.521 1.00 86.06 356 HIS A C 1
ATOM 2835 O O . HIS A 1 356 ? 3.208 -15.794 -20.601 1.00 86.06 356 HIS A O 1
ATOM 2841 N N . LEU A 1 357 ? 2.098 -14.171 -21.679 1.00 86.69 357 LEU A N 1
ATOM 2842 C CA . LEU A 1 357 ? 2.502 -13.142 -20.735 1.00 86.69 357 LEU A CA 1
ATOM 2843 C C . LEU A 1 357 ? 1.697 -13.281 -19.436 1.00 86.69 357 LEU A C 1
ATOM 2845 O O . LEU A 1 357 ? 0.477 -13.103 -19.432 1.00 86.69 357 LEU A O 1
ATOM 2849 N N . ILE A 1 358 ? 2.378 -13.575 -18.335 1.00 89.88 358 ILE A N 1
ATOM 2850 C CA . ILE A 1 358 ? 1.794 -13.684 -17.000 1.00 89.88 358 ILE A CA 1
ATOM 2851 C C . ILE A 1 358 ? 2.306 -12.523 -16.158 1.00 89.88 358 ILE A C 1
ATOM 2853 O O . ILE A 1 358 ? 3.508 -12.370 -15.941 1.00 89.88 358 ILE A O 1
ATOM 2857 N N . GLY A 1 359 ? 1.377 -11.701 -15.677 1.00 90.62 359 GLY A N 1
ATOM 2858 C CA . GLY A 1 359 ? 1.672 -10.611 -14.760 1.00 90.62 359 GLY A CA 1
ATOM 2859 C C . GLY A 1 359 ? 1.302 -10.959 -13.331 1.00 90.62 359 GLY A C 1
ATOM 2860 O O . GLY A 1 359 ? 0.189 -11.413 -13.071 1.00 90.62 359 GLY A O 1
ATOM 2861 N N . PHE A 1 360 ? 2.215 -10.681 -12.409 1.00 87.88 360 PHE A N 1
ATOM 2862 C CA . PHE A 1 360 ? 1.944 -10.676 -10.979 1.00 87.88 360 PHE A CA 1
ATOM 2863 C C . PHE A 1 360 ? 2.093 -9.250 -10.468 1.00 87.88 360 PHE A C 1
ATOM 2865 O O . PHE A 1 360 ? 3.000 -8.525 -10.878 1.00 87.88 360 PHE A O 1
ATOM 2872 N N . ALA A 1 361 ? 1.203 -8.845 -9.573 1.00 87.62 361 ALA A N 1
ATOM 2873 C CA . ALA A 1 361 ? 1.299 -7.579 -8.870 1.00 87.62 361 ALA A CA 1
ATOM 2874 C C . ALA A 1 361 ? 0.975 -7.813 -7.400 1.00 87.62 361 ALA A C 1
ATOM 2876 O O . ALA A 1 361 ? 0.057 -8.568 -7.083 1.00 87.62 361 ALA A O 1
ATOM 2877 N N . ASP A 1 362 ? 1.735 -7.167 -6.527 1.00 78.12 362 ASP A N 1
ATOM 2878 C CA . ASP A 1 362 ? 1.545 -7.235 -5.087 1.00 78.12 362 ASP A CA 1
ATOM 2879 C C . ASP A 1 362 ? 1.829 -5.872 -4.445 1.00 78.12 362 ASP A C 1
ATOM 2881 O O . ASP A 1 362 ? 2.508 -5.002 -5.003 1.00 78.12 362 ASP A O 1
ATOM 2885 N N . ALA A 1 363 ? 1.261 -5.673 -3.265 1.00 79.38 363 ALA A N 1
ATOM 2886 C CA . ALA A 1 363 ? 1.273 -4.424 -2.537 1.00 79.38 363 ALA A CA 1
ATOM 2887 C C . ALA A 1 363 ? 1.594 -4.675 -1.067 1.00 79.38 363 ALA A C 1
ATOM 2889 O O . ALA A 1 363 ? 0.970 -5.494 -0.400 1.00 79.38 363 ALA A O 1
ATOM 2890 N N . SER A 1 364 ? 2.516 -3.889 -0.527 1.00 80.12 364 SER A N 1
ATOM 2891 C CA . SER A 1 364 ? 2.797 -3.836 0.904 1.00 80.12 364 SER A CA 1
ATOM 2892 C C . SER A 1 364 ? 2.563 -2.427 1.439 1.00 80.12 364 SER A C 1
ATOM 2894 O O . SER A 1 364 ? 2.422 -1.465 0.686 1.00 80.12 364 SER A O 1
ATOM 2896 N N . ALA A 1 365 ? 2.611 -2.275 2.763 1.00 70.31 365 ALA A N 1
ATOM 2897 C CA . ALA A 1 365 ? 2.582 -0.958 3.398 1.00 70.31 365 ALA A CA 1
ATOM 2898 C C . ALA A 1 365 ? 3.769 -0.053 2.999 1.00 70.31 365 ALA A C 1
ATOM 2900 O O . ALA A 1 365 ? 3.739 1.143 3.275 1.00 70.31 365 ALA A O 1
ATOM 2901 N N . GLN A 1 366 ? 4.823 -0.617 2.401 1.00 67.94 366 GLN A N 1
ATOM 2902 C CA . GLN A 1 366 ? 6.080 0.075 2.112 1.00 67.94 366 GLN A CA 1
ATOM 2903 C C . GLN A 1 366 ? 6.317 0.307 0.616 1.00 67.94 366 GLN A C 1
ATOM 2905 O O . GLN A 1 366 ? 7.034 1.233 0.249 1.00 67.94 366 GLN A O 1
ATOM 2910 N N . ALA A 1 367 ? 5.745 -0.536 -0.242 1.00 74.19 367 ALA A N 1
ATOM 2911 C CA . ALA A 1 367 ? 6.034 -0.568 -1.668 1.00 74.19 367 ALA A CA 1
ATOM 2912 C C . ALA A 1 367 ? 4.966 -1.348 -2.440 1.00 74.19 367 ALA A C 1
ATOM 2914 O O . ALA A 1 367 ? 4.404 -2.315 -1.921 1.00 74.19 367 ALA A O 1
ATOM 2915 N N . TYR A 1 368 ? 4.775 -0.974 -3.703 1.00 78.75 368 TYR A N 1
ATOM 2916 C CA . TYR A 1 368 ? 4.026 -1.743 -4.695 1.00 78.75 368 TYR A CA 1
ATOM 2917 C C . TYR A 1 368 ? 5.009 -2.332 -5.703 1.00 78.75 368 TYR A C 1
ATOM 2919 O O . TYR A 1 368 ? 5.975 -1.666 -6.082 1.00 78.75 368 TYR A O 1
ATOM 2927 N N . GLY A 1 369 ? 4.766 -3.563 -6.135 1.00 81.06 369 GLY A N 1
ATOM 2928 C CA . GLY A 1 369 ? 5.599 -4.249 -7.112 1.00 81.06 369 GLY A CA 1
ATOM 2929 C C . GLY A 1 369 ? 4.747 -4.961 -8.147 1.00 81.06 369 GLY A C 1
ATOM 2930 O O . GLY A 1 369 ? 3.688 -5.497 -7.835 1.00 81.06 369 GLY A O 1
ATOM 2931 N N . ALA A 1 370 ? 5.223 -4.976 -9.385 1.00 84.75 370 ALA A N 1
ATOM 2932 C CA . ALA A 1 370 ? 4.670 -5.819 -10.429 1.00 84.75 370 ALA A CA 1
ATOM 2933 C C . ALA A 1 370 ? 5.808 -6.420 -11.250 1.00 84.75 370 ALA A C 1
ATOM 2935 O O . ALA A 1 370 ? 6.827 -5.766 -11.480 1.00 84.75 370 ALA A O 1
ATOM 2936 N N . CYS A 1 371 ? 5.632 -7.659 -11.691 1.00 84.69 371 CYS A N 1
ATOM 2937 C CA . CYS A 1 371 ? 6.544 -8.339 -12.596 1.00 84.69 371 CYS A CA 1
ATOM 2938 C C . CYS A 1 371 ? 5.761 -9.029 -13.713 1.00 84.69 371 CYS A C 1
ATOM 2940 O O . CYS A 1 371 ? 4.627 -9.475 -13.531 1.00 84.69 371 CYS A O 1
ATOM 2942 N N . LEU A 1 372 ? 6.380 -9.081 -14.888 1.00 82.81 372 LEU A N 1
ATOM 2943 C CA . LEU A 1 372 ? 5.851 -9.741 -16.073 1.00 82.81 372 LEU A CA 1
ATOM 2944 C C . LEU A 1 372 ? 6.808 -10.870 -16.453 1.00 82.81 372 LEU A C 1
ATOM 2946 O O . LEU A 1 372 ? 8.016 -10.654 -16.539 1.00 82.81 372 LEU A O 1
ATOM 2950 N N . TYR A 1 373 ? 6.251 -12.047 -16.697 1.00 81.69 373 TYR A N 1
ATOM 2951 C CA . TYR A 1 373 ? 6.940 -13.210 -17.252 1.00 81.69 373 TYR A CA 1
ATOM 2952 C C . TYR A 1 373 ? 6.307 -13.540 -18.602 1.00 81.69 373 TYR A C 1
ATOM 2954 O O . TYR A 1 373 ? 5.113 -13.296 -18.767 1.00 81.69 373 TYR A O 1
ATOM 2962 N N . ALA A 1 374 ? 7.083 -14.051 -19.557 1.00 73.06 374 ALA A N 1
ATOM 2963 C CA . ALA A 1 374 ? 6.625 -14.387 -20.908 1.00 73.06 374 ALA A CA 1
ATOM 2964 C C . ALA A 1 374 ? 6.798 -15.877 -21.200 1.00 73.06 374 ALA A C 1
ATOM 2966 O O . ALA A 1 374 ? 7.816 -16.430 -20.724 1.00 73.06 374 ALA A O 1
#

InterPro domains:
  IPR001969 Aspartic peptidase, active site [PS00141] (34-45)
  IPR008042 Retrotransposon Pao-like, RNAseH-like domain [PF05380] (277-373)
  IPR021109 Aspartic peptidase domain superfamily [G3DSA:2.40.70.10] (2-135)

Sequence (374 aa):
MSVSASQKHKNDIILSTCIIYVENSVGEKVPLRVLADSGSQVSLLRSSTADFLNLRKLKTDMSVSGLGGSNVNIKSKIKGVISNGSGSYKPDPTFNTSNSIDALLSADIFFDILKDGKYKLDNGNLILQNTEFGYIISGNTSRFSSGSLHCGLITKDFETLNDTLKSFWEIEEIVPTKFVSDELKKCDEHFLKTMARDTNGRFCVEMPMKDNYIELGQSKSTAIRRLELLKDVPTENKEFLFNENDELVKTLGLSWRPREDTFMYQMNLQEVPVTITKRTVLSFISKLYDLLGLLQPIIIKAKMMIQKIWLLKIDWDQNLPRQEIENFQRYVAELHQLKDLKIPRCILLKDSVAVHLIGFADASAQAYGACLYA

Radius of gyration: 30.43 Å; Cα contacts (8 Å, |Δi|>4): 452; chains: 1; bounding box: 70×59×83 Å

Mean predicted aligned error: 20.35 Å

Organism: Trichonephila clavata (NCBI:txid2740835)

Secondary structure (DSSP, 8-state):
-------SS---EEP-EEEEEEE-TTS-EEEEEEEE-TT-SS-EE-HHHHHHTT--EEEEEEEEEPTTS-EEEEEEEE---EE-TTS-----TTTTS----SEEE-HHHHHHTEEEEEEEEGGGTEEEEEETTS-EEEEE-S--SS---------S-HHHHHHHHHHHHHTTS--------HHHHHHHHHHHHH-EE-TTS-EE-PPPPPTTPPP-TTHHHHHHHHHHHHHSS-GGGSS----TT-S-EEETTEEEETTTTEEEE--------SS-BHHHHHHHHTT---TTSTTHHHHHHHHHHHHHHHHTT--TTSBPPHHHHHHHHHHHHHHGGGGG-EEES--SPTT-S----EEEEEE-SS-EEEEEE-

Solvent-accessible surface area (backbone atoms only — not comparable to full-atom values): 22832 Å² total; per-residue (Å²): 105,73,85,88,86,89,61,101,60,86,68,54,65,41,60,34,29,36,45,37,18,36,55,28,73,86,69,50,73,43,80,40,42,28,37,54,31,72,27,34,94,61,64,44,67,40,66,70,53,42,57,73,37,54,52,70,72,41,84,45,88,44,78,47,76,44,90,89,78,46,74,45,79,42,59,59,46,75,82,80,58,78,41,46,78,81,75,71,50,53,48,38,93,56,54,93,50,95,71,87,65,44,31,39,37,11,27,72,59,41,62,70,37,55,45,87,56,75,45,68,38,78,98,58,40,29,36,39,37,28,33,71,39,13,38,27,44,32,35,50,72,56,84,72,83,72,93,69,83,81,76,85,76,83,84,75,62,67,58,60,62,37,51,56,48,45,51,64,47,50,68,70,46,79,77,69,78,87,71,83,45,76,64,57,56,52,49,53,55,47,44,69,70,43,51,46,65,49,98,86,68,46,82,42,68,66,82,87,77,67,93,81,63,75,78,71,74,74,49,64,62,55,51,49,50,53,52,53,58,59,66,74,46,53,79,87,61,73,48,86,75,71,54,97,80,47,74,66,47,78,56,82,57,40,29,36,24,68,88,79,42,27,36,35,42,74,75,91,73,85,76,70,65,94,67,52,18,56,51,52,52,50,60,55,53,70,66,70,48,61,93,84,54,85,53,46,85,57,52,50,57,53,51,53,49,51,46,54,56,56,75,67,73,67,57,55,85,40,73,52,58,69,70,57,48,54,51,51,52,50,52,56,59,58,56,61,57,40,64,76,44,71,42,65,68,70,74,73,64,86,88,66,89,77,83,60,78,47,76,50,74,52,76,56,102,87,50,75,52,72,51,77,47,93

Foldseek 3Di:
DDDDDDDPDDFPWQFFKFWKWKQAPVGDTDIFIETEDLPAPDKDFDPVLCVVSVFDWDADFDWDADPPRDIDTDGTDTDIDIALVVQPQDGDPCSVPDDDGGMYHYSVVNVVFFDPDWDAPPNNQKIFTRGRNHTTITGTPDDDPDDDDDDDDCPPPPPVVCVVVVVLCVLVDPPDPPPPDVVVVVVVVQQVVAWDADPVRDTDGDDDDDPDDDPPPVVVVVVVVVVVVVVPQPPVPPPVPPDPPCCWDDDLQWIAGPVQQWIAGDDPLVCDDPFDFLQSLSVRLVSPDDPPCPCVVLNLLSSLLSVVNVVVVDDRRDGDPPVSVVVSVVSSVVVVCRRVDIGRPDLDDPPDPDDDKDKDWDDDPRDTDIDIHD

Nearest PDB structures (foldseek):
  6erf-assembly2_C  TM=1.885E-01  e=1.073E+00  Homo sapiens
  6erf-assembly4_G  TM=1.177E-01  e=1.273E+00  Homo sapiens
  8asc-assembly1_E  TM=9.529E-02  e=6.801E-01  Homo sapiens
  6erf-assembly3_E  TM=9.068E-02  e=9.574E-01  Homo sapiens
  7axz-assembly1_A  TM=1.134E-01  e=1.511E+00  Homo sapiens

pLDDT: mean 75.96, std 16.27, range [29.25, 94.31]